Protein AF-A0A925HFC5-F1 (afdb_monomer_lite)

Sequence (749 aa):
MAQDKTIVDEDTEVRPEPTLSLPATSTSPEGTTSEDSTGEPPFETAAPMQFLPPPIPRPGADATPDTPQAAAGPPVQEKSLLDTPETDAEPVDATPRRRMARRRAAGPSRNRIAANDDGPSIGGLIFALQQKPSSAPYKFAAIVSIIWGSIGAAFVIASIGTASPVLGWLDLLARPTTFLTVAAIVVPIALLWLMALLAWRTEELRLRSSTMTEVAIRLAEPDRLAEQNAASLGQAVRRQVGFMNDAVSRALGRAGELEAMVHNEVSVLERSYEENERKIRGLISELSGERHALVNTSDRVTESLMRLGSEIPTLIEKLSDQQVKLAKVIEGAGENLTTLETSLATSVGSLESAVGGRTEQLQNVLENYTSAIGTALGSRVEQMQVTFDNQLQQLDTSLGNRTENLQTVFEEYARALDAALANRAQALDYQLVERTRSLDEAFGERLRIFDESIMRSTSAIDTAVVDKTQALTNALDAHAISFRETIGKQATDLDEALMHGINSVRRASENITRQSIKAMEGLAGQSDLLKNISENLLGQISGVTGRFENQGQQIMKAANALETANFKIDKTLQNRHAELAQTLDRLSGKADEFSSFVGDYSSTMEGSLSEADQRTRGELERMRAHTSAESDRTLEDLRHRLTSVSTTMTTELGSLSNRFAATSEEMRQQASRAAADIASEQARLRTEMERLPVTAHESSEGMRRALHDQIKALDHHSQLAARSAVQRDVTPPPPLQSETVTPRPQPAP

Structure (mmCIF, N/CA/C/O backbone):
data_AF-A0A925HFC5-F1
#
_entry.id   AF-A0A925HFC5-F1
#
loop_
_atom_site.group_PDB
_atom_site.id
_atom_site.type_symbol
_atom_site.label_atom_id
_atom_site.label_alt_id
_atom_site.label_comp_id
_atom_site.label_asym_id
_atom_site.label_entity_id
_atom_site.label_seq_id
_atom_site.pdbx_PDB_ins_code
_atom_site.Cartn_x
_atom_site.Cartn_y
_atom_site.Cartn_z
_atom_site.occupancy
_atom_site.B_iso_or_equiv
_atom_site.auth_seq_id
_atom_site.auth_comp_id
_atom_site.auth_asym_id
_atom_site.auth_atom_id
_atom_site.pdbx_PDB_model_num
ATOM 1 N N . MET A 1 1 ? 46.139 45.921 2.439 1.00 37.19 1 MET A N 1
ATOM 2 C CA . MET A 1 1 ? 45.814 47.356 2.592 1.00 37.19 1 MET A CA 1
ATOM 3 C C . MET A 1 1 ? 44.302 47.459 2.472 1.00 37.19 1 MET A C 1
ATOM 5 O O . MET A 1 1 ? 43.795 46.857 1.543 1.00 37.19 1 MET A O 1
ATOM 9 N N . ALA A 1 2 ? 43.526 48.131 3.311 1.00 38.75 2 ALA A N 1
ATOM 10 C CA . ALA A 1 2 ? 43.710 48.715 4.639 1.00 38.75 2 ALA A CA 1
ATOM 11 C C . ALA A 1 2 ? 42.318 49.269 5.035 1.00 38.75 2 ALA A C 1
ATOM 13 O O . ALA A 1 2 ? 41.741 49.939 4.194 1.00 38.75 2 ALA A O 1
ATOM 14 N N . GLN A 1 3 ? 41.847 48.975 6.261 1.00 41.84 3 GLN A N 1
ATOM 15 C CA . GLN A 1 3 ? 41.198 49.896 7.234 1.00 41.84 3 GLN A CA 1
ATOM 16 C C . GLN A 1 3 ? 39.908 50.677 6.821 1.00 41.84 3 GLN A C 1
ATOM 18 O O . GLN A 1 3 ? 39.731 51.022 5.666 1.00 41.84 3 GLN A O 1
ATOM 23 N N . ASP A 1 4 ? 38.946 51.009 7.703 1.00 40.97 4 ASP A N 1
ATOM 24 C CA . ASP A 1 4 ? 38.856 50.978 9.184 1.00 40.97 4 ASP A CA 1
ATOM 25 C C . ASP A 1 4 ? 37.376 51.019 9.680 1.00 40.97 4 ASP A C 1
ATOM 27 O O . ASP A 1 4 ? 36.580 51.649 8.994 1.00 40.97 4 ASP A O 1
ATOM 31 N N . LYS A 1 5 ? 37.069 50.496 10.896 1.00 39.81 5 LYS A N 1
ATOM 32 C CA . LYS A 1 5 ? 35.898 50.800 11.803 1.00 39.81 5 LYS A CA 1
ATOM 33 C C . LYS A 1 5 ? 34.445 50.732 11.235 1.00 39.81 5 LYS A C 1
ATOM 35 O O . LYS A 1 5 ? 34.265 50.601 10.037 1.00 39.81 5 LYS A O 1
ATOM 40 N N . THR A 1 6 ? 33.320 50.752 11.982 1.00 34.28 6 THR A N 1
ATOM 41 C CA . THR A 1 6 ? 32.878 50.643 13.418 1.00 34.28 6 THR A CA 1
ATOM 42 C C . THR A 1 6 ? 31.420 50.100 13.364 1.00 34.28 6 THR A C 1
ATOM 44 O O . THR A 1 6 ? 30.738 50.432 12.402 1.00 34.28 6 THR A O 1
ATOM 47 N N . ILE A 1 7 ? 30.911 49.154 14.176 1.00 36.44 7 ILE A N 1
ATOM 48 C CA . ILE A 1 7 ? 30.621 49.105 15.639 1.00 36.44 7 ILE A CA 1
ATOM 49 C C . ILE A 1 7 ? 29.414 49.973 16.087 1.00 36.44 7 ILE A C 1
ATOM 51 O O . ILE A 1 7 ? 29.481 51.185 15.908 1.00 36.44 7 ILE A O 1
ATOM 55 N N . VAL A 1 8 ? 28.441 49.329 16.779 1.00 35.72 8 VAL A N 1
ATOM 56 C CA . VAL A 1 8 ? 27.261 49.856 17.536 1.00 35.72 8 VAL A CA 1
ATOM 57 C C . VAL A 1 8 ? 26.147 50.469 16.659 1.00 35.72 8 VAL A C 1
ATOM 59 O O . VAL A 1 8 ? 26.435 51.326 15.830 1.00 35.72 8 VAL A O 1
ATOM 62 N N . ASP A 1 9 ? 24.902 49.964 16.614 1.00 35.09 9 ASP A N 1
ATOM 63 C CA . ASP A 1 9 ? 23.869 49.584 17.626 1.00 35.09 9 ASP A CA 1
ATOM 64 C C . ASP A 1 9 ? 22.975 50.764 18.058 1.00 35.09 9 ASP A C 1
ATOM 66 O O . ASP A 1 9 ? 23.463 51.680 18.713 1.00 35.09 9 ASP A O 1
ATOM 70 N N . GLU A 1 10 ? 21.661 50.683 17.783 1.00 35.47 10 GLU A N 1
ATOM 71 C CA . GLU A 1 10 ? 20.608 51.117 18.726 1.00 35.47 10 GLU A CA 1
ATOM 72 C C . GLU A 1 10 ? 19.230 50.483 18.400 1.00 35.47 10 GLU A C 1
ATOM 74 O O . GLU A 1 10 ? 18.769 50.505 17.257 1.00 35.47 10 GLU A O 1
ATOM 79 N N . ASP A 1 11 ? 18.597 49.907 19.426 1.00 34.97 11 ASP A N 1
ATOM 80 C CA . ASP A 1 11 ? 17.239 49.326 19.469 1.00 34.97 11 ASP A CA 1
ATOM 81 C C . ASP A 1 11 ? 16.198 50.453 19.733 1.00 34.97 11 ASP A C 1
ATOM 83 O O . ASP A 1 11 ? 16.500 51.387 20.469 1.00 34.97 11 ASP A O 1
ATOM 87 N N . THR A 1 12 ? 15.046 50.547 19.044 1.00 38.31 12 THR A N 1
ATOM 88 C CA . THR A 1 12 ? 13.742 49.866 19.301 1.00 38.31 12 THR A CA 1
ATOM 89 C C . THR A 1 12 ? 12.831 50.588 20.334 1.00 38.31 12 THR A C 1
ATOM 91 O O . THR A 1 12 ? 13.290 51.396 21.128 1.00 38.31 12 THR A O 1
ATOM 94 N N . GLU A 1 13 ? 11.519 50.275 20.308 1.00 36.00 13 GLU A N 1
ATOM 95 C CA . GLU A 1 13 ? 10.483 50.540 21.346 1.00 36.00 13 GLU A CA 1
ATOM 96 C C . GLU A 1 13 ? 9.753 51.933 21.348 1.00 36.00 13 GLU A C 1
ATOM 98 O O . GLU A 1 13 ? 10.375 52.953 21.086 1.00 36.00 13 GLU A O 1
ATOM 103 N N . VAL A 1 14 ? 8.447 52.120 21.683 1.00 36.66 14 VAL A N 1
ATOM 104 C CA . VAL A 1 14 ? 7.174 51.455 21.252 1.00 36.66 14 VAL A CA 1
ATOM 105 C C . VAL A 1 14 ? 5.902 52.305 21.607 1.00 36.66 14 VAL A C 1
ATOM 107 O O . VAL A 1 14 ? 5.938 53.049 22.582 1.00 36.66 14 VAL A O 1
ATOM 110 N N . ARG A 1 15 ? 4.743 52.094 20.920 1.00 32.53 15 ARG A N 1
ATOM 111 C CA . ARG A 1 15 ? 3.329 52.496 21.293 1.00 32.53 15 ARG A CA 1
ATOM 112 C C . ARG A 1 15 ? 2.951 54.021 21.344 1.00 32.53 15 ARG A C 1
ATOM 114 O O . ARG A 1 15 ? 3.851 54.849 21.339 1.00 32.53 15 ARG A O 1
ATOM 121 N N . PRO A 1 16 ? 1.653 54.437 21.505 1.00 53.44 16 PRO A N 1
ATOM 122 C CA . PRO A 1 16 ? 0.377 53.918 20.928 1.00 53.44 16 PRO A CA 1
ATOM 123 C C . PRO A 1 16 ? -0.722 54.976 20.512 1.00 53.44 16 PRO A C 1
ATOM 125 O O . PRO A 1 16 ? -0.830 56.022 21.139 1.00 53.44 16 PRO A O 1
ATOM 128 N N . GLU A 1 17 ? -1.658 54.590 19.609 1.00 38.12 17 GLU A N 1
ATOM 129 C CA . GLU A 1 17 ? -3.114 54.987 19.538 1.00 38.12 17 GLU A CA 1
ATOM 130 C C . GLU A 1 17 ? -3.563 56.482 19.337 1.00 38.12 17 GLU A C 1
ATOM 132 O O . GLU A 1 17 ? -2.694 57.351 19.333 1.00 38.12 17 GLU A O 1
ATOM 137 N N . PRO A 1 18 ? -4.879 56.860 19.162 1.00 54.34 18 PRO A N 1
ATOM 138 C CA . PRO A 1 18 ? -6.155 56.102 18.962 1.00 54.34 18 PRO A CA 1
ATOM 139 C C . PRO A 1 18 ? -7.194 56.650 17.896 1.00 54.34 18 PRO A C 1
ATOM 141 O O . PRO A 1 18 ? -7.005 57.688 17.272 1.00 54.34 18 PRO A O 1
ATOM 144 N N . THR A 1 19 ? -8.386 56.008 17.829 1.00 35.34 19 THR A N 1
ATOM 145 C CA . THR A 1 19 ? -9.775 56.514 17.507 1.00 35.34 19 THR A CA 1
ATOM 146 C C . THR A 1 19 ? -10.445 56.546 16.092 1.00 35.34 19 THR A C 1
ATOM 148 O O . THR A 1 19 ? -10.046 57.274 15.196 1.00 35.34 19 THR A O 1
ATOM 151 N N . LEU A 1 20 ? -11.608 55.850 16.024 1.00 36.16 20 LEU A N 1
ATOM 152 C CA . LEU A 1 20 ? -12.943 56.118 15.397 1.00 36.16 20 LEU A CA 1
ATOM 153 C C . LEU A 1 20 ? -13.161 56.626 13.940 1.00 36.16 20 LEU A C 1
ATOM 155 O O . LEU A 1 20 ? -12.812 57.752 13.603 1.00 36.16 20 LEU A O 1
ATOM 159 N N . SER A 1 21 ? -14.072 55.957 13.196 1.00 33.50 21 SER A N 1
ATOM 160 C CA . SER A 1 21 ? -15.493 56.396 13.003 1.00 33.50 21 SER A CA 1
ATOM 161 C C . SER A 1 21 ? -16.350 55.461 12.090 1.00 33.50 21 SER A C 1
ATOM 163 O O . SER A 1 21 ? -15.842 54.506 11.514 1.00 33.50 21 SER A O 1
ATOM 165 N N . LEU A 1 22 ? -17.673 55.707 12.032 1.00 36.22 22 LEU A N 1
ATOM 166 C CA . LEU A 1 22 ? -18.773 54.979 11.334 1.00 36.22 22 LEU A CA 1
ATOM 167 C C . LEU A 1 22 ? -19.506 55.970 10.369 1.00 36.22 22 LEU A C 1
ATOM 169 O O . LEU A 1 22 ? -19.253 57.166 10.544 1.00 36.22 22 LEU A O 1
ATOM 173 N N . PRO A 1 23 ? -20.396 55.599 9.395 1.00 51.53 23 PRO A N 1
ATOM 174 C CA . PRO A 1 23 ? -21.643 54.828 9.614 1.00 51.53 23 PRO A CA 1
ATOM 175 C C . PRO A 1 23 ? -22.146 53.956 8.416 1.00 51.53 23 PRO A C 1
ATOM 177 O O . PRO A 1 23 ? -21.370 53.548 7.560 1.00 51.53 23 PRO A O 1
ATOM 180 N N . ALA A 1 24 ? -23.450 53.623 8.398 1.00 39.22 24 ALA A N 1
ATOM 181 C CA . ALA A 1 24 ? -24.080 52.541 7.617 1.00 39.22 24 ALA A CA 1
ATOM 182 C C . ALA A 1 24 ? -25.082 52.991 6.520 1.00 39.22 24 ALA A C 1
ATOM 184 O O . ALA A 1 24 ? -25.395 54.173 6.380 1.00 39.22 24 ALA A O 1
ATOM 185 N N . THR A 1 25 ? -25.661 52.030 5.782 1.00 34.03 25 THR A N 1
ATOM 186 C CA . THR A 1 25 ? -26.943 52.175 5.045 1.00 34.03 25 THR A CA 1
ATOM 187 C C . THR A 1 25 ? -27.636 50.806 4.873 1.00 34.03 25 THR A C 1
ATOM 189 O O . THR A 1 25 ? -27.049 49.779 5.205 1.00 34.03 25 THR A O 1
ATOM 192 N N . SER A 1 26 ? -28.897 50.778 4.425 1.00 36.81 26 SER A N 1
ATOM 193 C CA . SER A 1 26 ? -29.819 49.625 4.508 1.00 36.81 26 SER A CA 1
ATOM 194 C C . SER A 1 26 ? -30.545 49.313 3.189 1.00 36.81 26 SER A C 1
ATOM 196 O O . SER A 1 26 ? -30.622 50.183 2.324 1.00 36.81 26 SER A O 1
ATOM 198 N N . THR A 1 27 ? -31.134 48.109 3.052 1.00 34.44 27 THR A N 1
ATOM 199 C CA . THR A 1 27 ? -32.526 47.865 2.566 1.00 34.44 27 THR A CA 1
ATOM 200 C C . THR A 1 27 ? -32.900 46.367 2.513 1.00 34.44 27 THR A C 1
ATOM 202 O O . THR A 1 27 ? -32.036 45.498 2.521 1.00 34.44 27 THR A O 1
ATOM 205 N N . SER A 1 28 ? -34.210 46.092 2.480 1.00 34.31 28 SER A N 1
ATOM 206 C CA . SER A 1 28 ? -34.900 44.811 2.199 1.00 34.31 28 SER A CA 1
ATOM 207 C C . SER A 1 28 ? -36.225 45.151 1.472 1.00 34.31 28 SER A C 1
ATOM 209 O O . SER A 1 28 ? -36.595 46.334 1.502 1.00 34.31 28 SER A O 1
ATOM 211 N N . PRO A 1 29 ? -36.922 44.221 0.780 1.00 50.69 29 PRO A N 1
ATOM 212 C CA . PRO A 1 29 ? -38.225 43.771 1.322 1.00 50.69 29 PRO A CA 1
ATOM 213 C C . PRO A 1 29 ? -38.685 42.338 0.921 1.00 50.69 29 PRO A C 1
ATOM 215 O O . PRO A 1 29 ? -38.015 41.623 0.180 1.00 50.69 29 PRO A O 1
ATOM 218 N N . GLU A 1 30 ? -39.874 41.948 1.404 1.00 36.56 30 GLU A N 1
ATOM 219 C CA . GLU A 1 30 ? -40.563 40.654 1.208 1.00 36.56 30 GLU A CA 1
ATOM 220 C C . GLU A 1 30 ? -41.673 40.657 0.123 1.00 36.56 30 GLU A C 1
ATOM 222 O O . GLU A 1 30 ? -42.151 41.716 -0.285 1.00 36.56 30 GLU A O 1
ATOM 227 N N . GLY A 1 31 ? -42.170 39.453 -0.223 1.00 30.44 31 GLY A N 1
ATOM 228 C CA . GLY A 1 31 ? -43.545 39.189 -0.706 1.00 30.44 31 GLY A CA 1
ATOM 229 C C . GLY A 1 31 ? -43.665 38.316 -1.975 1.00 30.44 31 GLY A C 1
ATOM 230 O O . GLY A 1 31 ? -42.772 38.367 -2.813 1.00 30.44 31 GLY A O 1
ATOM 231 N N . THR A 1 32 ? -44.736 37.551 -2.270 1.00 32.62 32 THR A N 1
ATOM 232 C CA . THR A 1 32 ? -45.753 36.764 -1.503 1.00 32.62 32 THR A CA 1
ATOM 233 C C . THR A 1 32 ? -46.732 36.111 -2.522 1.00 32.62 32 THR A C 1
ATOM 235 O O . THR A 1 32 ? -46.948 36.706 -3.572 1.00 32.62 32 THR A O 1
ATOM 238 N N . THR A 1 33 ? -47.404 34.980 -2.199 1.00 32.59 33 THR A N 1
ATOM 239 C CA . THR A 1 33 ? -48.561 34.342 -2.935 1.00 32.59 33 THR A CA 1
ATOM 240 C C . THR A 1 33 ? -48.320 33.829 -4.387 1.00 32.59 33 THR A C 1
ATOM 242 O O . THR A 1 33 ? -47.456 34.357 -5.073 1.00 32.59 33 THR A O 1
ATOM 245 N N . SER A 1 34 ? -49.019 32.826 -4.964 1.00 32.47 34 SER A N 1
ATOM 246 C CA . SER A 1 34 ? -49.957 31.785 -4.458 1.00 32.47 34 SER A CA 1
ATOM 247 C C . SER A 1 34 ? -50.168 30.624 -5.477 1.00 32.47 34 SER A C 1
ATOM 249 O O . SER A 1 34 ? -50.202 30.886 -6.672 1.00 32.47 34 SER A O 1
ATOM 251 N N . GLU A 1 35 ? -50.422 29.410 -4.955 1.00 32.75 35 GLU A N 1
ATOM 252 C CA . GLU A 1 35 ? -51.360 28.335 -5.414 1.00 32.75 35 GLU A CA 1
ATOM 253 C C . GLU A 1 35 ? -51.253 27.544 -6.759 1.00 32.75 35 GLU A C 1
ATOM 255 O O . GLU A 1 35 ? -50.836 28.048 -7.794 1.00 32.75 35 GLU A O 1
ATOM 260 N N . ASP A 1 36 ? -51.776 26.296 -6.677 1.00 32.06 36 ASP A N 1
ATOM 261 C CA . ASP A 1 36 ? -52.229 25.326 -7.718 1.00 32.06 36 ASP A CA 1
ATOM 262 C C . ASP A 1 36 ? -51.172 24.619 -8.629 1.00 32.06 36 ASP A C 1
ATOM 264 O O . ASP A 1 36 ? -50.175 25.216 -9.014 1.00 32.06 36 ASP A O 1
ATOM 268 N N . SER A 1 37 ? -51.287 23.334 -9.039 1.00 32.56 37 SER A N 1
ATOM 269 C CA . SER A 1 37 ? -52.263 22.257 -8.734 1.00 32.56 37 SER A CA 1
ATOM 270 C C . SER A 1 37 ? -51.703 20.834 -8.998 1.00 32.56 37 SER A C 1
ATOM 272 O O . SER A 1 37 ? -50.907 20.672 -9.917 1.00 32.56 37 SER A O 1
ATOM 274 N N . THR A 1 38 ? -52.230 19.801 -8.309 1.00 34.06 38 THR A N 1
ATOM 275 C CA . THR A 1 38 ? -52.157 18.325 -8.595 1.00 34.06 38 THR A CA 1
ATOM 276 C C . THR A 1 38 ? -50.778 17.629 -8.765 1.00 34.06 38 THR A C 1
ATOM 278 O O . THR A 1 38 ? -49.877 18.159 -9.396 1.00 34.06 38 THR A O 1
ATOM 281 N N . GLY A 1 39 ? -50.540 16.386 -8.312 1.00 30.11 39 GLY A N 1
ATOM 282 C CA . GLY A 1 39 ? -51.353 15.445 -7.522 1.00 30.11 39 GLY A CA 1
ATOM 283 C C . GLY A 1 39 ? -50.661 14.069 -7.323 1.00 30.11 39 GLY A C 1
ATOM 284 O O . GLY A 1 39 ? -49.722 13.737 -8.040 1.00 30.11 39 GLY A O 1
ATOM 285 N N . GLU A 1 40 ? -51.128 13.280 -6.347 1.00 34.75 40 GLU A N 1
ATOM 286 C CA . GLU A 1 40 ? -50.851 11.829 -6.163 1.00 34.75 40 GLU A CA 1
ATOM 287 C C . GLU A 1 40 ? -51.653 10.960 -7.175 1.00 34.75 40 GLU A C 1
ATOM 289 O O . GLU A 1 40 ? -52.511 11.535 -7.856 1.00 34.75 40 GLU A O 1
ATOM 294 N N . PRO A 1 41 ? -51.503 9.607 -7.278 1.00 48.19 41 PRO A N 1
ATOM 295 C CA . PRO A 1 41 ? -50.719 8.624 -6.486 1.00 48.19 41 PRO A CA 1
ATOM 296 C C . PRO A 1 41 ? -49.856 7.709 -7.433 1.00 48.19 41 PRO A C 1
ATOM 298 O O . PRO A 1 41 ? -49.563 8.160 -8.542 1.00 48.19 41 PRO A O 1
ATOM 301 N N . PRO A 1 42 ? -49.505 6.422 -7.148 1.00 50.47 42 PRO A N 1
ATOM 302 C CA . PRO A 1 42 ? -49.478 5.653 -5.892 1.00 50.47 42 PRO A CA 1
ATOM 303 C C . PRO A 1 42 ? -48.128 4.954 -5.582 1.00 50.47 42 PRO A C 1
ATOM 305 O O . PRO A 1 42 ? -47.213 4.892 -6.399 1.00 50.47 42 PRO A O 1
ATOM 308 N N . PHE A 1 43 ? -48.057 4.318 -4.407 1.00 40.28 43 PHE A N 1
ATOM 309 C CA . PHE A 1 43 ? -47.092 3.250 -4.110 1.00 40.28 43 PHE A CA 1
ATOM 310 C C . PHE A 1 43 ? -47.345 2.011 -4.990 1.00 40.28 43 PHE A C 1
ATOM 312 O O . PHE A 1 43 ? -48.495 1.597 -5.142 1.00 40.28 43 PHE A O 1
ATOM 319 N N . GLU A 1 44 ? -46.286 1.339 -5.451 1.00 35.25 44 GLU A N 1
ATOM 320 C CA . GLU A 1 44 ? -46.371 -0.021 -6.004 1.00 35.25 44 GLU A CA 1
ATOM 321 C C . GLU A 1 44 ? -45.732 -1.033 -5.037 1.00 35.25 44 GLU A C 1
ATOM 323 O O . GLU A 1 44 ? -44.647 -0.810 -4.500 1.00 35.25 44 GLU A O 1
ATOM 328 N N . THR A 1 45 ? -46.439 -2.132 -4.754 1.00 39.81 45 THR A N 1
ATOM 329 C CA . THR A 1 45 ? -46.072 -3.084 -3.690 1.00 39.81 45 THR A CA 1
ATOM 330 C C . THR A 1 45 ? -45.447 -4.346 -4.281 1.00 39.81 45 THR A C 1
ATOM 332 O O . THR A 1 45 ? -46.157 -5.226 -4.767 1.00 39.81 45 THR A O 1
ATOM 335 N N . ALA A 1 46 ? -44.119 -4.465 -4.212 1.00 34.41 46 ALA A N 1
ATOM 336 C CA . ALA A 1 46 ? -43.415 -5.679 -4.623 1.00 34.41 46 ALA A CA 1
ATOM 337 C C . ALA A 1 46 ? -43.605 -6.807 -3.588 1.00 34.41 46 ALA A C 1
ATOM 339 O O . ALA A 1 46 ? -43.206 -6.683 -2.430 1.00 34.41 46 ALA A O 1
ATOM 340 N N . ALA A 1 47 ? -44.218 -7.918 -4.005 1.00 39.50 47 ALA A N 1
ATOM 341 C CA . ALA A 1 47 ? -44.448 -9.086 -3.155 1.00 39.50 47 ALA A CA 1
ATOM 342 C C . ALA A 1 47 ? -43.168 -9.936 -2.961 1.00 39.50 47 ALA A C 1
ATOM 344 O O . ALA A 1 47 ? -42.332 -10.000 -3.866 1.00 39.50 47 ALA A O 1
ATOM 345 N N . PRO A 1 48 ? -43.007 -10.638 -1.820 1.00 43.34 48 PRO A N 1
ATOM 346 C CA . PRO A 1 48 ? -41.826 -11.458 -1.560 1.00 43.34 48 PRO A CA 1
ATOM 347 C C . PRO A 1 48 ? -41.806 -12.734 -2.418 1.00 43.34 48 PRO A C 1
ATOM 349 O O . PRO A 1 48 ? -42.669 -13.605 -2.293 1.00 43.34 48 PRO A O 1
ATOM 352 N N . MET A 1 49 ? -40.775 -12.874 -3.254 1.00 37.34 49 MET A N 1
ATOM 353 C CA . MET A 1 49 ? -40.507 -14.090 -4.030 1.00 37.34 49 MET A CA 1
ATOM 354 C C . MET A 1 49 ? -40.029 -15.227 -3.116 1.00 37.34 49 MET A C 1
ATOM 356 O O . MET A 1 49 ? -38.899 -15.214 -2.632 1.00 37.34 49 MET A O 1
ATOM 360 N N . GLN A 1 50 ? -40.874 -16.238 -2.905 1.00 43.66 50 GLN A N 1
ATOM 361 C CA . GLN A 1 50 ? -40.480 -17.468 -2.216 1.00 43.66 50 GLN A CA 1
ATOM 362 C C . GLN A 1 50 ? -39.607 -18.342 -3.128 1.00 43.66 50 GLN A C 1
ATOM 364 O O . GLN A 1 50 ? -40.071 -18.806 -4.168 1.00 43.66 50 GLN A O 1
ATOM 369 N N . PHE A 1 51 ? -38.375 -18.635 -2.704 1.00 39.03 51 PHE A N 1
ATOM 370 C CA . PHE A 1 51 ? -37.547 -19.692 -3.292 1.00 39.03 51 PHE A CA 1
ATOM 371 C C . PHE A 1 51 ? -37.393 -20.859 -2.311 1.00 39.03 51 PHE A C 1
ATOM 373 O O . PHE A 1 51 ? -36.970 -20.686 -1.170 1.00 39.03 51 PHE A O 1
ATOM 380 N N . LEU A 1 52 ? -37.753 -22.059 -2.770 1.00 46.25 52 LEU A N 1
ATOM 381 C CA . LEU A 1 52 ? -37.656 -23.310 -2.015 1.00 46.25 52 LEU A CA 1
ATOM 382 C C . LEU A 1 52 ? -36.253 -23.932 -2.162 1.00 46.25 52 LEU A C 1
ATOM 384 O O . LEU A 1 52 ? -35.776 -24.055 -3.293 1.00 46.25 52 LEU A O 1
ATOM 388 N N . PRO A 1 53 ? -35.608 -24.390 -1.073 1.00 56.03 53 PRO A N 1
ATOM 389 C CA . PRO A 1 53 ? -34.372 -25.164 -1.156 1.00 56.03 53 PRO A CA 1
ATOM 390 C C . PRO A 1 53 ? -34.641 -26.650 -1.495 1.00 56.03 53 PRO A C 1
ATOM 392 O O . PRO A 1 53 ? -35.656 -27.207 -1.065 1.00 56.03 53 PRO A O 1
ATOM 395 N N . PRO A 1 54 ? -33.735 -27.332 -2.225 1.00 57.72 54 PRO A N 1
ATOM 396 C CA . PRO A 1 54 ? -33.805 -28.778 -2.455 1.00 57.72 54 PRO A CA 1
ATOM 397 C C . PRO A 1 54 ? -33.406 -29.597 -1.201 1.00 57.72 54 PRO A C 1
ATOM 399 O O . PRO A 1 54 ? -32.740 -29.074 -0.306 1.00 57.72 54 PRO A O 1
ATOM 402 N N . PRO A 1 55 ? -33.805 -30.883 -1.103 1.00 49.47 55 PRO A N 1
ATOM 403 C CA . PRO A 1 55 ? -33.737 -31.651 0.144 1.00 49.47 55 PRO A CA 1
ATOM 404 C C . PRO A 1 55 ? -32.377 -32.311 0.441 1.00 49.47 55 PRO A C 1
ATOM 406 O O . PRO A 1 55 ? -31.647 -32.728 -0.456 1.00 49.47 55 PRO A O 1
ATOM 409 N N . ILE A 1 56 ? -32.103 -32.503 1.737 1.00 49.53 56 ILE A N 1
ATOM 410 C CA . ILE A 1 56 ? -30.919 -33.192 2.282 1.00 49.53 56 ILE A CA 1
ATOM 411 C C . ILE A 1 56 ? -31.259 -34.664 2.612 1.00 49.53 56 ILE A C 1
ATOM 413 O O . ILE A 1 56 ? -32.233 -34.902 3.334 1.00 49.53 56 ILE A O 1
ATOM 417 N N . PRO A 1 57 ? -30.460 -35.663 2.182 1.00 46.03 57 PRO A N 1
ATOM 418 C CA . PRO A 1 57 ? -30.567 -37.041 2.673 1.00 46.03 57 PRO A CA 1
ATOM 419 C C . PRO A 1 57 ? -30.057 -37.173 4.119 1.00 46.03 57 PRO A C 1
ATOM 421 O O . PRO A 1 57 ? -28.976 -36.690 4.450 1.00 46.03 57 PRO A O 1
ATOM 424 N N . ARG A 1 58 ? -30.810 -37.859 4.988 1.00 40.84 58 ARG A N 1
ATOM 425 C CA . ARG A 1 58 ? -30.395 -38.150 6.376 1.00 40.84 58 ARG A CA 1
ATOM 426 C C . ARG A 1 58 ? -29.467 -39.377 6.456 1.00 40.84 58 ARG A C 1
ATOM 428 O O . ARG A 1 58 ? -29.595 -40.271 5.619 1.00 40.84 58 ARG A O 1
ATOM 435 N N . PRO A 1 59 ? -28.579 -39.461 7.466 1.00 47.00 59 PRO A N 1
ATOM 436 C CA . PRO A 1 59 ? -27.736 -40.633 7.686 1.00 47.00 59 PRO A CA 1
ATOM 437 C C . PRO A 1 59 ? -28.533 -41.821 8.249 1.00 47.00 59 PRO A C 1
ATOM 439 O O . PRO A 1 59 ? -29.509 -41.639 8.977 1.00 47.00 59 PRO A O 1
ATOM 442 N N . GLY A 1 60 ? -28.060 -43.033 7.957 1.00 34.47 60 GLY A N 1
ATOM 443 C CA . GLY A 1 60 ? -28.417 -44.266 8.660 1.00 34.47 60 GLY A CA 1
ATOM 444 C C . GLY A 1 60 ? -27.153 -44.893 9.247 1.00 34.47 60 GLY A C 1
ATOM 445 O O . GLY A 1 60 ? -26.115 -44.892 8.585 1.00 34.47 60 GLY A O 1
ATOM 446 N N . ALA A 1 61 ? -27.232 -45.383 10.482 1.00 33.78 61 ALA A N 1
ATOM 447 C CA . ALA A 1 61 ? -26.109 -45.944 11.230 1.00 33.78 61 ALA A CA 1
ATOM 448 C C . ALA A 1 61 ? -26.339 -47.427 11.582 1.00 33.78 61 ALA A C 1
ATOM 450 O O . ALA A 1 61 ? -27.430 -47.955 11.385 1.00 33.78 61 ALA A O 1
ATOM 451 N N . ASP A 1 62 ? -25.289 -48.036 12.135 1.00 34.69 62 ASP A N 1
ATOM 452 C CA . ASP A 1 62 ? -25.271 -49.257 12.951 1.00 34.69 62 ASP A CA 1
ATOM 453 C C . ASP A 1 62 ? -25.729 -50.592 12.333 1.00 34.69 62 ASP A C 1
ATOM 455 O O . ASP A 1 62 ? -26.911 -50.920 12.280 1.00 34.69 62 ASP A O 1
ATOM 459 N N . ALA A 1 63 ? -24.737 -51.446 12.037 1.00 33.00 63 ALA A N 1
ATOM 460 C CA . ALA A 1 63 ? -24.730 -52.848 12.480 1.00 33.00 63 ALA A CA 1
ATOM 461 C C . ALA A 1 63 ? -23.317 -53.474 12.385 1.00 33.00 63 ALA A C 1
ATOM 463 O O . ALA A 1 63 ? -22.837 -53.802 11.301 1.00 33.00 63 ALA A O 1
ATOM 464 N N . THR A 1 64 ? -22.682 -53.715 13.533 1.00 39.66 64 THR A N 1
ATOM 465 C CA . THR A 1 64 ? -21.644 -54.750 13.735 1.00 39.66 64 THR A CA 1
ATOM 466 C C . THR A 1 64 ? -22.130 -55.667 14.871 1.00 39.66 64 THR A C 1
ATOM 468 O O . THR A 1 64 ? -22.954 -55.219 15.675 1.00 39.66 64 THR A O 1
ATOM 471 N N . PRO A 1 65 ? -21.743 -56.962 14.911 1.00 46.81 65 PRO A N 1
ATOM 472 C CA . PRO A 1 65 ? -20.491 -57.320 15.600 1.00 46.81 65 PRO A CA 1
ATOM 473 C C . PRO A 1 65 ? -19.732 -58.567 15.064 1.00 46.81 65 PRO A C 1
ATOM 475 O O . PRO A 1 65 ? -20.256 -59.347 14.278 1.00 46.81 65 PRO A O 1
ATOM 478 N N . ASP A 1 66 ? -18.495 -58.721 15.559 1.00 32.44 66 ASP A N 1
ATOM 479 C CA . ASP A 1 66 ? -17.722 -59.957 15.845 1.00 32.44 66 ASP A CA 1
ATOM 480 C C . ASP A 1 66 ? -17.592 -61.097 14.800 1.00 32.44 66 ASP A C 1
ATOM 482 O O . ASP A 1 66 ? -18.558 -61.778 14.477 1.00 32.44 66 ASP A O 1
ATOM 486 N N . THR A 1 67 ? -16.430 -61.310 14.147 1.00 34.03 67 THR A N 1
ATOM 487 C CA . THR A 1 67 ? -15.079 -61.797 14.602 1.00 34.03 67 THR A CA 1
ATOM 488 C C . THR A 1 67 ? -14.944 -63.336 14.657 1.00 34.03 67 THR A C 1
ATOM 490 O O . THR A 1 67 ? -15.959 -64.026 14.740 1.00 34.03 67 THR A O 1
ATOM 493 N N . PRO A 1 68 ? -13.722 -63.932 14.615 1.00 47.62 68 PRO A N 1
ATOM 494 C CA . PRO A 1 68 ? -12.361 -63.395 14.376 1.00 47.62 68 PRO A CA 1
ATOM 495 C C . PRO A 1 68 ? -11.786 -63.916 13.013 1.00 47.62 68 PRO A C 1
ATOM 497 O O . PRO A 1 68 ? -12.581 -64.286 12.159 1.00 47.62 68 PRO A O 1
ATOM 500 N N . GLN A 1 69 ? -10.489 -63.988 12.645 1.00 35.72 69 GLN A N 1
ATOM 501 C CA . GLN A 1 69 ? -9.168 -63.656 13.230 1.00 35.72 69 GLN A CA 1
ATOM 502 C C . GLN A 1 69 ? -8.106 -63.522 12.096 1.00 35.72 69 GLN A C 1
ATOM 504 O O . GLN A 1 69 ? -8.312 -64.115 11.040 1.00 35.72 69 GLN A O 1
ATOM 509 N N . ALA A 1 70 ? -6.953 -62.865 12.347 1.00 32.75 70 ALA A N 1
ATOM 510 C CA . ALA A 1 70 ? -5.564 -63.350 12.086 1.00 32.75 70 ALA A CA 1
ATOM 511 C C . ALA A 1 70 ? -4.529 -62.258 11.682 1.00 32.75 70 ALA A C 1
ATOM 513 O O . ALA A 1 70 ? -4.745 -61.494 10.752 1.00 32.75 70 ALA A O 1
ATOM 514 N N . ALA A 1 71 ? -3.360 -62.296 12.346 1.00 35.84 71 ALA A N 1
ATOM 515 C CA . ALA A 1 71 ? -2.038 -61.757 11.955 1.00 35.84 71 ALA A CA 1
ATOM 516 C C . ALA A 1 71 ? -1.839 -60.241 11.652 1.00 35.84 71 ALA A C 1
ATOM 518 O O . ALA A 1 71 ? -1.983 -59.775 10.525 1.00 35.84 71 ALA A O 1
ATOM 519 N N . ALA A 1 72 ? -1.307 -59.515 12.649 1.00 34.16 72 ALA A N 1
ATOM 520 C CA . ALA A 1 72 ? -0.409 -58.354 12.464 1.00 34.16 72 ALA A CA 1
ATOM 521 C C . ALA A 1 72 ? 1.058 -58.844 12.231 1.00 34.16 72 ALA A C 1
ATOM 523 O O . ALA A 1 72 ? 1.278 -60.052 12.196 1.00 34.16 72 ALA A O 1
ATOM 524 N N . GLY A 1 73 ? 2.120 -58.035 12.078 1.00 31.66 73 GLY A N 1
ATOM 525 C CA . GLY A 1 73 ? 2.339 -56.602 12.342 1.00 31.66 73 GLY A CA 1
ATOM 526 C C . GLY A 1 73 ? 3.701 -56.094 11.788 1.00 31.66 73 GLY A C 1
ATOM 527 O O . GLY A 1 73 ? 4.289 -56.802 10.972 1.00 31.66 73 GLY A O 1
ATOM 528 N N . PRO A 1 74 ? 4.181 -54.873 12.141 1.00 51.53 74 PRO A N 1
ATOM 529 C CA . PRO A 1 74 ? 4.900 -54.033 11.161 1.00 51.53 74 PRO A CA 1
ATOM 530 C C . PRO A 1 74 ? 6.357 -53.612 11.601 1.00 51.53 74 PRO A C 1
ATOM 532 O O . PRO A 1 74 ? 7.061 -54.515 12.047 1.00 51.53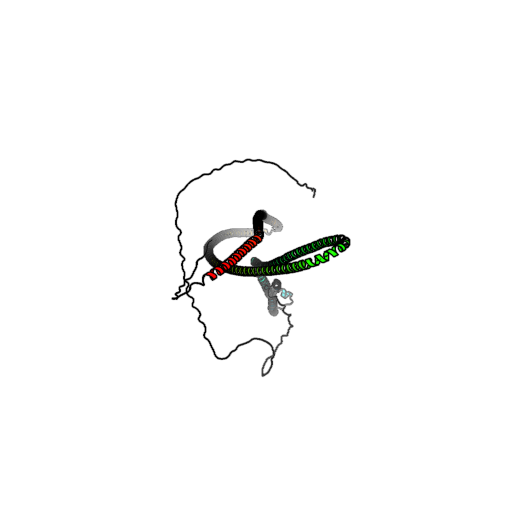 74 PRO A O 1
ATOM 535 N N . PRO A 1 75 ? 6.933 -52.382 11.420 1.00 65.62 75 PRO A N 1
ATOM 536 C CA . PRO A 1 75 ? 8.387 -52.197 11.179 1.00 65.62 75 PRO A CA 1
ATOM 537 C C . PRO A 1 75 ? 9.137 -51.435 12.309 1.00 65.62 75 PRO A C 1
ATOM 539 O O . PRO A 1 75 ? 8.509 -51.083 13.302 1.00 65.62 75 PRO A O 1
ATOM 542 N N . VAL A 1 76 ? 10.443 -51.107 12.157 1.00 32.78 76 VAL A N 1
ATOM 543 C CA . VAL A 1 76 ? 11.126 -49.970 12.853 1.00 32.78 76 VAL A CA 1
ATOM 544 C C . VAL A 1 76 ? 12.528 -49.630 12.267 1.00 32.78 76 VAL A C 1
ATOM 546 O O . VAL A 1 76 ? 12.926 -50.187 11.246 1.00 32.78 76 VAL A O 1
ATOM 549 N N . GLN A 1 77 ? 13.205 -48.625 12.842 1.00 33.72 77 GLN A N 1
ATOM 550 C CA . GLN A 1 77 ? 14.353 -47.841 12.345 1.00 33.72 77 GLN A CA 1
ATOM 551 C C . GLN A 1 77 ? 15.748 -48.245 12.911 1.00 33.72 77 GLN A C 1
ATOM 553 O O . GLN A 1 77 ? 15.845 -48.986 13.881 1.00 33.72 77 GLN A O 1
ATOM 558 N N . GLU A 1 78 ? 16.784 -47.559 12.391 1.00 28.58 78 GLU A N 1
ATOM 559 C CA . GLU A 1 78 ? 18.012 -47.068 13.076 1.00 28.58 78 GLU A CA 1
ATOM 560 C C . GLU A 1 78 ? 19.301 -47.917 13.288 1.00 28.58 78 GLU A C 1
ATOM 562 O O . GLU A 1 78 ? 19.292 -49.080 13.663 1.00 28.58 78 GLU A O 1
ATOM 567 N N . LYS A 1 79 ? 20.427 -47.175 13.176 1.00 29.75 79 LYS A N 1
ATOM 568 C CA . LYS A 1 79 ? 21.715 -47.239 13.920 1.00 29.75 79 LYS A CA 1
ATOM 569 C C . LYS A 1 79 ? 22.737 -48.398 13.749 1.00 29.75 79 LYS A C 1
ATOM 571 O O . LYS A 1 79 ? 22.666 -49.423 14.403 1.00 29.75 79 LYS A O 1
ATOM 576 N N . SER A 1 80 ? 23.874 -48.004 13.146 1.00 27.05 80 SER A N 1
ATOM 577 C CA . SER A 1 80 ? 25.184 -47.824 13.834 1.00 27.05 80 SER A CA 1
ATOM 578 C C . SER A 1 80 ? 26.209 -48.979 13.992 1.00 27.05 80 SER A C 1
ATOM 580 O O . SER A 1 80 ? 26.012 -49.895 14.772 1.00 27.05 80 SER A O 1
ATOM 582 N N . LEU A 1 81 ? 27.406 -48.725 13.427 1.00 30.52 81 LEU A N 1
ATOM 583 C CA . LEU A 1 81 ? 28.780 -49.058 13.886 1.00 30.52 81 LEU A CA 1
ATOM 584 C C . LEU A 1 81 ? 29.284 -50.520 14.073 1.00 30.52 81 LEU A C 1
ATOM 586 O O . LEU A 1 81 ? 28.927 -51.200 15.024 1.00 30.52 81 LEU A O 1
ATOM 590 N N . LEU A 1 82 ? 30.372 -50.784 13.324 1.00 33.84 82 LEU A N 1
ATOM 591 C CA . LEU A 1 82 ? 31.606 -51.534 13.668 1.00 33.84 82 LEU A CA 1
ATOM 592 C C . LEU A 1 82 ? 31.706 -53.077 13.516 1.00 33.84 82 LEU A C 1
ATOM 594 O O . LEU A 1 82 ? 30.725 -53.800 13.435 1.00 33.84 82 LEU A O 1
ATOM 598 N N . ASP A 1 83 ? 32.982 -53.487 13.453 1.00 31.45 83 ASP A N 1
ATOM 599 C CA . ASP A 1 83 ? 33.644 -54.802 13.547 1.00 31.45 83 ASP A CA 1
ATOM 600 C C . ASP A 1 83 ? 33.438 -55.924 12.490 1.00 31.45 83 ASP A C 1
ATOM 602 O O . ASP A 1 83 ? 32.518 -56.735 12.505 1.00 31.45 83 ASP A O 1
ATOM 606 N N . THR A 1 84 ? 34.455 -56.001 11.619 1.00 36.50 84 THR A N 1
ATOM 607 C CA . THR A 1 84 ? 35.100 -57.183 10.985 1.00 36.50 84 THR A CA 1
ATOM 608 C C . THR A 1 84 ? 35.609 -58.218 12.022 1.00 36.50 84 THR A C 1
ATOM 610 O O . THR A 1 84 ? 35.839 -57.772 13.147 1.00 36.50 84 THR A O 1
ATOM 613 N N . PRO A 1 85 ? 35.928 -59.513 11.704 1.00 48.19 85 PRO A N 1
ATOM 614 C CA . PRO A 1 85 ? 36.755 -59.928 10.541 1.00 48.19 85 PRO A CA 1
ATOM 615 C C . PRO A 1 85 ? 36.560 -61.366 9.957 1.00 48.19 85 PRO A C 1
ATOM 617 O O . PRO A 1 85 ? 35.625 -62.067 10.319 1.00 48.19 85 PRO A O 1
ATOM 620 N N . GLU A 1 86 ? 37.522 -61.780 9.100 1.00 32.41 86 GLU A N 1
ATOM 621 C CA . GLU A 1 86 ? 37.931 -63.174 8.754 1.00 32.41 86 GLU A CA 1
ATOM 622 C C . GLU A 1 86 ? 36.963 -64.041 7.886 1.00 32.41 86 GLU A C 1
ATOM 624 O O . GLU A 1 86 ? 35.768 -63.775 7.837 1.00 32.41 86 GLU A O 1
ATOM 629 N N . THR A 1 87 ? 37.390 -65.030 7.068 1.00 33.28 87 THR A N 1
ATOM 630 C CA . THR A 1 87 ? 38.707 -65.698 6.845 1.00 33.28 87 THR A CA 1
ATOM 631 C C . THR A 1 87 ? 38.988 -66.010 5.345 1.00 33.28 87 THR A C 1
ATOM 633 O O . THR A 1 87 ? 38.069 -66.150 4.544 1.00 33.28 87 THR A O 1
ATOM 636 N N . ASP A 1 88 ? 40.277 -66.147 5.011 1.00 34.22 88 ASP A N 1
ATOM 637 C CA . ASP A 1 88 ? 41.004 -66.611 3.801 1.00 34.22 88 ASP A CA 1
ATOM 638 C C . ASP A 1 88 ? 40.359 -67.550 2.744 1.00 34.22 88 ASP A C 1
ATOM 640 O O . ASP A 1 88 ? 39.687 -68.524 3.078 1.00 34.22 88 ASP A O 1
ATOM 644 N N . ALA A 1 89 ? 40.783 -67.378 1.473 1.00 34.59 89 ALA A N 1
ATOM 645 C CA . ALA A 1 89 ? 41.569 -68.383 0.712 1.00 34.59 89 ALA A CA 1
ATOM 646 C C . ALA A 1 89 ? 42.127 -67.829 -0.635 1.00 34.59 89 ALA A C 1
ATOM 648 O O . ALA A 1 89 ? 41.400 -67.208 -1.407 1.00 34.59 89 ALA A O 1
ATOM 649 N N . GLU A 1 90 ? 43.405 -68.095 -0.945 1.00 34.31 90 GLU A N 1
ATOM 650 C CA . GLU A 1 90 ? 44.081 -67.849 -2.250 1.00 34.31 90 GLU A CA 1
ATOM 651 C C . GLU A 1 90 ? 44.261 -69.203 -3.009 1.00 34.31 90 GLU A C 1
ATOM 653 O O . GLU A 1 90 ? 43.975 -70.229 -2.376 1.00 34.31 90 GLU A O 1
ATOM 658 N N . PRO A 1 91 ? 44.704 -69.304 -4.300 1.00 49.94 91 PRO A N 1
ATOM 659 C CA . PRO A 1 91 ? 46.139 -69.092 -4.627 1.00 49.94 91 PRO A CA 1
ATOM 660 C C . PRO A 1 91 ? 46.549 -68.730 -6.104 1.00 49.94 91 PRO A C 1
ATOM 662 O O . PRO A 1 91 ? 45.926 -69.197 -7.051 1.00 49.94 91 PRO A O 1
ATOM 665 N N . VAL A 1 92 ? 47.696 -68.033 -6.280 1.00 41.66 92 VAL A N 1
ATOM 666 C CA . VAL A 1 92 ? 48.604 -67.921 -7.487 1.00 41.66 92 VAL A CA 1
ATOM 667 C C . VAL A 1 92 ? 48.058 -67.536 -8.902 1.00 41.66 92 VAL A C 1
ATOM 669 O O . VAL A 1 92 ? 46.952 -67.887 -9.285 1.00 41.66 92 VAL A O 1
ATOM 672 N N . ASP A 1 93 ? 48.788 -66.857 -9.815 1.00 37.16 93 ASP A N 1
ATOM 673 C CA . ASP A 1 93 ? 50.157 -66.274 -9.830 1.00 37.16 93 ASP A CA 1
ATOM 674 C C . ASP A 1 93 ? 50.280 -65.088 -10.844 1.00 37.16 93 ASP A C 1
ATOM 676 O O . ASP A 1 93 ? 49.342 -64.763 -11.570 1.00 37.16 93 ASP A O 1
ATOM 680 N N . ALA A 1 94 ? 51.498 -64.537 -10.967 1.00 35.84 94 ALA A N 1
ATOM 681 C CA . ALA A 1 94 ? 52.082 -63.758 -12.070 1.00 35.84 94 ALA A CA 1
ATOM 682 C C . ALA A 1 94 ? 51.796 -62.239 -12.131 1.00 35.84 94 ALA A C 1
ATOM 684 O O . ALA A 1 94 ? 50.901 -61.745 -12.813 1.00 35.84 94 ALA A O 1
ATOM 685 N N . THR A 1 95 ? 52.704 -61.462 -11.525 1.00 41.25 95 THR A N 1
ATOM 686 C CA . THR A 1 95 ? 52.881 -60.016 -11.794 1.00 41.25 95 THR A CA 1
ATOM 687 C C . THR A 1 95 ? 54.018 -59.761 -12.792 1.00 41.25 95 THR A C 1
ATOM 689 O O . THR A 1 95 ? 54.886 -60.616 -12.983 1.00 41.25 95 THR A O 1
ATOM 692 N N . PRO A 1 96 ? 54.122 -58.530 -13.330 1.00 43.75 96 PRO A N 1
ATOM 693 C CA . PRO A 1 96 ? 55.421 -57.869 -13.199 1.00 43.75 96 PRO A CA 1
ATOM 694 C C . PRO A 1 96 ? 55.392 -56.511 -12.472 1.00 43.75 96 PRO A C 1
ATOM 696 O O . PRO A 1 96 ? 54.644 -55.582 -12.762 1.00 43.75 96 PRO A O 1
ATOM 699 N N . ARG A 1 97 ? 56.333 -56.423 -11.533 1.00 35.47 97 ARG A N 1
ATOM 700 C CA . ARG A 1 97 ? 56.883 -55.252 -10.823 1.00 35.47 97 ARG A CA 1
ATOM 701 C C . ARG A 1 97 ? 57.342 -54.131 -11.791 1.00 35.47 97 ARG A C 1
ATOM 703 O O . ARG A 1 97 ? 57.684 -54.428 -12.925 1.00 35.47 97 ARG A O 1
ATOM 710 N N . ARG A 1 98 ? 57.579 -52.858 -11.418 1.00 35.09 98 ARG A N 1
ATOM 711 C CA . ARG A 1 98 ? 57.345 -52.008 -10.212 1.00 35.09 98 ARG A CA 1
ATOM 712 C C . ARG A 1 98 ? 58.138 -50.701 -10.418 1.00 35.09 98 ARG A C 1
ATOM 714 O O . ARG A 1 98 ? 59.334 -50.792 -10.686 1.00 35.09 98 ARG A O 1
ATOM 721 N N . ARG A 1 99 ? 57.583 -49.506 -10.167 1.00 33.09 99 ARG A N 1
ATOM 722 C CA . ARG A 1 99 ? 58.395 -48.306 -9.832 1.00 33.09 99 ARG A CA 1
ATOM 723 C C . ARG A 1 99 ? 57.633 -47.317 -8.948 1.00 33.09 99 ARG A C 1
ATOM 725 O O . ARG A 1 99 ? 56.411 -47.327 -8.905 1.00 33.09 99 ARG A O 1
ATOM 732 N N . MET A 1 100 ? 58.383 -46.549 -8.160 1.00 39.66 100 MET A N 1
ATOM 733 C CA . MET A 1 100 ? 57.875 -45.756 -7.035 1.00 39.66 100 MET A CA 1
ATOM 734 C C . MET A 1 100 ? 57.457 -44.338 -7.441 1.00 39.66 100 MET A C 1
ATOM 736 O O . MET A 1 100 ? 58.180 -43.675 -8.181 1.00 39.66 100 MET A O 1
ATOM 740 N N . ALA A 1 101 ? 56.413 -43.821 -6.792 1.00 33.47 101 ALA A N 1
ATOM 741 C CA . ALA A 1 101 ? 56.255 -42.394 -6.512 1.00 33.47 101 ALA A CA 1
ATOM 742 C C . ALA A 1 101 ? 56.303 -42.181 -4.985 1.00 33.47 101 ALA A C 1
ATOM 744 O O . ALA A 1 101 ? 55.803 -43.008 -4.221 1.00 33.47 101 ALA A O 1
ATOM 745 N N . ARG A 1 102 ? 56.959 -41.111 -4.519 1.00 36.94 102 ARG A N 1
ATOM 746 C CA . ARG A 1 102 ? 57.140 -40.824 -3.082 1.00 36.94 102 ARG A CA 1
ATOM 747 C C . ARG A 1 102 ? 55.913 -40.117 -2.494 1.00 36.94 102 ARG A C 1
ATOM 749 O O . ARG A 1 102 ? 55.336 -39.253 -3.148 1.00 36.94 102 ARG A O 1
ATOM 756 N N . ARG A 1 103 ? 55.600 -40.394 -1.220 1.00 40.38 103 ARG A N 1
ATOM 757 C CA . ARG A 1 103 ? 54.715 -39.540 -0.402 1.00 40.38 103 ARG A CA 1
ATOM 758 C C . ARG A 1 103 ? 55.247 -38.096 -0.361 1.00 40.38 103 ARG A C 1
ATOM 760 O O . ARG A 1 103 ? 56.458 -37.885 -0.289 1.00 40.38 103 ARG A O 1
ATOM 767 N N . ARG A 1 104 ? 54.337 -37.123 -0.297 1.00 37.75 104 ARG A N 1
ATOM 768 C CA . ARG A 1 104 ? 54.565 -35.791 0.293 1.00 37.75 104 ARG A CA 1
ATOM 769 C C . ARG A 1 104 ? 53.589 -35.590 1.459 1.00 37.75 104 ARG A C 1
ATOM 771 O O . ARG A 1 104 ? 52.654 -36.372 1.609 1.00 37.75 104 ARG A O 1
ATOM 778 N N . ALA A 1 105 ? 53.885 -34.620 2.321 1.00 37.31 105 ALA A N 1
ATOM 779 C CA . ALA A 1 105 ? 53.185 -34.405 3.586 1.00 37.31 105 ALA A CA 1
ATOM 780 C C . ALA A 1 105 ? 51.771 -33.815 3.412 1.00 37.31 105 ALA A C 1
ATOM 782 O O . ALA A 1 105 ? 51.412 -33.341 2.334 1.00 37.31 105 ALA A O 1
ATOM 783 N N . ALA A 1 106 ? 50.986 -33.852 4.492 1.00 46.22 106 ALA A N 1
ATOM 784 C CA . ALA A 1 106 ? 49.633 -33.309 4.541 1.00 46.22 106 ALA A CA 1
ATOM 785 C C . ALA A 1 106 ? 49.605 -31.778 4.366 1.00 46.22 106 ALA A C 1
ATOM 787 O O . ALA A 1 106 ? 50.488 -31.071 4.853 1.00 46.22 106 ALA A O 1
ATOM 788 N N . GLY A 1 107 ? 48.559 -31.280 3.703 1.00 40.56 107 GLY A N 1
ATOM 789 C CA . GLY A 1 107 ? 48.179 -29.865 3.737 1.00 40.56 107 GLY A CA 1
ATOM 790 C C . GLY A 1 107 ? 47.325 -29.537 4.974 1.00 40.56 107 GLY A C 1
ATOM 791 O O . GLY A 1 107 ? 46.794 -30.455 5.603 1.00 40.56 107 GLY A O 1
ATOM 792 N N . PRO A 1 108 ? 47.188 -28.249 5.338 1.00 44.41 108 PRO A N 1
ATOM 793 C CA . PRO A 1 108 ? 46.447 -27.825 6.524 1.00 44.41 108 PRO A CA 1
ATOM 794 C C . PRO A 1 108 ? 44.929 -28.029 6.394 1.00 44.41 108 PRO A C 1
ATOM 796 O O . PRO A 1 108 ? 44.375 -28.146 5.299 1.00 44.41 108 PRO A O 1
ATOM 799 N N . SER A 1 109 ? 44.250 -28.045 7.541 1.00 43.75 109 SER A N 1
ATOM 800 C CA . SER A 1 109 ? 42.797 -28.191 7.654 1.00 43.75 109 SER A CA 1
ATOM 801 C C . SER A 1 109 ? 42.030 -27.061 6.960 1.00 43.75 109 SER A C 1
ATOM 803 O O . SER A 1 109 ? 42.339 -25.884 7.140 1.00 43.75 109 SER A O 1
ATOM 805 N N . ARG A 1 110 ? 40.965 -27.422 6.233 1.00 44.00 110 ARG A N 1
ATOM 806 C CA . ARG A 1 110 ? 39.976 -26.477 5.690 1.00 44.00 110 ARG A CA 1
ATOM 807 C C . ARG A 1 110 ? 39.321 -25.686 6.830 1.00 44.00 110 ARG A C 1
ATOM 809 O O . ARG A 1 110 ? 38.622 -26.280 7.649 1.00 44.00 110 ARG A O 1
ATOM 816 N N . ASN A 1 111 ? 39.486 -24.363 6.845 1.00 44.00 111 ASN A N 1
ATOM 817 C CA . ASN A 1 111 ? 38.628 -23.496 7.655 1.00 44.00 111 ASN A CA 1
ATOM 818 C C . ASN A 1 111 ? 37.184 -23.548 7.135 1.00 44.00 111 ASN A C 1
ATOM 820 O O . ASN A 1 111 ? 36.948 -23.714 5.936 1.00 44.00 111 ASN A O 1
ATOM 824 N N . ARG A 1 112 ? 36.219 -23.394 8.047 1.00 50.53 112 ARG A N 1
ATOM 825 C CA . ARG A 1 112 ? 34.801 -23.260 7.695 1.00 50.53 112 ARG A CA 1
ATOM 826 C C . ARG A 1 112 ? 34.587 -21.924 6.981 1.00 50.53 112 ARG A C 1
ATOM 828 O O . ARG A 1 112 ? 34.913 -20.883 7.541 1.00 50.53 112 ARG A O 1
ATOM 835 N N . ILE A 1 113 ? 34.017 -21.972 5.782 1.00 48.12 113 ILE A N 1
ATOM 836 C CA . ILE A 1 113 ? 33.418 -20.806 5.124 1.00 48.12 113 ILE A CA 1
ATOM 837 C C . ILE A 1 113 ? 32.000 -20.658 5.696 1.00 48.12 113 ILE A C 1
ATOM 839 O O . ILE A 1 113 ? 31.327 -21.665 5.928 1.00 48.12 113 ILE A O 1
ATOM 843 N N . ALA A 1 114 ? 31.571 -19.430 5.991 1.00 43.34 114 ALA A N 1
ATOM 844 C CA . ALA A 1 114 ? 30.220 -19.168 6.482 1.00 43.34 114 ALA A CA 1
ATOM 845 C C . ALA A 1 114 ? 29.201 -19.322 5.340 1.00 43.34 114 ALA A C 1
ATOM 847 O O . ALA A 1 114 ? 29.464 -18.913 4.215 1.00 43.34 114 ALA A O 1
ATOM 848 N N . ALA A 1 115 ? 28.036 -19.906 5.623 1.00 46.84 115 ALA A N 1
ATOM 849 C CA . ALA A 1 115 ? 27.048 -20.281 4.607 1.00 46.84 115 ALA A CA 1
ATOM 850 C C . ALA A 1 115 ? 26.156 -19.107 4.135 1.00 46.84 115 ALA A C 1
ATOM 852 O O . ALA A 1 115 ? 24.938 -19.249 4.093 1.00 46.84 115 ALA A O 1
ATOM 853 N N . ASN A 1 116 ? 26.757 -17.945 3.847 1.00 50.38 116 ASN A N 1
ATOM 854 C CA . ASN A 1 116 ? 26.105 -16.773 3.244 1.00 50.38 116 ASN A CA 1
ATOM 855 C C . ASN A 1 116 ? 27.165 -15.785 2.696 1.00 50.38 116 ASN A C 1
ATOM 857 O O . ASN A 1 116 ? 27.325 -14.689 3.236 1.00 50.38 116 ASN A O 1
ATOM 861 N N . ASP A 1 117 ? 27.930 -16.186 1.675 1.00 40.31 117 ASP A N 1
ATOM 862 C CA . ASP A 1 117 ? 28.915 -15.317 0.998 1.00 40.31 117 ASP A CA 1
ATOM 863 C C . ASP A 1 117 ? 29.154 -15.771 -0.460 1.00 40.31 117 ASP A C 1
ATOM 865 O O . ASP A 1 117 ? 30.255 -16.155 -0.855 1.00 40.31 117 ASP A O 1
ATOM 869 N N . ASP A 1 118 ? 28.091 -15.778 -1.274 1.00 53.34 118 ASP A N 1
ATOM 870 C CA . ASP A 1 118 ? 28.123 -16.213 -2.684 1.00 53.34 118 ASP A CA 1
ATOM 871 C C . ASP A 1 118 ? 28.665 -15.123 -3.639 1.00 53.34 118 ASP A C 1
ATOM 873 O O . ASP A 1 118 ? 28.168 -14.912 -4.747 1.00 53.34 118 ASP A O 1
ATOM 877 N N . GLY A 1 119 ? 29.711 -14.412 -3.208 1.00 58.44 119 GLY A N 1
ATOM 878 C CA . GLY A 1 119 ? 30.408 -13.386 -3.981 1.00 58.44 119 GLY A CA 1
ATOM 879 C C . GLY A 1 119 ? 31.920 -13.636 -4.015 1.00 58.44 119 GLY A C 1
ATOM 880 O O . GLY A 1 119 ? 32.581 -13.452 -2.993 1.00 58.44 119 GLY A O 1
ATOM 881 N N . PRO A 1 120 ? 32.533 -14.006 -5.160 1.00 54.28 120 PRO A N 1
ATOM 882 C CA . PRO A 1 120 ? 33.986 -14.143 -5.240 1.00 54.28 120 PRO A CA 1
ATOM 883 C C . PRO A 1 120 ? 34.651 -12.780 -4.999 1.00 54.28 120 PRO A C 1
ATOM 885 O O . PRO A 1 120 ? 34.577 -11.875 -5.832 1.00 54.28 120 PRO A O 1
ATOM 888 N N . SER A 1 121 ? 35.280 -12.627 -3.833 1.00 55.22 121 SER A N 1
ATOM 889 C CA . SER A 1 121 ? 35.784 -11.334 -3.371 1.00 55.22 121 SER A CA 1
ATOM 890 C C . SER A 1 121 ? 36.893 -10.770 -4.270 1.00 55.22 121 SER A C 1
ATOM 892 O O . SER A 1 121 ? 37.677 -11.497 -4.887 1.00 55.22 121 SER A O 1
ATOM 894 N N . ILE A 1 122 ? 36.986 -9.436 -4.314 1.00 52.28 122 ILE A N 1
ATOM 895 C CA . ILE A 1 122 ? 37.851 -8.668 -5.233 1.00 52.28 122 ILE A CA 1
ATOM 896 C C . ILE A 1 122 ? 39.338 -9.085 -5.148 1.00 52.28 122 ILE A C 1
ATOM 898 O O . ILE A 1 122 ? 40.064 -9.012 -6.142 1.00 52.28 122 ILE A O 1
ATOM 902 N N . GLY A 1 123 ? 39.790 -9.617 -4.005 1.00 55.44 123 GLY A N 1
ATOM 903 C CA . GLY A 1 123 ? 41.137 -10.179 -3.848 1.00 55.44 123 GLY A CA 1
ATOM 904 C C . GLY A 1 123 ? 41.457 -11.348 -4.796 1.00 55.44 123 GLY A C 1
ATOM 905 O O . GLY A 1 123 ? 42.608 -11.499 -5.207 1.00 55.44 123 GLY A O 1
ATOM 906 N N . GLY A 1 124 ? 40.457 -12.136 -5.208 1.00 56.66 124 GLY A N 1
ATOM 907 C CA . GLY A 1 124 ? 40.631 -13.224 -6.177 1.00 56.66 124 GLY A CA 1
ATOM 908 C C . GLY A 1 124 ? 40.999 -12.725 -7.579 1.00 56.66 124 GLY A C 1
ATOM 909 O O . GLY A 1 124 ? 41.906 -13.267 -8.212 1.00 56.66 124 GLY A O 1
ATOM 910 N N . LEU A 1 125 ? 40.365 -11.637 -8.031 1.00 57.78 125 LEU A N 1
ATOM 911 C CA . LEU A 1 125 ? 40.667 -10.987 -9.313 1.00 57.78 125 LEU A CA 1
ATOM 912 C C . LEU A 1 125 ? 42.072 -10.364 -9.319 1.00 57.78 125 LEU A C 1
ATOM 914 O O . LEU A 1 125 ? 42.801 -10.489 -10.304 1.00 57.78 125 LEU A O 1
ATOM 918 N N . ILE A 1 126 ? 42.500 -9.775 -8.198 1.00 56.31 126 ILE A N 1
ATOM 919 C CA . ILE A 1 126 ? 43.865 -9.244 -8.038 1.00 56.31 126 ILE A CA 1
ATOM 920 C C . ILE A 1 126 ? 44.913 -10.367 -8.144 1.00 56.31 126 ILE A C 1
ATOM 922 O O . ILE A 1 126 ? 45.964 -10.168 -8.753 1.00 56.31 126 ILE A O 1
ATOM 926 N N . PHE A 1 127 ? 44.630 -11.563 -7.616 1.00 56.38 127 PHE A N 1
ATOM 927 C CA . PHE A 1 127 ? 45.532 -12.714 -7.742 1.00 56.38 127 PHE A CA 1
ATOM 928 C C . PHE A 1 127 ? 45.554 -13.304 -9.165 1.00 56.38 127 PHE A C 1
ATOM 930 O O . PHE A 1 127 ? 46.615 -13.699 -9.651 1.00 56.38 127 PHE A O 1
ATOM 937 N N . ALA A 1 128 ? 44.418 -13.310 -9.873 1.00 58.66 128 ALA A N 1
ATOM 938 C CA . ALA A 1 128 ? 44.354 -13.722 -11.278 1.00 58.66 128 ALA A CA 1
ATOM 939 C C . ALA A 1 128 ? 45.245 -12.844 -12.181 1.00 58.66 128 ALA A C 1
ATOM 941 O O . ALA A 1 128 ? 45.979 -13.366 -13.021 1.00 58.66 128 ALA A O 1
ATOM 942 N N . LEU A 1 129 ? 45.271 -11.528 -11.936 1.00 57.19 129 LEU A N 1
ATOM 943 C CA . LEU A 1 129 ? 46.116 -10.560 -12.651 1.00 57.19 129 LEU A CA 1
ATOM 944 C C . LEU A 1 129 ? 47.634 -10.741 -12.424 1.00 57.19 129 LEU A C 1
ATOM 946 O O . LEU A 1 129 ? 48.428 -10.128 -13.139 1.00 57.19 129 LEU A O 1
ATOM 950 N N . GLN A 1 130 ? 48.064 -11.573 -11.465 1.00 62.25 130 GLN A N 1
ATOM 951 C CA . GLN A 1 130 ? 49.485 -11.831 -11.179 1.00 62.25 130 GLN A CA 1
ATOM 952 C C . GLN A 1 130 ? 50.046 -13.116 -11.817 1.00 62.25 130 GLN A C 1
ATOM 954 O O . GLN A 1 130 ? 51.244 -13.392 -11.683 1.00 62.25 130 GLN A O 1
ATOM 959 N N . GLN A 1 131 ? 49.237 -13.906 -12.534 1.00 61.91 131 GLN A N 1
ATOM 960 C CA . GLN A 1 131 ? 49.740 -15.107 -13.209 1.00 61.91 131 GLN A CA 1
ATOM 961 C C . GLN A 1 131 ? 50.645 -14.739 -14.396 1.00 61.91 131 GLN A C 1
ATOM 963 O O . GLN A 1 131 ? 50.222 -14.114 -15.367 1.00 61.91 131 GLN A O 1
ATOM 968 N N . LYS A 1 132 ? 51.923 -15.130 -14.321 1.00 61.41 132 LYS A N 1
ATOM 969 C CA . LYS A 1 132 ? 52.912 -14.840 -15.372 1.00 61.41 132 LYS A CA 1
ATOM 970 C C . LYS A 1 132 ? 52.662 -15.723 -16.612 1.00 61.41 132 LYS A C 1
ATOM 972 O O . LYS A 1 132 ? 52.537 -16.937 -16.440 1.00 61.41 132 LYS A O 1
ATOM 977 N N . PRO A 1 133 ? 52.644 -15.157 -17.839 1.00 68.50 133 PRO A N 1
ATOM 978 C CA . PRO A 1 133 ? 52.410 -15.906 -19.081 1.00 68.50 133 PRO A CA 1
ATOM 979 C C . PRO A 1 133 ? 53.474 -16.982 -19.336 1.00 68.50 133 PRO A C 1
ATOM 981 O O . PRO A 1 133 ? 54.592 -16.917 -18.809 1.00 68.50 133 PRO A O 1
ATOM 984 N N . SER A 1 134 ? 53.137 -17.994 -20.143 1.00 77.19 134 SER A N 1
ATOM 985 C CA . SER A 1 134 ? 53.940 -19.214 -20.225 1.00 77.19 134 SER A CA 1
ATOM 986 C C . SER A 1 134 ? 55.292 -18.983 -20.917 1.00 77.19 134 SER A C 1
ATOM 988 O O . SER A 1 134 ? 55.405 -18.328 -21.948 1.00 77.19 134 SER A O 1
ATOM 990 N N . SER A 1 135 ? 56.362 -19.574 -20.379 1.00 81.88 135 SER A N 1
ATOM 991 C CA . SER A 1 135 ? 57.693 -19.552 -21.018 1.00 81.88 135 SER A CA 1
ATOM 992 C C . SER A 1 135 ? 57.874 -20.649 -22.079 1.00 81.88 135 SER A C 1
ATOM 994 O O . SER A 1 135 ? 59.000 -20.942 -22.481 1.00 81.88 135 SER A O 1
ATOM 996 N N . ALA A 1 136 ? 56.789 -21.298 -22.517 1.00 83.12 136 ALA A N 1
ATOM 997 C CA . ALA A 1 136 ? 56.845 -22.413 -23.460 1.00 83.12 136 ALA A CA 1
ATOM 998 C C . ALA A 1 136 ? 57.312 -22.011 -24.878 1.00 83.12 136 ALA A C 1
ATOM 1000 O O . ALA A 1 136 ? 58.190 -22.710 -25.395 1.00 83.12 136 ALA A O 1
ATOM 1001 N N . PRO A 1 137 ? 56.854 -20.893 -25.492 1.00 86.75 137 PRO A N 1
ATOM 1002 C CA . PRO A 1 137 ? 57.274 -20.519 -26.848 1.00 86.75 137 PRO A CA 1
ATOM 1003 C C . PRO A 1 137 ? 58.793 -20.342 -26.983 1.00 86.75 137 PRO A C 1
ATOM 1005 O O . PRO A 1 137 ? 59.407 -20.881 -27.902 1.00 86.75 137 PRO A O 1
ATOM 1008 N N . TYR A 1 138 ? 59.426 -19.677 -26.010 1.00 89.00 138 TYR A N 1
ATOM 1009 C CA . TYR A 1 138 ? 60.879 -19.477 -25.985 1.00 89.00 138 TYR A CA 1
ATOM 1010 C C . TYR A 1 138 ? 61.669 -20.788 -25.847 1.00 89.00 138 TYR A C 1
ATOM 1012 O O . TYR A 1 138 ? 62.745 -20.913 -26.427 1.00 89.00 138 TYR A O 1
ATOM 1020 N N . LYS A 1 139 ? 61.139 -21.793 -25.134 1.00 88.31 139 LYS A N 1
ATOM 1021 C CA . LYS A 1 139 ? 61.781 -23.118 -25.020 1.00 88.31 139 LYS A CA 1
ATOM 1022 C C . LYS A 1 139 ? 61.771 -23.862 -26.355 1.00 88.31 139 LYS A C 1
ATOM 1024 O O . LYS A 1 139 ? 62.788 -24.442 -26.726 1.00 88.31 139 LYS A O 1
ATOM 1029 N N . PHE A 1 140 ? 60.662 -23.804 -27.096 1.00 88.06 140 PHE A N 1
ATOM 1030 C CA . PHE A 1 140 ? 60.591 -24.374 -28.443 1.00 88.06 140 PHE A CA 1
ATOM 1031 C C . PHE A 1 140 ? 61.512 -23.637 -29.424 1.00 88.06 140 PHE A C 1
ATOM 1033 O O . PHE A 1 140 ? 62.293 -24.292 -30.112 1.00 88.06 140 PHE A O 1
ATOM 1040 N N . ALA A 1 141 ? 61.504 -22.299 -29.440 1.00 92.06 141 ALA A N 1
ATOM 1041 C CA . ALA A 1 141 ? 62.409 -21.522 -30.292 1.00 92.06 141 ALA A CA 1
ATOM 1042 C C . ALA A 1 141 ? 63.890 -21.807 -29.991 1.00 92.06 141 ALA A C 1
ATOM 1044 O O . ALA A 1 141 ? 64.670 -21.990 -30.925 1.00 92.06 141 ALA A O 1
ATOM 1045 N N . ALA A 1 142 ? 64.272 -21.941 -28.715 1.00 91.38 142 ALA A N 1
ATOM 1046 C CA . ALA A 1 142 ? 65.624 -22.340 -28.330 1.00 91.38 142 ALA A CA 1
ATOM 1047 C C . ALA A 1 142 ? 66.006 -23.712 -28.919 1.00 91.38 142 ALA A C 1
ATOM 1049 O O . ALA A 1 142 ? 67.007 -23.805 -29.629 1.00 91.38 142 ALA A O 1
ATOM 1050 N N . ILE A 1 143 ? 65.186 -24.751 -28.712 1.00 92.31 143 ILE A N 1
ATOM 1051 C CA . ILE A 1 143 ? 65.443 -26.108 -29.231 1.00 92.31 143 ILE A CA 1
ATOM 1052 C C . ILE A 1 143 ? 65.566 -26.107 -30.764 1.00 92.31 143 ILE A C 1
ATOM 1054 O O . ILE A 1 143 ? 66.541 -26.632 -31.301 1.00 92.31 143 ILE A O 1
ATOM 1058 N N . VAL A 1 144 ? 64.624 -25.478 -31.475 1.00 92.88 144 VAL A N 1
ATOM 1059 C CA . VAL A 1 144 ? 64.646 -25.431 -32.947 1.00 92.88 144 VAL A CA 1
ATOM 1060 C C . VAL A 1 144 ? 65.837 -24.614 -33.462 1.00 92.88 144 VAL A C 1
ATOM 1062 O O . VAL A 1 144 ? 66.464 -25.018 -34.438 1.00 92.88 144 VAL A O 1
ATOM 1065 N N . SER A 1 145 ? 66.227 -23.526 -32.785 1.00 93.12 145 SER A N 1
ATOM 1066 C CA . SER A 1 145 ? 67.410 -22.738 -33.167 1.00 93.12 145 SER A CA 1
ATOM 1067 C C . SER A 1 145 ? 68.731 -23.503 -33.009 1.00 93.12 145 SER A C 1
ATOM 1069 O O . SER A 1 145 ? 69.625 -23.338 -33.835 1.00 93.12 145 SER A O 1
ATOM 1071 N N . ILE A 1 146 ? 68.841 -24.396 -32.016 1.00 92.25 146 ILE A N 1
ATOM 1072 C CA . ILE A 1 146 ? 70.008 -25.278 -31.833 1.00 92.25 146 ILE A CA 1
ATOM 1073 C C . ILE A 1 146 ? 70.071 -26.329 -32.953 1.00 92.25 146 ILE A C 1
ATOM 1075 O O . ILE A 1 146 ? 71.144 -26.588 -33.504 1.00 92.25 146 ILE A O 1
ATOM 1079 N N . ILE A 1 147 ? 68.926 -26.898 -33.340 1.00 93.44 147 ILE A N 1
ATOM 1080 C CA . ILE A 1 147 ? 68.834 -27.844 -34.464 1.00 93.44 147 ILE A CA 1
ATOM 1081 C C . ILE A 1 147 ? 69.197 -27.144 -35.785 1.00 93.44 147 ILE A C 1
ATOM 1083 O O . ILE A 1 147 ? 70.049 -27.632 -36.522 1.00 93.44 147 ILE A O 1
ATOM 1087 N N . TRP A 1 148 ? 68.638 -25.961 -36.063 1.00 93.56 148 TRP A N 1
ATOM 1088 C CA . TRP A 1 148 ? 68.963 -25.204 -37.279 1.00 93.56 148 TRP A CA 1
ATOM 1089 C C . TRP A 1 148 ? 70.431 -24.759 -37.320 1.00 93.56 148 TRP A C 1
ATOM 1091 O O . TRP A 1 148 ? 71.106 -24.922 -38.335 1.00 93.56 148 TRP A O 1
ATOM 1101 N N . GLY A 1 149 ? 70.955 -24.251 -36.200 1.00 90.31 149 GLY A N 1
ATOM 1102 C CA . GLY A 1 149 ? 72.346 -23.817 -36.082 1.00 90.31 149 GLY A CA 1
ATOM 1103 C C . GLY A 1 149 ? 73.353 -24.955 -36.266 1.00 90.31 149 GLY A C 1
ATOM 1104 O O . GLY A 1 149 ? 74.372 -24.760 -36.922 1.00 90.31 149 GLY A O 1
ATOM 1105 N N . SER A 1 150 ? 73.060 -26.156 -35.755 1.00 89.38 150 SER A N 1
ATOM 1106 C CA . SER A 1 150 ? 73.927 -27.332 -35.939 1.00 89.38 150 SER A CA 1
ATOM 1107 C C . SER A 1 150 ? 73.893 -27.882 -37.370 1.00 89.38 150 SER A C 1
ATOM 1109 O O . SER A 1 150 ? 74.951 -28.214 -37.905 1.00 89.38 150 SER A O 1
ATOM 1111 N N . ILE A 1 151 ? 72.730 -27.887 -38.036 1.00 90.12 151 ILE A N 1
ATOM 1112 C CA . ILE A 1 151 ? 72.619 -28.207 -39.472 1.00 90.12 151 ILE A CA 1
ATOM 1113 C C . ILE A 1 151 ? 73.404 -27.186 -40.314 1.00 90.12 151 ILE A C 1
ATOM 1115 O O . ILE A 1 151 ? 74.195 -27.568 -41.177 1.00 90.12 151 ILE A O 1
ATOM 1119 N N . GLY A 1 152 ? 73.246 -25.891 -40.026 1.00 87.06 152 GLY A N 1
ATOM 1120 C CA . GLY A 1 152 ? 73.979 -24.814 -40.694 1.00 87.06 152 GLY A CA 1
ATOM 1121 C C . GLY A 1 152 ? 75.495 -24.909 -40.506 1.00 87.06 152 GLY A C 1
ATOM 1122 O O . GLY A 1 152 ? 76.247 -24.785 -41.471 1.00 87.06 152 GLY A O 1
ATOM 1123 N N . ALA A 1 153 ? 75.956 -25.196 -39.286 1.00 84.38 153 ALA A N 1
ATOM 1124 C CA . ALA A 1 153 ? 77.372 -25.408 -38.995 1.00 84.38 153 ALA A CA 1
ATOM 1125 C C . ALA A 1 153 ? 77.940 -26.625 -39.746 1.00 84.38 153 ALA A C 1
ATOM 1127 O O . ALA A 1 153 ? 79.013 -26.525 -40.339 1.00 84.38 153 ALA A O 1
ATOM 1128 N N . ALA A 1 154 ? 77.209 -27.745 -39.792 1.00 85.81 154 ALA A N 1
ATOM 1129 C CA . ALA A 1 154 ? 77.610 -28.925 -40.557 1.00 85.81 154 ALA A CA 1
ATOM 1130 C C . ALA A 1 154 ? 77.718 -28.631 -42.066 1.00 85.81 154 ALA A C 1
ATOM 1132 O O . ALA A 1 154 ? 78.688 -29.042 -42.703 1.00 85.81 154 ALA A O 1
ATOM 1133 N N . PHE A 1 155 ? 76.778 -27.860 -42.627 1.00 84.19 155 PHE A N 1
ATOM 1134 C CA . PHE A 1 155 ? 76.828 -27.412 -44.022 1.00 84.19 155 PHE A CA 1
ATOM 1135 C C . PHE A 1 155 ? 78.042 -26.510 -44.307 1.00 84.19 155 PHE A C 1
ATOM 1137 O O . PHE A 1 155 ? 78.728 -26.702 -45.311 1.00 84.19 155 PHE A O 1
ATOM 1144 N N . VAL A 1 156 ? 78.357 -25.564 -43.414 1.00 81.69 156 VAL A N 1
ATOM 1145 C CA . VAL A 1 156 ? 79.544 -24.698 -43.543 1.00 81.69 156 VAL A CA 1
ATOM 1146 C C . VAL A 1 156 ? 80.840 -25.515 -43.479 1.00 81.69 156 VAL A C 1
ATOM 1148 O O . VAL A 1 156 ? 81.718 -25.313 -44.315 1.00 81.69 156 VAL A O 1
ATOM 1151 N N . ILE A 1 157 ? 80.947 -26.478 -42.556 1.00 80.56 157 ILE A N 1
ATOM 1152 C CA . ILE A 1 157 ? 82.112 -27.375 -42.447 1.00 80.56 157 ILE A CA 1
ATOM 1153 C C . ILE A 1 157 ? 82.286 -28.205 -43.730 1.00 80.56 157 ILE A C 1
ATOM 1155 O O . ILE A 1 157 ? 83.390 -28.265 -44.273 1.00 80.56 157 ILE A O 1
ATOM 1159 N N . ALA A 1 158 ? 81.205 -28.792 -44.254 1.00 79.62 158 ALA A N 1
ATOM 1160 C CA . ALA A 1 158 ? 81.238 -29.561 -45.499 1.00 79.62 158 ALA A CA 1
ATOM 1161 C C . ALA A 1 158 ? 81.636 -28.698 -46.712 1.00 79.62 158 ALA A C 1
ATOM 1163 O O . ALA A 1 158 ? 82.483 -29.103 -47.506 1.00 79.62 158 ALA A O 1
ATOM 1164 N N . SER A 1 159 ? 81.079 -27.488 -46.822 1.00 73.81 159 SER A N 1
ATOM 1165 C CA . SER A 1 159 ? 81.376 -26.537 -47.902 1.00 73.81 159 SER A CA 1
ATOM 1166 C C . SER A 1 159 ? 82.844 -26.089 -47.897 1.00 73.81 159 SER A C 1
ATOM 1168 O O . SER A 1 159 ? 83.504 -26.114 -48.939 1.00 73.81 159 SER A O 1
ATOM 1170 N N . ILE A 1 160 ? 83.406 -25.779 -46.720 1.00 71.69 160 ILE A N 1
ATOM 1171 C CA . ILE A 1 160 ? 84.833 -25.442 -46.573 1.00 71.69 160 ILE A CA 1
ATOM 1172 C C . ILE A 1 160 ? 85.722 -26.624 -46.991 1.00 71.69 160 ILE A C 1
ATOM 1174 O O . ILE A 1 160 ? 86.719 -26.409 -47.675 1.00 71.69 160 ILE A O 1
ATOM 1178 N N . GLY A 1 161 ? 85.339 -27.863 -46.661 1.00 65.62 161 GLY A N 1
ATOM 1179 C CA . GLY A 1 161 ? 86.057 -29.074 -47.081 1.00 65.62 161 GLY A CA 1
ATOM 1180 C C . GLY A 1 161 ? 86.111 -29.303 -48.600 1.00 65.62 161 GLY A C 1
ATOM 1181 O O . GLY A 1 161 ? 86.975 -30.039 -49.070 1.00 65.62 161 GLY A O 1
ATOM 1182 N N . THR A 1 162 ? 85.230 -28.657 -49.373 1.00 63.59 162 THR A N 1
ATOM 1183 C CA . THR A 1 162 ? 85.226 -28.696 -50.850 1.00 63.59 162 THR A CA 1
ATOM 1184 C C . THR A 1 162 ? 85.918 -27.502 -51.520 1.00 63.59 162 THR A C 1
ATOM 1186 O O . THR A 1 162 ? 85.955 -27.432 -52.748 1.00 63.59 162 THR A O 1
ATOM 1189 N N . ALA A 1 163 ? 86.471 -26.561 -50.748 1.00 61.50 163 ALA A N 1
ATOM 1190 C CA . ALA A 1 163 ? 87.057 -25.319 -51.250 1.00 61.50 163 ALA A CA 1
ATOM 1191 C C . ALA A 1 163 ? 88.572 -25.220 -50.985 1.00 61.50 163 ALA A C 1
ATOM 1193 O O . ALA A 1 163 ? 89.130 -25.915 -50.138 1.00 61.50 163 ALA A O 1
ATOM 1194 N N . SER A 1 164 ? 89.246 -24.313 -51.702 1.00 62.38 164 SER A N 1
ATOM 1195 C CA . SER A 1 164 ? 90.682 -24.041 -51.548 1.00 62.38 164 SER A CA 1
ATOM 1196 C C . SER A 1 164 ? 91.056 -23.726 -50.088 1.00 62.38 164 SER A C 1
ATOM 1198 O O . SER A 1 164 ? 90.332 -22.947 -49.451 1.00 62.38 164 SER A O 1
ATOM 1200 N N . PRO A 1 165 ? 92.183 -24.262 -49.569 1.00 63.84 165 PRO A N 1
ATOM 1201 C CA . PRO A 1 165 ? 92.536 -24.190 -48.152 1.00 63.84 165 PRO A CA 1
ATOM 1202 C C . PRO A 1 165 ? 92.587 -22.745 -47.644 1.00 63.84 165 PRO A C 1
ATOM 1204 O O . PRO A 1 165 ? 93.311 -21.902 -48.173 1.00 63.84 165 PRO A O 1
ATOM 1207 N N . VAL A 1 166 ? 91.790 -22.467 -46.613 1.00 61.47 166 VAL A N 1
ATOM 1208 C CA . VAL A 1 166 ? 91.616 -21.131 -46.030 1.00 61.47 166 VAL A CA 1
ATOM 1209 C C . VAL A 1 166 ? 92.727 -20.876 -45.011 1.00 61.47 166 VAL A C 1
ATOM 1211 O O . VAL A 1 166 ? 92.816 -21.583 -44.011 1.00 61.47 166 VAL A O 1
ATOM 1214 N N . LEU A 1 167 ? 93.559 -19.856 -45.238 1.00 59.19 167 LEU A N 1
ATOM 1215 C CA . LEU A 1 167 ? 94.720 -19.570 -44.379 1.00 59.19 167 LEU A CA 1
ATOM 1216 C C . LEU A 1 167 ? 94.405 -18.725 -43.128 1.00 59.19 167 LEU A C 1
ATOM 1218 O O . LEU A 1 167 ? 95.288 -18.504 -42.303 1.00 59.19 167 LEU A O 1
ATOM 1222 N N . GLY A 1 168 ? 93.166 -18.248 -42.964 1.00 67.75 168 GLY A N 1
ATOM 1223 C CA . GLY A 1 168 ? 92.740 -17.525 -41.764 1.00 67.75 168 GLY A CA 1
ATOM 1224 C C . GLY A 1 168 ? 91.326 -16.943 -41.841 1.00 67.75 168 GLY A C 1
ATOM 1225 O O . GLY A 1 168 ? 90.726 -16.829 -42.908 1.00 67.75 168 GLY A O 1
ATOM 1226 N N . TRP A 1 169 ? 90.799 -16.529 -40.688 1.00 65.56 169 TRP A N 1
ATOM 1227 C CA . TRP A 1 169 ? 89.442 -15.980 -40.535 1.00 65.56 169 TRP A CA 1
ATOM 1228 C C . TRP A 1 169 ? 89.186 -14.680 -41.321 1.00 65.56 169 TRP A C 1
ATOM 1230 O O . TRP A 1 169 ? 88.050 -14.441 -41.725 1.00 65.56 169 TRP A O 1
ATOM 1240 N N . LEU A 1 170 ? 90.216 -13.870 -41.599 1.00 74.94 170 LEU A N 1
ATOM 1241 C CA . LEU A 1 170 ? 90.080 -12.672 -42.446 1.00 74.94 170 LEU A CA 1
ATOM 1242 C C . LEU A 1 170 ? 89.774 -13.014 -43.915 1.00 74.94 170 LEU A C 1
ATOM 1244 O O . LEU A 1 170 ? 88.938 -12.352 -44.521 1.00 74.94 170 LEU A O 1
ATOM 1248 N N . ASP A 1 171 ? 90.388 -14.062 -44.474 1.00 70.75 171 ASP A N 1
ATOM 1249 C CA . ASP A 1 171 ? 90.083 -14.526 -45.838 1.00 70.75 171 ASP A CA 1
ATOM 1250 C C . ASP A 1 171 ? 88.657 -15.095 -45.926 1.00 70.75 171 ASP A C 1
ATOM 1252 O O . ASP A 1 171 ? 87.942 -14.879 -46.901 1.00 70.75 171 ASP A O 1
ATOM 1256 N N . LEU A 1 172 ? 88.190 -15.746 -44.857 1.00 69.31 172 LEU A N 1
ATOM 1257 C CA . LEU A 1 172 ? 86.813 -16.230 -44.768 1.00 69.31 172 LEU A CA 1
ATOM 1258 C C . LEU A 1 172 ? 85.801 -15.066 -44.738 1.00 69.31 172 LEU A C 1
ATOM 1260 O O . LEU A 1 172 ? 84.757 -15.158 -45.379 1.00 69.31 172 LEU A O 1
ATOM 1264 N N . LEU A 1 173 ? 86.122 -13.948 -44.076 1.00 74.06 173 LEU A N 1
ATOM 1265 C CA . LEU A 1 173 ? 85.306 -12.722 -44.077 1.00 74.06 173 LEU A CA 1
ATOM 1266 C C . LEU A 1 173 ? 85.368 -11.930 -45.397 1.00 74.06 173 LEU A C 1
ATOM 1268 O O . LEU A 1 173 ? 84.427 -11.206 -45.708 1.00 74.06 173 LEU A O 1
ATOM 1272 N N . ALA A 1 174 ? 86.440 -12.057 -46.183 1.00 77.50 174 ALA A N 1
ATOM 1273 C CA . ALA A 1 174 ? 86.590 -11.355 -47.462 1.00 77.50 174 ALA A CA 1
ATOM 1274 C C . ALA A 1 174 ? 85.781 -11.985 -48.617 1.00 77.50 174 ALA A C 1
ATOM 1276 O O . ALA A 1 174 ? 85.547 -11.340 -49.640 1.00 77.50 174 ALA A O 1
ATOM 1277 N N . ARG A 1 175 ? 85.347 -13.245 -48.479 1.00 77.12 175 ARG A N 1
ATOM 1278 C CA . ARG A 1 175 ? 84.601 -13.980 -49.515 1.00 77.12 175 ARG A CA 1
ATOM 1279 C C . ARG A 1 175 ? 83.113 -13.575 -49.507 1.00 77.12 175 ARG A C 1
ATOM 1281 O O . ARG A 1 175 ? 82.438 -13.809 -48.508 1.00 77.12 175 ARG A O 1
ATOM 1288 N N . PRO A 1 176 ? 82.528 -13.068 -50.613 1.00 79.06 176 PRO A N 1
ATOM 1289 C CA . PRO A 1 176 ? 81.140 -12.579 -50.622 1.00 79.06 176 PRO A CA 1
ATOM 1290 C C . PRO A 1 176 ? 80.090 -13.666 -50.322 1.00 79.06 176 PRO A C 1
ATOM 1292 O O . PRO A 1 176 ? 78.987 -13.365 -49.870 1.00 79.06 176 PRO A O 1
ATOM 1295 N N . THR A 1 177 ? 80.428 -14.941 -50.527 1.00 79.44 177 THR A N 1
ATOM 1296 C CA . THR A 1 177 ? 79.559 -16.083 -50.212 1.00 79.44 177 THR A CA 1
ATOM 1297 C C . THR A 1 177 ? 79.365 -16.314 -48.713 1.00 79.44 177 THR A C 1
ATOM 1299 O O . THR A 1 177 ? 78.338 -16.873 -48.328 1.00 79.44 177 THR A O 1
ATOM 1302 N N . THR A 1 178 ? 80.292 -15.887 -47.848 1.00 80.88 178 THR A N 1
ATOM 1303 C CA . THR A 1 178 ? 80.208 -16.198 -46.411 1.00 80.88 178 THR A CA 1
ATOM 1304 C C . THR A 1 178 ? 79.204 -15.309 -45.686 1.00 80.88 178 THR A C 1
ATOM 1306 O O . THR A 1 178 ? 78.492 -15.798 -44.809 1.00 80.88 178 THR A O 1
ATOM 1309 N N . PHE A 1 179 ? 79.024 -14.061 -46.134 1.00 81.19 179 PHE A N 1
ATOM 1310 C CA . PHE A 1 179 ? 77.901 -13.210 -45.724 1.00 81.19 179 PHE A CA 1
ATOM 1311 C C . PHE A 1 179 ? 76.548 -13.879 -46.006 1.00 81.19 179 PHE A C 1
ATOM 1313 O O . PHE A 1 179 ? 75.670 -13.865 -45.145 1.00 81.19 179 PHE A O 1
ATOM 1320 N N . LEU A 1 180 ? 76.392 -14.530 -47.167 1.00 82.75 180 LEU A N 1
ATOM 1321 C CA . LEU A 1 180 ? 75.164 -15.250 -47.519 1.00 82.75 180 LEU A CA 1
ATOM 1322 C C . LEU A 1 180 ? 74.957 -16.503 -46.655 1.00 82.75 180 LEU A C 1
ATOM 1324 O O . LEU A 1 180 ? 73.844 -16.724 -46.179 1.00 82.75 180 LEU A O 1
ATOM 1328 N N . THR A 1 181 ? 76.001 -17.297 -46.381 1.00 83.06 181 THR A N 1
ATOM 1329 C CA . THR A 1 181 ? 75.862 -18.470 -45.495 1.00 83.06 181 THR A CA 1
ATOM 1330 C C . THR A 1 181 ? 75.602 -18.082 -44.039 1.00 83.06 181 THR A C 1
ATOM 1332 O O . THR A 1 181 ? 74.798 -18.729 -43.375 1.00 83.06 181 THR A O 1
ATOM 1335 N N . VAL A 1 182 ? 76.219 -17.003 -43.540 1.00 84.25 182 VAL A N 1
ATOM 1336 C CA . VAL A 1 182 ? 75.940 -16.479 -42.192 1.00 84.25 182 VAL A CA 1
ATOM 1337 C C . VAL A 1 182 ? 74.504 -15.956 -42.116 1.00 84.25 182 VAL A C 1
ATOM 1339 O O . VAL A 1 182 ? 73.784 -16.311 -41.184 1.00 84.25 182 VAL A O 1
ATOM 1342 N N . ALA A 1 183 ? 74.036 -15.202 -43.117 1.00 86.88 183 ALA A N 1
ATOM 1343 C CA . ALA A 1 183 ? 72.648 -14.745 -43.182 1.00 86.88 183 ALA A CA 1
ATOM 1344 C C . ALA A 1 183 ? 71.646 -15.917 -43.216 1.00 86.88 183 ALA A C 1
ATOM 1346 O O . ALA A 1 183 ? 70.662 -15.895 -42.477 1.00 86.88 183 ALA A O 1
ATOM 1347 N N . ALA A 1 184 ? 71.920 -16.972 -43.991 1.00 86.50 184 ALA A N 1
ATOM 1348 C CA . ALA A 1 184 ? 71.072 -18.166 -44.079 1.00 86.50 184 ALA A CA 1
ATOM 1349 C C . ALA A 1 184 ? 70.955 -18.957 -42.756 1.00 86.50 184 ALA A C 1
ATOM 1351 O O . ALA A 1 184 ? 69.978 -19.679 -42.553 1.00 86.50 184 ALA A O 1
ATOM 1352 N N . ILE A 1 185 ? 71.914 -18.809 -41.836 1.00 88.62 185 ILE A N 1
ATOM 1353 C CA . ILE A 1 185 ? 71.854 -19.405 -40.491 1.00 88.62 185 ILE A CA 1
ATOM 1354 C C . ILE A 1 185 ? 71.182 -18.442 -39.500 1.00 88.62 185 ILE A C 1
ATOM 1356 O O . ILE A 1 185 ? 70.300 -18.848 -38.745 1.00 88.62 185 ILE A O 1
ATOM 1360 N N . VAL A 1 186 ? 71.568 -17.162 -39.511 1.00 90.25 186 VAL A N 1
ATOM 1361 C CA . VAL A 1 186 ? 71.135 -16.167 -38.515 1.00 90.25 186 VAL A CA 1
ATOM 1362 C C . VAL A 1 186 ? 69.692 -15.701 -38.732 1.00 90.25 186 VAL A C 1
ATOM 1364 O O . VAL A 1 186 ? 68.947 -15.582 -37.760 1.00 90.25 186 VAL A O 1
ATOM 1367 N N . VAL A 1 187 ? 69.260 -15.464 -39.976 1.00 91.50 187 VAL A N 1
ATOM 1368 C CA . VAL A 1 187 ? 67.921 -14.910 -40.263 1.00 91.50 187 VAL A CA 1
ATOM 1369 C C . VAL A 1 187 ? 66.784 -15.864 -39.854 1.00 91.50 187 VAL A C 1
ATOM 1371 O O . VAL A 1 187 ? 65.857 -15.397 -39.187 1.00 91.50 187 VAL A O 1
ATOM 1374 N N . PRO A 1 188 ? 66.832 -17.187 -40.129 1.00 90.81 188 PRO A N 1
ATOM 1375 C CA . PRO A 1 188 ? 65.812 -18.115 -39.631 1.00 90.81 188 PRO A CA 1
ATOM 1376 C C . PRO A 1 188 ? 65.777 -18.212 -38.101 1.00 90.81 188 PRO A C 1
ATOM 1378 O O . PRO A 1 188 ? 64.698 -18.285 -37.516 1.00 90.81 188 PRO A O 1
ATOM 1381 N N . ILE A 1 189 ? 66.935 -18.147 -37.432 1.00 92.31 189 ILE A N 1
ATOM 1382 C CA . ILE A 1 189 ? 67.007 -18.139 -35.963 1.00 92.31 189 ILE A CA 1
ATOM 1383 C C . ILE A 1 189 ? 66.355 -16.867 -35.398 1.00 92.31 189 ILE A C 1
ATOM 1385 O O . ILE A 1 189 ? 65.548 -16.957 -34.472 1.00 92.31 189 ILE A O 1
ATOM 1389 N N . ALA A 1 190 ? 66.626 -15.698 -35.987 1.00 90.25 190 ALA A N 1
ATOM 1390 C CA . ALA A 1 190 ? 65.980 -14.445 -35.602 1.00 90.25 190 ALA A CA 1
ATOM 1391 C C . ALA A 1 190 ? 64.451 -14.488 -35.810 1.00 90.25 190 ALA A C 1
ATOM 1393 O O . ALA A 1 190 ? 63.703 -14.057 -34.932 1.00 90.25 190 ALA A O 1
ATOM 1394 N N . LEU A 1 191 ? 63.976 -15.071 -36.918 1.00 91.00 191 LEU A N 1
ATOM 1395 C CA . LEU A 1 191 ? 62.545 -15.268 -37.188 1.00 91.00 191 LEU A CA 1
ATOM 1396 C C . LEU A 1 191 ? 61.862 -16.196 -36.171 1.00 91.00 191 LEU A C 1
ATOM 1398 O O . LEU A 1 191 ? 60.755 -15.895 -35.729 1.00 91.00 191 LEU A O 1
ATOM 1402 N N . LEU A 1 192 ? 62.515 -17.286 -35.753 1.00 92.50 192 LEU A N 1
ATOM 1403 C CA . LEU A 1 192 ? 61.988 -18.193 -34.723 1.00 92.50 192 LEU A CA 1
ATOM 1404 C C . LEU A 1 192 ? 61.841 -17.496 -33.360 1.00 92.50 192 LEU A C 1
ATOM 1406 O O . LEU A 1 192 ? 60.829 -17.672 -32.680 1.00 92.50 192 LEU A O 1
ATOM 1410 N N . TRP A 1 193 ? 62.816 -16.670 -32.974 1.00 93.62 193 TRP A N 1
ATOM 1411 C CA . TRP A 1 193 ? 62.744 -15.877 -31.743 1.00 93.62 193 TRP A CA 1
ATOM 1412 C C . TRP A 1 193 ? 61.705 -14.749 -31.823 1.00 93.62 193 TRP A C 1
ATOM 1414 O O . TRP A 1 193 ? 61.000 -14.503 -30.844 1.00 93.62 193 TRP A O 1
ATOM 1424 N N . LEU A 1 194 ? 61.541 -14.117 -32.989 1.00 90.69 194 LEU A N 1
ATOM 1425 C CA . LEU A 1 194 ? 60.487 -13.129 -33.234 1.00 90.69 194 LEU A CA 1
ATOM 1426 C C . LEU A 1 194 ? 59.087 -13.763 -33.164 1.00 90.69 194 LEU A C 1
ATOM 1428 O O . LEU A 1 194 ? 58.201 -13.205 -32.520 1.00 90.69 194 LEU A O 1
ATOM 1432 N N . MET A 1 195 ? 58.898 -14.960 -33.728 1.00 88.56 195 MET A N 1
ATOM 1433 C CA . MET A 1 195 ? 57.654 -15.728 -33.588 1.00 88.56 195 MET A CA 1
ATOM 1434 C C . MET A 1 195 ? 57.361 -16.112 -32.131 1.00 88.56 195 MET A C 1
ATOM 1436 O O . MET A 1 195 ? 56.220 -15.984 -31.690 1.00 88.56 195 MET A O 1
ATOM 1440 N N . ALA A 1 196 ? 58.368 -16.521 -31.350 1.00 90.62 196 ALA A N 1
ATOM 1441 C CA . ALA A 1 196 ? 58.184 -16.800 -29.922 1.00 90.62 196 ALA A CA 1
ATOM 1442 C C . ALA A 1 196 ? 57.791 -15.550 -29.117 1.00 90.62 196 ALA A C 1
ATOM 1444 O O . ALA A 1 196 ? 56.933 -15.640 -28.237 1.00 90.62 196 ALA A O 1
ATOM 1445 N N . LEU A 1 197 ? 58.367 -14.387 -29.444 1.00 88.25 197 LEU A N 1
ATOM 1446 C CA . LEU A 1 197 ? 58.017 -13.103 -28.833 1.00 88.25 197 LEU A CA 1
ATOM 1447 C C . LEU A 1 197 ? 56.580 -12.692 -29.177 1.00 88.25 197 LEU A C 1
ATOM 1449 O O . LEU A 1 197 ? 55.834 -12.293 -28.283 1.00 88.25 197 LEU A O 1
ATOM 1453 N N . LEU A 1 198 ? 56.167 -12.837 -30.441 1.00 86.62 198 LEU A N 1
ATOM 1454 C CA . LEU A 1 198 ? 54.791 -12.577 -30.873 1.00 86.62 198 LEU A CA 1
ATOM 1455 C C . LEU A 1 198 ? 53.795 -13.517 -30.182 1.00 86.62 198 LEU A C 1
ATOM 1457 O O . LEU A 1 198 ? 52.825 -13.030 -29.610 1.00 86.62 198 LEU A O 1
ATOM 1461 N N . ALA A 1 199 ? 54.066 -14.826 -30.150 1.00 84.50 199 ALA A N 1
ATOM 1462 C CA . ALA A 1 199 ? 53.216 -15.813 -29.483 1.00 84.50 199 ALA A CA 1
ATOM 1463 C C . ALA A 1 199 ? 53.043 -15.503 -27.984 1.00 84.50 199 ALA A C 1
ATOM 1465 O O . ALA A 1 199 ? 51.917 -15.426 -27.487 1.00 84.50 199 ALA A O 1
ATOM 1466 N N . TRP A 1 200 ? 54.150 -15.238 -27.282 1.00 86.12 200 TRP A N 1
ATOM 1467 C CA . TRP A 1 200 ? 54.145 -14.853 -25.869 1.00 86.12 200 TRP A CA 1
ATOM 1468 C C . TRP A 1 200 ? 53.354 -13.559 -25.618 1.00 86.12 200 TRP A C 1
ATOM 1470 O O . TRP A 1 200 ? 52.549 -13.493 -24.691 1.00 86.12 200 TRP A O 1
ATOM 1480 N N . ARG A 1 201 ? 53.516 -12.549 -26.482 1.00 81.94 201 ARG A N 1
ATOM 1481 C CA . ARG A 1 201 ? 52.814 -11.263 -26.364 1.00 81.94 201 ARG A CA 1
ATOM 1482 C C . ARG A 1 201 ? 51.328 -11.356 -26.727 1.00 81.94 201 ARG A C 1
ATOM 1484 O O . ARG A 1 201 ? 50.520 -10.644 -26.139 1.00 81.94 201 ARG A O 1
ATOM 1491 N N . THR A 1 202 ? 50.931 -12.252 -27.633 1.00 81.50 202 THR A N 1
ATOM 1492 C CA . THR A 1 202 ? 49.507 -12.550 -27.876 1.00 81.50 202 THR A CA 1
ATOM 1493 C C . THR A 1 202 ? 48.868 -13.324 -26.723 1.00 81.50 202 THR A C 1
ATOM 1495 O O . THR A 1 202 ? 47.710 -13.070 -26.402 1.00 81.50 202 THR A O 1
ATOM 1498 N N . GLU A 1 203 ? 49.611 -14.207 -26.047 1.00 78.62 203 GLU A N 1
ATOM 1499 C CA . GLU A 1 203 ? 49.146 -14.892 -24.833 1.00 78.62 203 GLU A CA 1
ATOM 1500 C C . GLU A 1 203 ? 48.984 -13.899 -23.662 1.00 78.62 203 GLU A C 1
ATOM 1502 O O . GLU A 1 203 ? 47.956 -13.909 -22.985 1.00 78.62 203 GLU A O 1
ATOM 1507 N N . GLU A 1 204 ? 49.924 -12.956 -23.498 1.00 77.75 204 GLU A N 1
ATOM 1508 C CA . GLU A 1 204 ? 49.832 -11.833 -22.548 1.00 77.75 204 GLU A CA 1
ATOM 1509 C C . GLU A 1 204 ? 48.611 -10.927 -22.818 1.00 77.75 204 GLU A C 1
ATOM 1511 O O . GLU A 1 204 ? 47.869 -10.590 -21.892 1.00 77.75 204 GLU A O 1
ATOM 1516 N N . LEU A 1 205 ? 48.368 -10.548 -24.079 1.00 71.06 205 LEU A N 1
ATOM 1517 C CA . LEU A 1 205 ? 47.209 -9.731 -24.465 1.00 71.06 205 LEU A CA 1
ATOM 1518 C C . LEU A 1 205 ? 45.882 -10.473 -24.249 1.00 71.06 205 LEU A C 1
ATOM 1520 O O . LEU A 1 205 ? 44.924 -9.879 -23.749 1.00 71.06 205 LEU A O 1
ATOM 1524 N N . ARG A 1 206 ? 45.828 -11.774 -24.564 1.00 68.88 206 ARG A N 1
ATOM 1525 C CA . ARG A 1 206 ? 44.633 -12.603 -24.356 1.00 68.88 206 ARG A CA 1
ATOM 1526 C C . ARG A 1 206 ? 44.250 -12.663 -22.878 1.00 68.88 206 ARG A C 1
ATOM 1528 O O . ARG A 1 206 ? 43.082 -12.431 -22.573 1.00 68.88 206 ARG A O 1
ATOM 1535 N N . LEU A 1 207 ? 45.222 -12.882 -21.985 1.00 64.94 207 LEU A N 1
ATOM 1536 C CA . LEU A 1 207 ? 44.998 -12.926 -20.533 1.00 64.94 207 LEU A CA 1
ATOM 1537 C C . LEU A 1 207 ? 44.453 -11.598 -19.974 1.00 64.94 207 LEU A C 1
ATOM 1539 O O . LEU A 1 207 ? 43.642 -11.606 -19.054 1.00 64.94 207 LEU A O 1
ATOM 1543 N N . ARG A 1 208 ? 44.884 -10.460 -20.541 1.00 54.12 208 ARG A N 1
ATOM 1544 C CA . ARG A 1 208 ? 44.444 -9.116 -20.122 1.00 54.12 208 ARG A CA 1
ATOM 1545 C C . ARG A 1 208 ? 43.079 -8.713 -20.683 1.00 54.12 208 ARG A C 1
ATOM 1547 O O . ARG A 1 208 ? 42.336 -8.007 -20.005 1.00 54.12 208 ARG A O 1
ATOM 1554 N N . SER A 1 209 ? 42.731 -9.153 -21.895 1.00 56.69 209 SER A N 1
ATOM 1555 C CA . SER A 1 209 ? 41.449 -8.788 -22.520 1.00 56.69 209 SER A CA 1
ATOM 1556 C C . SER A 1 209 ? 40.240 -9.400 -21.802 1.00 56.69 209 SER A C 1
ATOM 1558 O O . SER A 1 209 ? 39.274 -8.686 -21.541 1.00 56.69 209 SER A O 1
ATOM 1560 N N . SER A 1 210 ? 40.315 -10.670 -21.379 1.00 63.88 210 SER A N 1
ATOM 1561 C CA . SER A 1 210 ? 39.210 -11.345 -20.682 1.00 63.88 210 SER A CA 1
ATOM 1562 C C . SER A 1 210 ? 38.855 -10.680 -19.350 1.00 63.88 210 SER A C 1
ATOM 1564 O O . SER A 1 210 ? 37.679 -10.523 -19.039 1.00 63.88 210 SER A O 1
ATOM 1566 N N . THR A 1 211 ? 39.856 -10.216 -18.594 1.00 57.56 211 THR A N 1
ATOM 1567 C CA . THR A 1 211 ? 39.629 -9.453 -17.355 1.00 57.56 211 THR A CA 1
ATOM 1568 C C . THR A 1 211 ? 39.045 -8.062 -17.604 1.00 57.56 211 THR A C 1
ATOM 1570 O O . THR A 1 211 ? 38.398 -7.507 -16.722 1.00 57.56 211 THR A O 1
ATOM 1573 N N . MET A 1 212 ? 39.250 -7.484 -18.793 1.00 53.25 212 MET A N 1
ATOM 1574 C CA . MET A 1 212 ? 38.740 -6.151 -19.119 1.00 53.25 212 MET A CA 1
ATOM 1575 C C . MET A 1 212 ? 37.261 -6.175 -19.518 1.00 53.25 212 MET A C 1
ATOM 1577 O O . MET A 1 212 ? 36.536 -5.251 -19.165 1.00 53.25 212 MET A O 1
ATOM 1581 N N . THR A 1 213 ? 36.786 -7.236 -20.180 1.00 60.56 213 THR A N 1
ATOM 1582 C CA . THR A 1 213 ? 35.359 -7.385 -20.518 1.00 60.56 213 THR A CA 1
ATOM 1583 C C . THR A 1 213 ? 34.483 -7.538 -19.272 1.00 60.56 213 THR A C 1
ATOM 1585 O O . THR A 1 213 ? 33.438 -6.900 -19.200 1.00 60.56 213 THR A O 1
ATOM 1588 N N . GLU A 1 214 ? 34.905 -8.305 -18.258 1.00 58.31 214 GLU A N 1
ATOM 1589 C CA . GLU A 1 214 ? 34.122 -8.440 -17.016 1.00 58.31 214 GLU A CA 1
ATOM 1590 C C . GLU A 1 214 ? 34.074 -7.124 -16.213 1.00 58.31 214 GLU A C 1
ATOM 1592 O O . GLU A 1 214 ? 33.024 -6.753 -15.689 1.00 58.31 214 GLU A O 1
ATOM 1597 N N . VAL A 1 215 ? 35.178 -6.368 -16.179 1.00 55.19 215 VAL A N 1
ATOM 1598 C CA . VAL A 1 215 ? 35.210 -5.026 -15.569 1.00 55.19 215 VAL A CA 1
ATOM 1599 C C . VAL A 1 215 ? 34.353 -4.028 -16.357 1.00 55.19 215 VAL A C 1
ATOM 1601 O O . VAL A 1 215 ? 33.650 -3.229 -15.746 1.00 55.19 215 VAL A O 1
ATOM 1604 N N . ALA A 1 216 ? 34.350 -4.090 -17.693 1.00 54.44 216 ALA A N 1
ATOM 1605 C CA . ALA A 1 216 ? 33.514 -3.231 -18.532 1.00 54.44 216 ALA A CA 1
ATOM 1606 C C . ALA A 1 216 ? 32.012 -3.517 -18.356 1.00 54.44 216 ALA A C 1
ATOM 1608 O O . ALA A 1 216 ? 31.229 -2.576 -18.273 1.00 54.44 216 ALA A O 1
ATOM 1609 N N . ILE A 1 217 ? 31.614 -4.789 -18.230 1.00 58.72 217 ILE A N 1
ATOM 1610 C CA . ILE A 1 217 ? 30.223 -5.175 -17.939 1.00 58.72 217 ILE A CA 1
ATOM 1611 C C . ILE A 1 217 ? 29.795 -4.639 -16.564 1.00 58.72 217 ILE A C 1
ATOM 1613 O O . ILE A 1 217 ? 28.749 -4.006 -16.458 1.00 58.72 217 ILE A O 1
ATOM 1617 N N . ARG A 1 218 ? 30.631 -4.787 -15.526 1.00 56.12 218 ARG A N 1
ATOM 1618 C CA . ARG A 1 218 ? 30.337 -4.252 -14.179 1.00 56.12 218 ARG A CA 1
ATOM 1619 C C . ARG A 1 218 ? 30.387 -2.720 -14.078 1.00 56.12 218 ARG A C 1
ATOM 1621 O O . ARG A 1 218 ? 29.842 -2.170 -13.129 1.00 56.12 218 ARG A O 1
ATOM 1628 N N . LEU A 1 219 ? 31.013 -2.027 -15.033 1.00 53.62 219 LEU A N 1
ATOM 1629 C CA . LEU A 1 219 ? 30.963 -0.562 -15.164 1.00 53.62 219 LEU A CA 1
ATOM 1630 C C . LEU A 1 219 ? 29.753 -0.066 -15.978 1.00 53.62 219 LEU A C 1
ATOM 1632 O O . LEU A 1 219 ? 29.518 1.139 -16.023 1.00 53.62 219 LEU A O 1
ATOM 1636 N N . ALA A 1 220 ? 28.994 -0.968 -16.607 1.00 53.81 220 ALA A N 1
ATOM 1637 C CA . ALA A 1 220 ? 27.843 -0.650 -17.452 1.00 53.81 220 ALA A CA 1
ATOM 1638 C C . ALA A 1 220 ? 26.478 -0.938 -16.789 1.00 53.81 220 ALA A C 1
ATOM 1640 O O . ALA A 1 220 ? 25.448 -0.740 -17.428 1.00 53.81 220 ALA A O 1
ATOM 1641 N N . GLU A 1 221 ? 26.449 -1.385 -15.526 1.00 49.91 221 GLU A N 1
ATOM 1642 C CA . GLU A 1 221 ? 25.224 -1.787 -14.812 1.00 49.91 221 GLU A CA 1
ATOM 1643 C C . GLU A 1 221 ? 25.064 -1.040 -13.463 1.00 49.91 221 GLU A C 1
ATOM 1645 O O . GLU A 1 221 ? 25.361 -1.601 -12.406 1.00 49.91 221 GLU A O 1
ATOM 1650 N N . PRO A 1 222 ? 24.608 0.234 -13.454 1.00 51.62 222 PRO A N 1
ATOM 1651 C CA . PRO A 1 222 ? 24.451 1.006 -12.214 1.00 51.62 222 PRO A CA 1
ATOM 1652 C C . PRO A 1 222 ? 23.229 0.584 -11.381 1.00 51.62 222 PRO A C 1
ATOM 1654 O O . PRO A 1 222 ? 23.291 0.561 -10.150 1.00 51.62 222 PRO A O 1
ATOM 1657 N N . ASP A 1 223 ? 22.116 0.245 -12.041 1.00 51.03 223 ASP A N 1
ATOM 1658 C CA . ASP A 1 223 ? 20.806 0.163 -11.384 1.00 51.03 223 ASP A CA 1
ATOM 1659 C C . ASP A 1 223 ? 20.646 -1.050 -10.466 1.00 51.03 223 ASP A C 1
ATOM 1661 O O . ASP A 1 223 ? 20.079 -0.929 -9.383 1.00 51.03 223 ASP A O 1
ATOM 1665 N N . ARG A 1 224 ? 21.159 -2.229 -10.840 1.00 54.09 224 ARG A N 1
ATOM 1666 C CA . ARG A 1 224 ? 20.830 -3.476 -10.118 1.00 54.09 224 ARG A CA 1
ATOM 1667 C C . ARG A 1 224 ? 21.385 -3.521 -8.696 1.00 54.09 224 ARG A C 1
ATOM 1669 O O . ARG A 1 224 ? 20.773 -4.122 -7.814 1.00 54.09 224 ARG A O 1
ATOM 1676 N N . LEU A 1 225 ? 22.508 -2.845 -8.451 1.00 50.56 225 LEU A N 1
ATOM 1677 C CA . LEU A 1 225 ? 23.058 -2.674 -7.105 1.00 50.56 225 LEU A CA 1
ATOM 1678 C C . LEU A 1 225 ? 22.257 -1.649 -6.289 1.00 50.56 225 LEU A C 1
ATOM 1680 O O . LEU A 1 225 ? 22.103 -1.832 -5.083 1.00 50.56 225 LEU A O 1
ATOM 1684 N N . ALA A 1 226 ? 21.708 -0.603 -6.912 1.00 52.12 226 ALA A N 1
ATOM 1685 C CA . ALA A 1 226 ? 20.800 0.323 -6.237 1.00 52.12 226 ALA A CA 1
ATOM 1686 C C . ALA A 1 226 ? 19.459 -0.358 -5.903 1.00 52.12 226 ALA A C 1
ATOM 1688 O O . ALA A 1 226 ? 18.992 -0.265 -4.772 1.00 52.12 226 ALA A O 1
ATOM 1689 N N . GLU A 1 227 ? 18.894 -1.117 -6.844 1.00 57.59 227 GLU A N 1
ATOM 1690 C CA . GLU A 1 227 ? 17.645 -1.873 -6.707 1.00 57.59 227 GLU A CA 1
ATOM 1691 C C . GLU A 1 227 ? 17.729 -2.933 -5.594 1.00 57.59 227 GLU A C 1
ATOM 1693 O O . GLU A 1 227 ? 16.861 -2.987 -4.723 1.00 57.59 227 GLU A O 1
ATOM 1698 N N . GLN A 1 228 ? 18.805 -3.728 -5.543 1.00 56.31 228 GLN A N 1
ATOM 1699 C CA . GLN A 1 228 ? 18.999 -4.724 -4.480 1.00 56.31 228 GLN A CA 1
ATOM 1700 C C . GLN A 1 228 ? 19.266 -4.090 -3.107 1.00 56.31 228 GLN A C 1
ATOM 1702 O O . GLN A 1 228 ? 18.776 -4.601 -2.095 1.00 56.31 228 GLN A O 1
ATOM 1707 N N . ASN A 1 229 ? 19.983 -2.963 -3.044 1.00 52.53 229 ASN A N 1
ATOM 1708 C CA . ASN A 1 229 ? 20.144 -2.216 -1.795 1.00 52.53 229 ASN A CA 1
ATOM 1709 C C . ASN A 1 229 ? 18.820 -1.575 -1.346 1.00 52.53 229 ASN A C 1
ATOM 1711 O O . ASN A 1 229 ? 18.494 -1.640 -0.166 1.00 52.53 229 ASN A O 1
ATOM 1715 N N . ALA A 1 230 ? 18.004 -1.045 -2.260 1.00 58.91 230 ALA A N 1
ATOM 1716 C CA . ALA A 1 230 ? 16.679 -0.507 -1.948 1.00 58.91 230 ALA A CA 1
ATOM 1717 C C . ALA A 1 230 ? 15.694 -1.601 -1.497 1.00 58.91 230 ALA A C 1
ATOM 1719 O O . ALA A 1 230 ? 14.964 -1.405 -0.528 1.00 58.91 230 ALA A O 1
ATOM 1720 N N . ALA A 1 231 ? 15.703 -2.774 -2.137 1.00 65.69 231 ALA A N 1
ATOM 1721 C CA . ALA A 1 231 ? 14.858 -3.907 -1.761 1.00 65.69 231 ALA A CA 1
ATOM 1722 C C . ALA A 1 231 ? 15.269 -4.518 -0.410 1.00 65.69 231 ALA A C 1
ATOM 1724 O O . ALA A 1 231 ? 14.415 -4.775 0.440 1.00 65.69 231 ALA A O 1
ATOM 1725 N N . SER A 1 232 ? 16.570 -4.711 -0.170 1.00 67.06 232 SER A N 1
ATOM 1726 C CA . SER A 1 232 ? 17.073 -5.228 1.110 1.00 67.06 232 SER A CA 1
ATOM 1727 C C . SER A 1 232 ? 16.921 -4.215 2.248 1.00 67.06 232 SER A C 1
ATOM 1729 O O . SER A 1 232 ? 16.496 -4.608 3.334 1.00 67.06 232 SER A O 1
ATOM 1731 N N . LEU A 1 233 ? 17.143 -2.918 2.002 1.00 60.31 233 LEU A N 1
ATOM 1732 C CA . LEU A 1 233 ? 16.831 -1.848 2.953 1.00 60.31 233 LEU A CA 1
ATOM 1733 C C . LEU A 1 233 ? 15.323 -1.761 3.212 1.00 60.31 233 LEU A C 1
ATOM 1735 O O . LEU A 1 233 ? 14.919 -1.670 4.363 1.00 60.31 233 LEU A O 1
ATOM 1739 N N . GLY A 1 234 ? 14.480 -1.869 2.184 1.00 64.62 234 GLY A N 1
ATOM 1740 C CA . GLY A 1 234 ? 13.022 -1.901 2.321 1.00 64.62 234 GLY A CA 1
ATOM 1741 C C . GLY A 1 234 ? 12.532 -3.099 3.137 1.00 64.62 234 GLY A C 1
ATOM 1742 O O . GLY A 1 234 ? 11.659 -2.951 3.992 1.00 64.62 234 GLY A O 1
ATOM 1743 N N . GLN A 1 235 ? 13.134 -4.276 2.956 1.00 70.44 235 GLN A N 1
ATOM 1744 C CA . GLN A 1 235 ? 12.813 -5.473 3.735 1.00 70.44 235 GLN A CA 1
ATOM 1745 C C . GLN A 1 235 ? 13.386 -5.414 5.162 1.00 70.44 235 GLN A C 1
ATOM 1747 O O . GLN A 1 235 ? 12.730 -5.872 6.100 1.00 70.44 235 GLN A O 1
ATOM 1752 N N . ALA A 1 236 ? 14.551 -4.790 5.360 1.00 62.56 236 ALA A N 1
ATOM 1753 C CA . ALA A 1 236 ? 15.109 -4.495 6.678 1.00 62.56 236 ALA A CA 1
ATOM 1754 C C . ALA A 1 236 ? 14.253 -3.469 7.436 1.00 62.56 236 ALA A C 1
ATOM 1756 O O . ALA A 1 236 ? 13.906 -3.715 8.586 1.00 62.56 236 ALA A O 1
ATOM 1757 N N . VAL A 1 237 ? 13.824 -2.381 6.788 1.00 61.78 237 VAL A N 1
ATOM 1758 C CA . VAL A 1 237 ? 12.895 -1.382 7.340 1.00 61.78 237 VAL A CA 1
ATOM 1759 C C . VAL A 1 237 ? 11.542 -2.018 7.637 1.00 61.78 237 VAL A C 1
ATOM 1761 O O . VAL A 1 237 ? 11.035 -1.839 8.736 1.00 61.78 237 VAL A O 1
ATOM 1764 N N . ARG A 1 238 ? 10.976 -2.840 6.744 1.00 71.12 238 ARG A N 1
ATOM 1765 C CA . ARG A 1 238 ? 9.715 -3.555 7.012 1.00 71.12 238 ARG A CA 1
ATOM 1766 C C . ARG A 1 238 ? 9.838 -4.523 8.192 1.00 71.12 238 ARG A C 1
ATOM 1768 O O . ARG A 1 238 ? 8.892 -4.658 8.964 1.00 71.12 238 ARG A O 1
ATOM 1775 N N . ARG A 1 239 ? 11.004 -5.151 8.384 1.00 74.44 239 ARG A N 1
ATOM 1776 C CA . ARG A 1 239 ? 11.292 -6.001 9.551 1.00 74.44 239 ARG A CA 1
ATOM 1777 C C . ARG A 1 239 ? 11.529 -5.187 10.827 1.00 74.44 239 ARG A C 1
ATOM 1779 O O . ARG A 1 239 ? 11.048 -5.590 11.878 1.00 74.44 239 ARG A O 1
ATOM 1786 N N . GLN A 1 240 ? 12.197 -4.038 10.735 1.00 71.94 240 GLN A N 1
ATOM 1787 C CA . GLN A 1 240 ? 12.437 -3.115 11.846 1.00 71.94 240 GLN A CA 1
ATOM 1788 C C . GLN A 1 240 ? 11.134 -2.457 12.314 1.00 71.94 240 GLN A C 1
ATOM 1790 O O . GLN A 1 240 ? 10.874 -2.420 13.507 1.00 71.94 240 GLN A O 1
ATOM 1795 N N . VAL A 1 241 ? 10.278 -2.014 11.389 1.00 71.62 241 VAL A N 1
ATOM 1796 C CA . VAL A 1 241 ? 8.921 -1.511 11.662 1.00 71.62 241 VAL A CA 1
ATOM 1797 C C . VAL A 1 241 ? 8.027 -2.633 12.189 1.00 71.62 241 VAL A C 1
ATOM 1799 O O . VAL A 1 241 ? 7.259 -2.395 13.112 1.00 71.62 241 VAL A O 1
ATOM 1802 N N . GLY A 1 242 ? 8.169 -3.866 11.690 1.00 78.31 242 GLY A N 1
ATOM 1803 C CA . GLY A 1 242 ? 7.514 -5.044 12.263 1.00 78.31 242 GLY A CA 1
ATOM 1804 C C . GLY A 1 242 ? 7.893 -5.264 13.731 1.00 78.31 242 GLY A C 1
ATOM 1805 O O . GLY A 1 242 ? 7.016 -5.291 14.588 1.00 78.31 242 GLY A O 1
ATOM 1806 N N . PHE A 1 243 ? 9.193 -5.334 14.039 1.00 72.94 243 PHE A N 1
ATOM 1807 C CA . PHE A 1 243 ? 9.688 -5.443 15.416 1.00 72.94 243 PHE A CA 1
ATOM 1808 C C . PHE A 1 243 ? 9.341 -4.224 16.278 1.00 72.94 243 PHE A C 1
ATOM 1810 O O . PHE A 1 243 ? 9.083 -4.389 17.463 1.00 72.94 243 PHE A O 1
ATOM 1817 N N . MET A 1 244 ? 9.304 -3.016 15.715 1.00 71.62 244 MET A N 1
ATOM 1818 C CA . MET A 1 244 ? 8.950 -1.799 16.446 1.00 71.62 244 MET A CA 1
ATOM 1819 C C . MET A 1 244 ? 7.449 -1.742 16.748 1.00 71.62 244 MET A C 1
ATOM 1821 O O . MET A 1 244 ? 7.086 -1.378 17.857 1.00 71.62 244 MET A O 1
ATOM 1825 N N . ASN A 1 245 ? 6.581 -2.176 15.832 1.00 75.44 245 ASN A N 1
ATOM 1826 C CA . ASN A 1 245 ? 5.142 -2.304 16.074 1.00 75.44 245 ASN A CA 1
ATOM 1827 C C . ASN A 1 245 ? 4.834 -3.420 17.091 1.00 75.44 245 ASN A C 1
ATOM 1829 O O . ASN A 1 245 ? 4.012 -3.250 17.985 1.00 75.44 245 ASN A O 1
ATOM 1833 N N . ASP A 1 246 ? 5.546 -4.544 17.007 1.00 78.12 246 ASP A N 1
ATOM 1834 C CA . ASP A 1 246 ? 5.458 -5.667 17.948 1.00 78.12 246 ASP A CA 1
ATOM 1835 C C . ASP A 1 246 ? 6.078 -5.323 19.330 1.00 78.12 246 ASP A C 1
ATOM 1837 O O . ASP A 1 246 ? 5.651 -5.827 20.371 1.00 78.12 246 ASP A O 1
ATOM 1841 N N . ALA A 1 247 ? 7.043 -4.399 19.387 1.00 69.62 247 ALA A N 1
ATOM 1842 C CA . ALA A 1 247 ? 7.538 -3.807 20.632 1.00 69.62 247 ALA A CA 1
ATOM 1843 C C . ALA A 1 247 ? 6.560 -2.767 21.207 1.00 69.62 247 ALA A C 1
ATOM 1845 O O . ALA A 1 247 ? 6.302 -2.788 22.408 1.00 69.62 247 ALA A O 1
ATOM 1846 N N . VAL A 1 248 ? 5.969 -1.910 20.366 1.00 69.38 248 VAL A N 1
ATOM 1847 C CA . VAL A 1 248 ? 4.935 -0.939 20.759 1.00 69.38 248 VAL A CA 1
ATOM 1848 C C . VAL A 1 248 ? 3.687 -1.657 21.261 1.00 69.38 248 VAL A C 1
ATOM 1850 O O . VAL A 1 248 ? 3.189 -1.291 22.312 1.00 69.38 248 VAL A O 1
ATOM 1853 N N . SER A 1 249 ? 3.239 -2.736 20.616 1.00 78.75 249 SER A N 1
ATOM 1854 C CA . SER A 1 249 ? 2.097 -3.537 21.084 1.00 78.75 249 SER A CA 1
ATOM 1855 C C . SER A 1 249 ? 2.367 -4.189 22.446 1.00 78.75 249 SER A C 1
ATOM 1857 O O . SER A 1 249 ? 1.485 -4.211 23.301 1.00 78.75 249 SER A O 1
ATOM 1859 N N . ARG A 1 250 ? 3.602 -4.649 22.713 1.00 75.94 250 ARG A N 1
ATOM 1860 C CA . ARG A 1 250 ? 3.996 -5.120 24.057 1.00 75.94 250 ARG A CA 1
ATOM 1861 C C . ARG A 1 250 ? 4.120 -3.988 25.076 1.00 75.94 250 ARG A C 1
ATOM 1863 O O . ARG A 1 250 ? 3.790 -4.200 26.238 1.00 75.94 250 ARG A O 1
ATOM 1870 N N . ALA A 1 251 ? 4.576 -2.805 24.670 1.00 67.75 251 ALA A N 1
ATOM 1871 C CA . ALA A 1 251 ? 4.617 -1.631 25.537 1.00 67.75 251 ALA A CA 1
ATOM 1872 C C . ALA A 1 251 ? 3.202 -1.141 25.884 1.00 67.75 251 ALA A C 1
ATOM 1874 O O . ALA A 1 251 ? 2.940 -0.847 27.044 1.00 67.75 251 ALA A O 1
ATOM 1875 N N . LEU A 1 252 ? 2.280 -1.140 24.917 1.00 71.81 252 LEU A N 1
ATOM 1876 C CA . LEU A 1 252 ? 0.871 -0.790 25.094 1.00 71.81 252 LEU A CA 1
ATOM 1877 C C . LEU A 1 252 ? 0.148 -1.819 25.974 1.00 71.81 252 LEU A C 1
ATOM 1879 O O . LEU A 1 252 ? -0.580 -1.437 26.882 1.00 71.81 252 LEU A O 1
ATOM 1883 N N . GLY A 1 253 ? 0.419 -3.115 25.776 1.00 75.94 253 GLY A N 1
ATOM 1884 C CA . GLY A 1 253 ? -0.073 -4.179 26.655 1.00 75.94 253 GLY A CA 1
ATOM 1885 C C . GLY A 1 253 ? 0.392 -3.996 28.102 1.00 75.94 253 GLY A C 1
ATOM 1886 O O . GLY A 1 253 ? -0.426 -4.029 29.014 1.00 75.94 253 GLY A O 1
ATOM 1887 N N . ARG A 1 254 ? 1.681 -3.699 28.319 1.00 71.06 254 ARG A N 1
ATOM 1888 C CA . ARG A 1 254 ? 2.218 -3.395 29.659 1.00 71.06 254 ARG A CA 1
ATOM 1889 C C . ARG A 1 254 ? 1.729 -2.057 30.222 1.00 71.06 254 ARG A C 1
ATOM 1891 O O . ARG A 1 254 ? 1.674 -1.913 31.437 1.00 71.06 254 ARG A O 1
ATOM 1898 N N . ALA A 1 255 ? 1.366 -1.093 29.376 1.00 65.88 255 ALA A N 1
ATOM 1899 C CA . ALA A 1 255 ? 0.738 0.155 29.803 1.00 65.88 255 ALA A CA 1
ATOM 1900 C C . ALA A 1 255 ? -0.702 -0.081 30.283 1.00 65.88 255 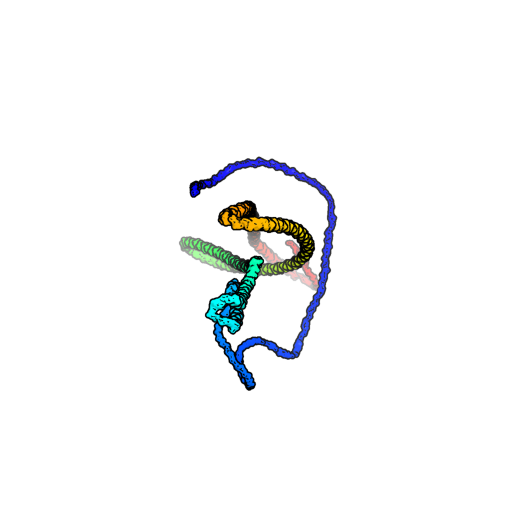ALA A C 1
ATOM 1902 O O . ALA A 1 255 ? -1.048 0.401 31.352 1.00 65.88 255 ALA A O 1
ATOM 1903 N N . GLY A 1 256 ? -1.497 -0.889 29.571 1.00 73.44 256 GLY A N 1
ATOM 1904 C CA . GLY A 1 256 ? -2.832 -1.304 30.020 1.00 73.44 256 GLY A CA 1
ATOM 1905 C C . GLY A 1 256 ? -2.800 -2.210 31.259 1.00 73.44 256 GLY A C 1
ATOM 1906 O O . GLY A 1 256 ? -3.654 -2.101 32.132 1.00 73.44 256 GLY A O 1
ATOM 1907 N N . GLU A 1 257 ? -1.778 -3.058 31.391 1.00 77.38 257 GLU A N 1
ATOM 1908 C CA . GLU A 1 257 ? -1.525 -3.863 32.596 1.00 77.38 257 GLU A CA 1
ATOM 1909 C C . GLU A 1 257 ? -1.155 -2.977 33.805 1.00 77.38 257 GLU A C 1
ATOM 1911 O O . GLU A 1 257 ? -1.629 -3.216 34.915 1.00 77.38 257 GLU A O 1
ATOM 1916 N N . LEU A 1 258 ? -0.382 -1.903 33.587 1.00 74.38 258 LEU A N 1
ATOM 1917 C CA . LEU A 1 258 ? -0.114 -0.867 34.591 1.00 74.38 258 LEU A CA 1
ATOM 1918 C C . LEU A 1 258 ? -1.348 -0.008 34.903 1.00 74.38 258 LEU A C 1
ATOM 1920 O O . LEU A 1 258 ? -1.557 0.333 36.061 1.00 74.38 258 LEU A O 1
ATOM 1924 N N . GLU A 1 259 ? -2.179 0.324 33.917 1.00 76.75 259 GLU A N 1
ATOM 1925 C CA . GLU A 1 259 ? -3.425 1.075 34.117 1.00 76.75 259 GLU A CA 1
ATOM 1926 C C . GLU A 1 259 ? -4.426 0.265 34.950 1.00 76.75 259 GLU A C 1
ATOM 1928 O O . GLU A 1 259 ? -4.950 0.772 35.940 1.00 76.75 259 GLU A O 1
ATOM 1933 N N . ALA A 1 260 ? -4.610 -1.021 34.631 1.00 77.56 260 ALA A N 1
ATOM 1934 C CA . ALA A 1 260 ? -5.420 -1.946 35.420 1.00 77.56 260 ALA A CA 1
ATOM 1935 C C . ALA A 1 260 ? -4.864 -2.137 36.843 1.00 77.56 260 ALA A C 1
ATOM 1937 O O . ALA A 1 260 ? -5.634 -2.183 37.804 1.00 77.56 260 ALA A O 1
ATOM 1938 N N . MET A 1 261 ? -3.535 -2.199 36.999 1.00 75.75 261 MET A N 1
ATOM 1939 C CA . MET A 1 261 ? -2.881 -2.238 38.311 1.00 75.75 261 MET A CA 1
ATOM 1940 C C . MET A 1 261 ? -3.148 -0.957 39.111 1.00 75.75 261 MET A C 1
ATOM 1942 O O . MET A 1 261 ? -3.554 -1.049 40.263 1.00 75.75 261 MET A O 1
ATOM 1946 N N . VAL A 1 262 ? -2.996 0.225 38.505 1.00 76.94 262 VAL A N 1
ATOM 1947 C CA . VAL A 1 262 ? -3.270 1.517 39.158 1.00 76.94 262 VAL A CA 1
ATOM 1948 C C . VAL A 1 262 ? -4.749 1.656 39.523 1.00 76.94 262 VAL A C 1
ATOM 1950 O O . VAL A 1 262 ? -5.043 2.092 40.630 1.00 76.94 262 VAL A O 1
ATOM 1953 N N . HIS A 1 263 ? -5.684 1.245 38.663 1.00 81.06 263 HIS A N 1
ATOM 1954 C CA . HIS A 1 263 ? -7.118 1.283 38.981 1.00 81.06 263 HIS A CA 1
ATOM 1955 C C . HIS A 1 263 ? -7.481 0.348 40.146 1.00 81.06 263 HIS A C 1
ATOM 1957 O O . HIS A 1 263 ? -8.285 0.710 41.004 1.00 81.06 263 HIS A O 1
ATOM 1963 N N . ASN A 1 264 ? -6.865 -0.837 40.208 1.00 83.75 264 ASN A N 1
ATOM 1964 C CA . ASN A 1 264 ? -7.045 -1.772 41.316 1.00 83.75 264 ASN A CA 1
ATOM 1965 C C . ASN A 1 264 ? -6.451 -1.208 42.620 1.00 83.75 264 ASN A C 1
ATOM 1967 O O . ASN A 1 264 ? -7.140 -1.160 43.636 1.00 83.75 264 ASN A O 1
ATOM 1971 N N . GLU A 1 265 ? -5.221 -0.690 42.577 1.00 83.69 265 GLU A N 1
ATOM 1972 C CA . GLU A 1 265 ? -4.550 -0.099 43.741 1.00 83.69 265 GLU A CA 1
ATOM 1973 C C . GLU A 1 265 ? -5.306 1.135 44.266 1.00 83.69 265 GLU A C 1
ATOM 1975 O O . GLU A 1 265 ? -5.479 1.284 45.473 1.00 83.69 265 GLU A O 1
ATOM 1980 N N . VAL A 1 266 ? -5.842 1.981 43.374 1.00 80.25 266 VAL A N 1
ATOM 1981 C CA . VAL A 1 266 ? -6.716 3.114 43.729 1.00 80.25 266 VAL A CA 1
ATOM 1982 C C . VAL A 1 266 ? -8.028 2.631 44.348 1.00 80.25 266 VAL A C 1
ATOM 1984 O O . VAL A 1 266 ? -8.422 3.163 45.380 1.00 80.25 266 VAL A O 1
ATOM 1987 N N . SER A 1 267 ? -8.675 1.593 43.807 1.00 83.38 267 SER A N 1
ATOM 1988 C CA . SER A 1 267 ? -9.914 1.048 44.387 1.00 83.38 267 SER A CA 1
ATOM 1989 C C . SER A 1 267 ? -9.688 0.411 45.769 1.00 83.38 267 SER A C 1
ATOM 1991 O O . SER A 1 267 ? -10.511 0.564 46.677 1.00 83.38 267 SER A O 1
ATOM 1993 N N . VAL A 1 268 ? -8.543 -0.249 45.977 1.00 84.44 268 VAL A N 1
ATOM 1994 C CA . VAL A 1 268 ? -8.094 -0.718 47.299 1.00 84.44 268 VAL A CA 1
ATOM 1995 C C . VAL A 1 268 ? -7.856 0.469 48.240 1.00 84.44 268 VAL A C 1
ATOM 1997 O O . VAL A 1 268 ? -8.272 0.423 49.401 1.00 84.44 268 VAL A O 1
ATOM 2000 N N . LEU A 1 269 ? -7.246 1.549 47.744 1.00 77.75 269 LEU A N 1
ATOM 2001 C CA . LEU A 1 269 ? -6.966 2.753 48.521 1.00 77.75 269 LEU A CA 1
ATOM 2002 C C . LEU A 1 269 ? -8.255 3.479 48.942 1.00 77.75 269 LEU A C 1
ATOM 2004 O O . LEU A 1 269 ? -8.423 3.745 50.131 1.00 77.75 269 LEU A O 1
ATOM 2008 N N . GLU A 1 270 ? -9.192 3.728 48.022 1.00 85.62 270 GLU A N 1
ATOM 2009 C CA . GLU A 1 270 ? -10.514 4.313 48.302 1.00 85.62 270 GLU A CA 1
ATOM 2010 C C . GLU A 1 270 ? -11.272 3.500 49.353 1.00 85.62 270 GLU A C 1
ATOM 2012 O O . GLU A 1 270 ? -11.725 4.049 50.361 1.00 85.62 270 GLU A O 1
ATOM 2017 N N . ARG A 1 271 ? -11.330 2.172 49.178 1.00 83.25 271 ARG A N 1
ATOM 2018 C CA . ARG A 1 271 ? -11.967 1.267 50.140 1.00 83.25 271 ARG A CA 1
ATOM 2019 C C . ARG A 1 271 ? -11.312 1.362 51.519 1.00 83.25 271 ARG A C 1
ATOM 2021 O O . ARG A 1 271 ? -12.017 1.374 52.523 1.00 83.25 271 ARG A O 1
ATOM 2028 N N . SER A 1 272 ? -9.982 1.483 51.582 1.00 84.94 272 SER A N 1
ATOM 2029 C CA . SER A 1 272 ? -9.255 1.665 52.845 1.00 84.94 272 SER A CA 1
ATOM 2030 C C . SER A 1 272 ? -9.528 3.023 53.509 1.00 84.94 272 SER A C 1
ATOM 2032 O O . SER A 1 272 ? -9.614 3.089 54.736 1.00 84.94 272 SER A O 1
ATOM 2034 N N . TYR A 1 273 ? -9.723 4.092 52.729 1.00 80.44 273 TYR A N 1
ATOM 2035 C CA . TYR A 1 273 ? -10.088 5.411 53.250 1.00 80.44 273 TYR A CA 1
ATOM 2036 C C . TYR A 1 273 ? -11.520 5.436 53.789 1.00 80.44 273 TYR A C 1
ATOM 2038 O O . TYR A 1 273 ? -11.736 5.970 54.875 1.00 80.44 273 TYR A O 1
ATOM 2046 N N . GLU A 1 274 ? -12.475 4.805 53.104 1.00 86.00 274 GLU A N 1
ATOM 2047 C CA . GLU A 1 274 ? -13.858 4.683 53.579 1.00 86.00 274 GLU A CA 1
ATOM 2048 C C . GLU A 1 274 ? -13.951 3.821 54.858 1.00 86.00 274 GLU A C 1
ATOM 2050 O O . GLU A 1 274 ? -14.648 4.176 55.812 1.00 86.00 274 GLU A O 1
ATOM 2055 N N . GLU A 1 275 ? -13.181 2.728 54.931 1.00 83.25 275 GLU A N 1
ATOM 2056 C CA . GLU A 1 275 ? -13.018 1.903 56.139 1.00 83.25 275 GLU A CA 1
ATOM 2057 C C . GLU A 1 275 ? -12.469 2.731 57.316 1.00 83.25 275 GLU A C 1
ATOM 2059 O O . GLU A 1 275 ? -12.958 2.648 58.448 1.00 83.25 275 GLU A O 1
ATOM 2064 N N . ASN A 1 276 ? -11.471 3.575 57.042 1.00 76.00 276 ASN A N 1
ATOM 2065 C CA . ASN A 1 276 ? -10.837 4.435 58.033 1.00 76.00 276 ASN A CA 1
ATOM 2066 C C . ASN A 1 276 ? -11.766 5.577 58.484 1.00 76.00 276 ASN A C 1
ATOM 2068 O O . ASN A 1 276 ? -11.831 5.871 59.677 1.00 76.00 276 ASN A O 1
ATOM 2072 N N . GLU A 1 277 ? -12.555 6.175 57.585 1.00 85.19 277 GLU A N 1
ATOM 2073 C CA . GLU A 1 277 ? -13.555 7.180 57.961 1.00 85.19 277 GLU A CA 1
ATOM 2074 C C . GLU A 1 277 ? -14.652 6.570 58.846 1.00 85.19 277 GLU A C 1
ATOM 2076 O O . GLU A 1 277 ? -14.980 7.131 59.897 1.00 85.19 277 GLU A O 1
ATOM 2081 N N . ARG A 1 278 ? -15.168 5.383 58.490 1.00 83.25 278 ARG A N 1
ATOM 2082 C CA . ARG A 1 278 ? -16.122 4.635 59.328 1.00 83.25 278 ARG A CA 1
ATOM 2083 C C . ARG A 1 278 ? -15.546 4.370 60.727 1.00 83.25 278 ARG A C 1
ATOM 2085 O O . ARG A 1 278 ? -16.241 4.581 61.723 1.00 83.25 278 ARG A O 1
ATOM 2092 N N . LYS A 1 279 ? -14.261 4.011 60.823 1.00 81.88 279 LYS A N 1
ATOM 2093 C CA . LYS A 1 279 ? -13.552 3.807 62.099 1.00 81.88 279 LYS A CA 1
ATOM 2094 C C . LYS A 1 279 ? -13.372 5.097 62.913 1.00 81.88 279 LYS A C 1
ATOM 2096 O O . LYS A 1 279 ? -13.590 5.086 64.123 1.00 81.88 279 LYS A O 1
ATOM 2101 N N . ILE A 1 280 ? -13.024 6.212 62.266 1.00 76.50 280 ILE A N 1
ATOM 2102 C CA . ILE A 1 280 ? -12.878 7.530 62.909 1.00 76.50 280 ILE A CA 1
ATOM 2103 C C . ILE A 1 280 ? -14.229 8.024 63.448 1.00 76.50 280 ILE A C 1
ATOM 2105 O O . ILE A 1 280 ? -14.304 8.457 64.598 1.00 76.50 280 ILE A O 1
ATOM 2109 N N . ARG A 1 281 ? -15.314 7.894 62.670 1.00 81.25 281 ARG A N 1
ATOM 2110 C CA . ARG A 1 281 ? -16.681 8.219 63.121 1.00 81.25 281 ARG A CA 1
ATOM 2111 C C . ARG A 1 281 ? -17.094 7.385 64.344 1.00 81.25 281 ARG A C 1
ATOM 2113 O O . ARG A 1 281 ? -17.688 7.934 65.269 1.00 81.25 281 ARG A O 1
ATOM 2120 N N . GLY A 1 282 ? -16.728 6.099 64.382 1.00 85.50 282 GLY A N 1
ATOM 2121 C CA . GLY A 1 282 ? -16.942 5.221 65.540 1.00 85.50 282 GLY A CA 1
ATOM 2122 C C . GLY A 1 282 ? -16.251 5.726 66.813 1.00 85.50 282 GLY A C 1
ATOM 2123 O O . GLY A 1 282 ? -16.921 5.975 67.814 1.00 85.50 282 GLY A O 1
ATOM 2124 N N . LEU A 1 283 ? -14.937 5.970 66.750 1.00 78.69 283 LEU A N 1
ATOM 2125 C CA . LEU A 1 283 ? -14.141 6.466 67.886 1.00 78.69 283 LEU A CA 1
ATOM 2126 C C . LEU A 1 283 ? -14.625 7.832 68.411 1.00 78.69 283 LEU A C 1
ATOM 2128 O O . LEU A 1 283 ? -14.599 8.082 69.615 1.00 78.69 283 LEU A O 1
ATOM 2132 N N . ILE A 1 284 ? -15.106 8.716 67.528 1.00 78.62 284 ILE A N 1
ATOM 2133 C CA . ILE A 1 284 ? -15.698 10.007 67.920 1.00 78.62 284 ILE A CA 1
ATOM 2134 C C . ILE A 1 284 ? -17.017 9.805 68.686 1.00 78.62 284 ILE A C 1
ATOM 2136 O O . ILE A 1 284 ? -17.261 10.494 69.679 1.00 78.62 284 ILE A O 1
ATOM 2140 N N . SER A 1 285 ? -17.851 8.849 68.265 1.00 79.56 285 SER A N 1
ATOM 2141 C CA . SER A 1 285 ? -19.092 8.506 68.969 1.00 79.56 285 SER A CA 1
ATOM 2142 C C . SER A 1 285 ? -18.819 7.913 70.356 1.00 79.56 285 SER A C 1
ATOM 2144 O O . SER A 1 285 ? -19.528 8.235 71.309 1.00 79.56 285 SER A O 1
ATOM 2146 N N . GLU A 1 286 ? -17.783 7.083 70.479 1.00 78.44 286 GLU A N 1
ATOM 2147 C CA . GLU A 1 286 ? -17.378 6.442 71.734 1.00 78.44 286 GLU A CA 1
ATOM 2148 C C . GLU A 1 286 ? -16.893 7.483 72.762 1.00 78.44 286 GLU A C 1
ATOM 2150 O O . GLU A 1 286 ? -17.460 7.576 73.855 1.00 78.44 286 GLU A O 1
ATOM 2155 N N . LEU A 1 287 ? -15.979 8.385 72.364 1.00 69.56 287 LEU A N 1
ATOM 2156 C CA . LEU A 1 287 ? -15.538 9.520 73.197 1.00 69.56 287 LEU A CA 1
ATOM 2157 C C . LEU A 1 287 ? -16.696 10.433 73.644 1.00 69.56 287 LEU A C 1
ATOM 2159 O O . LEU A 1 287 ? -16.660 11.003 74.739 1.00 69.56 287 LEU A O 1
ATOM 2163 N N . SER A 1 288 ? -17.721 10.611 72.805 1.00 71.12 288 SER A N 1
ATOM 2164 C CA . SER A 1 288 ? -18.899 11.407 73.162 1.00 71.12 288 SER A CA 1
ATOM 2165 C C . SER A 1 288 ? -19.747 10.724 74.243 1.00 71.12 288 SER A C 1
ATOM 2167 O O . SER A 1 288 ? -20.286 11.410 75.115 1.00 71.12 288 SER A O 1
ATOM 2169 N N . GLY A 1 289 ? -19.846 9.391 74.217 1.00 79.50 289 GLY A N 1
ATOM 2170 C CA . GLY A 1 289 ? -20.576 8.601 75.212 1.00 79.50 289 GLY A CA 1
ATOM 2171 C C . GLY A 1 289 ? -19.928 8.656 76.597 1.00 79.50 289 GLY A C 1
ATOM 2172 O O . GLY A 1 289 ? -20.596 9.006 77.574 1.00 79.50 289 GLY A O 1
ATOM 2173 N N . GLU A 1 290 ? -18.618 8.401 76.679 1.00 76.38 290 GLU A N 1
ATOM 2174 C CA . GLU A 1 290 ? -17.864 8.467 77.943 1.00 76.38 290 GLU A CA 1
ATOM 2175 C C . GLU A 1 290 ? -17.994 9.841 78.617 1.00 76.38 290 GLU A C 1
ATOM 2177 O O . GLU A 1 290 ? -18.251 9.943 79.821 1.00 76.38 290 GLU A O 1
ATOM 2182 N N . ARG A 1 291 ? -17.898 10.917 77.825 1.00 70.31 291 ARG A N 1
ATOM 2183 C CA . ARG A 1 291 ? -18.006 12.299 78.309 1.00 70.31 291 ARG A CA 1
ATOM 2184 C C . ARG A 1 291 ? -19.356 12.595 78.970 1.00 70.31 291 ARG A C 1
ATOM 2186 O O . ARG A 1 291 ? -19.393 13.311 79.970 1.00 70.31 291 ARG A O 1
ATOM 2193 N N . HIS A 1 292 ? -20.452 12.040 78.450 1.00 67.62 292 HIS A N 1
ATOM 2194 C CA . HIS A 1 292 ? -21.784 12.209 79.041 1.00 67.62 292 HIS A CA 1
ATOM 2195 C C . HIS A 1 292 ? -21.977 11.401 80.332 1.00 67.62 292 HIS A C 1
ATOM 2197 O O . HIS A 1 292 ? -22.612 11.899 81.264 1.00 67.62 292 HIS A O 1
ATOM 2203 N N . ALA A 1 293 ? -21.404 10.197 80.429 1.00 67.44 293 ALA A N 1
ATOM 2204 C CA . ALA A 1 293 ? -21.450 9.395 81.656 1.00 67.44 293 ALA A CA 1
ATOM 2205 C C . ALA A 1 293 ? -20.714 10.084 82.825 1.00 67.44 293 ALA A C 1
ATOM 2207 O O . ALA A 1 293 ? -21.190 10.083 83.965 1.00 67.44 293 ALA A O 1
ATOM 2208 N N . LEU A 1 294 ? -19.581 10.730 82.528 1.00 58.66 294 LEU A N 1
ATOM 2209 C CA . LEU A 1 294 ? -18.739 11.408 83.516 1.00 58.66 294 LEU A CA 1
ATOM 2210 C C . LEU A 1 294 ? -19.433 12.636 84.140 1.00 58.66 294 LEU A C 1
ATOM 2212 O O . LEU A 1 294 ? -19.387 12.810 85.356 1.00 58.66 294 LEU A O 1
ATOM 2216 N N . VAL A 1 295 ? -20.153 13.435 83.340 1.00 72.12 295 VAL A N 1
ATOM 2217 C CA . VAL A 1 295 ? -20.940 14.587 83.834 1.00 72.12 295 VAL A CA 1
ATOM 2218 C C . VAL A 1 295 ? -22.079 14.133 84.753 1.00 72.12 295 VAL A C 1
ATOM 2220 O O . VAL A 1 295 ? -22.171 14.589 85.888 1.00 72.12 295 VAL A O 1
ATOM 2223 N N . ASN A 1 296 ? -22.891 13.171 84.304 1.00 63.06 296 ASN A N 1
ATOM 2224 C CA . ASN A 1 296 ? -24.085 12.684 85.017 1.00 63.06 296 ASN A CA 1
ATOM 2225 C C . ASN A 1 296 ? -23.750 12.015 86.375 1.00 63.06 296 ASN A C 1
ATOM 2227 O O . ASN A 1 296 ? -24.590 11.899 87.269 1.00 63.06 296 ASN A O 1
ATOM 2231 N N . THR A 1 297 ? -22.495 11.593 86.555 1.00 62.47 297 THR A N 1
ATOM 2232 C CA . THR A 1 297 ? -21.978 11.068 87.828 1.00 62.47 297 THR A CA 1
ATOM 2233 C C . THR A 1 297 ? -21.701 12.184 88.849 1.00 62.47 297 THR A C 1
ATOM 2235 O O . THR A 1 297 ? -21.851 11.962 90.050 1.00 62.47 297 THR A O 1
ATOM 2238 N N . SER A 1 298 ? -21.349 13.393 88.397 1.00 55.38 298 SER A N 1
ATOM 2239 C CA . SER A 1 298 ? -20.999 14.525 89.270 1.00 55.38 298 SER A CA 1
ATOM 2240 C C . SER A 1 298 ? -22.211 15.118 90.002 1.00 55.38 298 SER A C 1
ATOM 2242 O O . SER A 1 298 ? -22.094 15.533 91.158 1.00 55.38 298 SER A O 1
ATOM 2244 N N . ASP A 1 299 ? -23.386 15.126 89.371 1.00 64.62 299 ASP A N 1
ATOM 2245 C CA . ASP A 1 299 ? -24.603 15.701 89.962 1.00 64.62 299 ASP A CA 1
ATOM 2246 C C . ASP A 1 299 ? -25.111 14.858 91.149 1.00 64.62 299 ASP A C 1
ATOM 2248 O O . ASP A 1 299 ? -25.420 15.384 92.222 1.00 64.62 299 ASP A O 1
ATOM 2252 N N . ARG A 1 300 ? -25.097 13.525 91.004 1.00 58.91 300 ARG A N 1
ATOM 2253 C CA . ARG A 1 300 ? -25.603 12.565 92.009 1.00 58.91 300 ARG A CA 1
ATOM 2254 C C . ARG A 1 300 ? -24.820 12.563 93.327 1.00 58.91 300 ARG A C 1
ATOM 2256 O O . ARG A 1 300 ? -25.382 12.244 94.377 1.00 58.91 300 ARG A O 1
ATOM 2263 N N . VAL A 1 301 ? -23.533 12.915 93.289 1.00 57.59 301 VAL A N 1
ATOM 2264 C CA . VAL A 1 301 ? -22.694 13.045 94.496 1.00 57.59 301 VAL A CA 1
ATOM 2265 C C . VAL A 1 301 ? -23.088 14.289 95.300 1.00 57.59 301 VAL A C 1
ATOM 2267 O O . VAL A 1 301 ? -23.155 14.235 96.529 1.00 57.59 301 VAL A O 1
ATOM 2270 N N . THR A 1 302 ? -23.411 15.386 94.611 1.00 63.31 302 THR A N 1
ATOM 2271 C CA . THR A 1 302 ? -23.800 16.666 95.222 1.00 63.31 302 THR A CA 1
ATOM 2272 C C . THR A 1 302 ? -25.133 16.557 95.972 1.00 63.31 302 THR A C 1
ATOM 2274 O O . THR A 1 302 ? -25.248 17.026 97.104 1.00 63.31 302 THR A O 1
ATOM 2277 N N . GLU A 1 303 ? -26.124 15.874 95.391 1.00 54.31 303 GLU A N 1
ATOM 2278 C CA . GLU A 1 303 ? -27.452 15.691 95.997 1.00 54.31 303 GLU A CA 1
ATOM 2279 C C . GLU A 1 303 ? -27.409 14.856 97.296 1.00 54.31 303 GLU A C 1
ATOM 2281 O O . GLU A 1 303 ? -28.004 15.235 98.309 1.00 54.31 303 GLU A O 1
ATOM 2286 N N . SER A 1 304 ? -26.651 13.750 97.306 1.00 54.62 304 SER A N 1
ATOM 2287 C CA . SER A 1 304 ? -26.532 12.862 98.478 1.00 54.62 304 SER A CA 1
ATOM 2288 C C . SER A 1 304 ? -25.952 13.557 99.715 1.00 54.62 304 SER A C 1
ATOM 2290 O O . SER A 1 304 ? -26.404 13.301 100.834 1.00 54.62 304 SER A O 1
ATOM 2292 N N . LEU A 1 305 ? -24.977 14.453 99.532 1.00 54.41 305 LEU A N 1
ATOM 2293 C CA . LEU A 1 305 ? -24.359 15.194 100.637 1.00 54.41 305 LEU A CA 1
ATOM 2294 C C . LEU A 1 305 ? -25.325 16.193 101.290 1.00 54.41 305 LEU A C 1
ATOM 2296 O O . LEU A 1 305 ? -25.220 16.449 102.489 1.00 54.41 305 LEU A O 1
ATOM 2300 N N . MET A 1 306 ? -26.284 16.731 100.532 1.00 58.38 306 MET A N 1
ATOM 2301 C CA . MET A 1 306 ? -27.178 17.779 101.025 1.00 58.38 306 MET A CA 1
ATOM 2302 C C . MET A 1 306 ? -28.352 17.230 101.853 1.00 58.38 306 MET A C 1
ATOM 2304 O O . MET A 1 306 ? -28.820 17.907 102.767 1.00 58.38 306 MET A O 1
ATOM 2308 N N . ARG A 1 307 ? -28.792 15.984 101.608 1.00 52.53 307 ARG A N 1
ATOM 2309 C CA . ARG A 1 307 ? -29.896 15.358 102.365 1.00 52.53 307 ARG A CA 1
ATOM 2310 C C . ARG A 1 307 ? -29.485 14.947 103.786 1.00 52.53 307 ARG A C 1
ATOM 2312 O O . ARG A 1 307 ? -30.190 15.255 104.748 1.00 52.53 307 ARG A O 1
ATOM 2319 N N . LEU A 1 308 ? -28.304 14.333 103.924 1.00 53.97 308 LEU A N 1
ATOM 2320 C CA . LEU A 1 308 ? -27.761 13.821 105.195 1.00 53.97 308 LEU A CA 1
ATOM 2321 C C . LEU A 1 308 ? -27.607 14.885 106.298 1.00 53.97 308 LEU A C 1
ATOM 2323 O O . LEU A 1 308 ? -27.680 14.551 107.478 1.00 53.97 308 LEU A O 1
ATOM 2327 N N . GLY A 1 309 ? -27.428 16.159 105.938 1.00 58.56 309 GLY A N 1
ATOM 2328 C CA . GLY A 1 309 ? -27.252 17.250 106.904 1.00 58.56 309 GLY A CA 1
ATOM 2329 C C . GLY A 1 309 ? -28.515 17.679 107.665 1.00 58.56 309 GLY A C 1
ATOM 2330 O O . GLY A 1 309 ? -28.407 18.514 108.558 1.00 58.56 309 GLY A O 1
ATOM 2331 N N . SER A 1 310 ? -29.701 17.156 107.320 1.00 57.72 310 SER A N 1
ATOM 2332 C CA . SER A 1 310 ? -30.988 17.737 107.748 1.00 57.72 310 SER A CA 1
ATOM 2333 C C . SER A 1 310 ? -31.846 16.882 108.697 1.00 57.72 310 SER A C 1
ATOM 2335 O O . SER A 1 310 ? -32.621 17.433 109.478 1.00 57.72 310 SER A O 1
ATOM 2337 N N . GLU A 1 311 ? -31.719 15.552 108.675 1.00 52.00 311 GLU A N 1
ATOM 2338 C CA . GLU A 1 311 ? -32.736 14.663 109.273 1.00 52.00 311 GLU A CA 1
ATOM 2339 C C . GLU A 1 311 ? -32.454 14.274 110.741 1.00 52.00 311 GLU A C 1
ATOM 2341 O O . GLU A 1 311 ? -33.389 14.051 111.515 1.00 52.00 311 GLU A O 1
ATOM 2346 N N . ILE A 1 312 ? -31.182 14.249 111.163 1.00 53.91 312 ILE A N 1
ATOM 2347 C CA . ILE A 1 312 ? -30.745 13.673 112.454 1.00 53.91 312 ILE A CA 1
ATOM 2348 C C . ILE A 1 312 ? -31.378 14.334 113.704 1.00 53.91 312 ILE A C 1
ATOM 2350 O O . ILE A 1 312 ? -31.822 13.591 114.583 1.00 53.91 312 ILE A O 1
ATOM 2354 N N . PRO A 1 313 ? -31.475 15.677 113.843 1.00 53.38 313 PRO A N 1
ATOM 2355 C CA . PRO A 1 313 ? -31.934 16.282 115.101 1.00 53.38 313 PRO A CA 1
ATOM 2356 C C . PRO A 1 313 ? -33.425 16.072 115.412 1.00 53.38 313 PRO A C 1
ATOM 2358 O O . PRO A 1 313 ? -33.819 16.071 116.575 1.00 53.38 313 PRO A O 1
ATOM 2361 N N . THR A 1 314 ? -34.273 15.911 114.389 1.00 57.50 314 THR A N 1
ATOM 2362 C CA . THR A 1 314 ? -35.742 16.020 114.542 1.00 57.50 314 THR A CA 1
ATOM 2363 C C . THR A 1 314 ? -36.452 14.711 114.904 1.00 57.50 314 THR A C 1
ATOM 2365 O O . THR A 1 314 ? -37.648 14.717 115.207 1.00 57.50 314 THR A O 1
ATOM 2368 N N . LEU A 1 315 ? -35.728 13.588 114.892 1.00 53.09 315 LEU A N 1
ATOM 2369 C CA . LEU A 1 315 ? -36.260 12.254 115.194 1.00 53.09 315 LEU A CA 1
ATOM 2370 C C . LEU A 1 315 ? -36.403 11.979 116.700 1.00 53.09 315 LEU A C 1
ATOM 2372 O O . LEU A 1 315 ? -37.270 11.204 117.097 1.00 53.09 315 LEU A O 1
ATOM 2376 N N . ILE A 1 316 ? -35.583 12.619 117.540 1.00 52.47 316 ILE A N 1
ATOM 2377 C CA . ILE A 1 316 ? -35.497 12.316 118.980 1.00 52.47 316 ILE A CA 1
ATOM 2378 C C . ILE A 1 316 ? -36.755 12.777 119.734 1.00 52.47 316 ILE A C 1
ATOM 2380 O O . ILE A 1 316 ? -37.273 12.052 120.580 1.00 52.47 316 ILE A O 1
ATOM 2384 N N . GLU A 1 317 ? -37.281 13.960 119.410 1.00 50.88 317 GLU A N 1
ATOM 2385 C CA . GLU A 1 317 ? -38.399 14.572 120.145 1.00 50.88 317 GLU A CA 1
ATOM 2386 C C . GLU A 1 317 ? -39.765 13.952 119.789 1.00 50.88 317 GLU A C 1
ATOM 2388 O O . GLU A 1 317 ? -40.628 13.786 120.651 1.00 50.88 317 GLU A O 1
ATOM 2393 N N . LYS A 1 318 ? -39.952 13.524 118.532 1.00 48.00 318 LYS A N 1
ATOM 2394 C CA . LYS A 1 318 ? -41.212 12.921 118.052 1.00 48.00 318 LYS A CA 1
ATOM 2395 C C . LYS A 1 318 ? -41.460 11.505 118.578 1.00 48.00 318 LYS A C 1
ATOM 2397 O O . LYS A 1 318 ? -42.614 11.093 118.688 1.00 48.00 318 LYS A O 1
ATOM 2402 N N . LEU A 1 319 ? -40.399 10.767 118.913 1.00 50.25 319 LEU A N 1
ATOM 2403 C CA . LEU A 1 319 ? -40.483 9.349 119.276 1.00 50.25 319 LEU A CA 1
ATOM 2404 C C . LEU A 1 319 ? -41.300 9.103 120.560 1.00 50.25 319 LEU A C 1
ATOM 2406 O O . LEU A 1 319 ? -41.961 8.074 120.680 1.00 50.25 319 LEU A O 1
ATOM 2410 N N . SER A 1 320 ? -41.282 10.061 121.494 1.00 52.25 320 SER A N 1
ATOM 2411 C CA . SER A 1 320 ? -41.933 9.949 122.807 1.00 52.25 320 SER A CA 1
ATOM 2412 C C . SER A 1 320 ? -43.467 10.027 122.719 1.00 52.25 320 SER A C 1
ATOM 2414 O O . SER A 1 320 ? -44.165 9.087 123.100 1.00 52.25 320 SER A O 1
ATOM 2416 N N . ASP A 1 321 ? -44.020 11.101 122.140 1.00 52.62 321 ASP A N 1
ATOM 2417 C CA . ASP A 1 321 ? -45.481 11.308 122.079 1.00 52.62 321 ASP A CA 1
ATOM 2418 C C . ASP A 1 321 ? -46.187 10.359 121.087 1.00 52.62 321 ASP A C 1
ATOM 2420 O O . ASP A 1 321 ? -47.372 10.042 121.237 1.00 52.62 321 ASP A O 1
ATOM 2424 N N . GLN A 1 322 ? -45.462 9.832 120.092 1.00 50.81 322 GLN A N 1
ATOM 2425 C CA . GLN A 1 322 ? -46.024 8.821 119.196 1.00 50.81 322 GLN A CA 1
ATOM 2426 C C . GLN A 1 322 ? -46.258 7.469 119.881 1.00 50.81 322 GLN A C 1
ATOM 2428 O O . GLN A 1 322 ? -47.143 6.745 119.432 1.00 50.81 322 GLN A O 1
ATOM 2433 N N . GLN A 1 323 ? -45.549 7.114 120.960 1.00 44.78 323 GLN A N 1
ATOM 2434 C CA . GLN A 1 323 ? -45.590 5.752 121.515 1.00 44.78 323 GLN A CA 1
ATOM 2435 C C . GLN A 1 323 ? -46.975 5.351 122.068 1.00 44.78 323 GLN A C 1
ATOM 2437 O O . GLN A 1 323 ? -47.386 4.199 121.930 1.00 44.78 323 GLN A O 1
ATOM 2442 N N . VAL A 1 324 ? -47.743 6.306 122.606 1.00 57.84 324 VAL A N 1
ATOM 2443 C CA . VAL A 1 324 ? -49.113 6.070 123.109 1.00 57.84 324 VAL A CA 1
ATOM 2444 C C . VAL A 1 324 ? -50.145 6.017 121.973 1.00 57.84 324 VAL A C 1
ATOM 2446 O O . VAL A 1 324 ? -51.108 5.255 122.040 1.00 57.84 324 VAL A O 1
ATOM 2449 N N . LYS A 1 325 ? -49.937 6.784 120.894 1.00 54.97 325 LYS A N 1
ATOM 2450 C CA . LYS A 1 325 ? -50.792 6.743 119.692 1.00 54.97 325 LYS A CA 1
ATOM 2451 C C . LYS A 1 325 ? -50.507 5.497 118.846 1.00 54.97 325 LYS A C 1
ATOM 2453 O O . LYS A 1 325 ? -51.439 4.923 118.289 1.00 54.97 325 LYS A O 1
ATOM 2458 N N . LEU A 1 326 ? -49.252 5.042 118.816 1.00 52.56 326 LEU A N 1
ATOM 2459 C CA . LEU A 1 326 ? -48.797 3.848 118.104 1.00 52.56 326 LEU A CA 1
ATOM 2460 C C . LEU A 1 326 ? -49.615 2.616 118.476 1.00 52.56 326 LEU A C 1
ATOM 2462 O O . LEU A 1 326 ? -50.086 1.952 117.568 1.00 52.56 326 LEU A O 1
ATOM 2466 N N . ALA A 1 327 ? -49.879 2.343 119.757 1.00 57.38 327 ALA A N 1
ATOM 2467 C CA . ALA A 1 327 ? -50.642 1.154 120.159 1.00 57.38 327 ALA A CA 1
ATOM 2468 C C . ALA A 1 327 ? -52.014 1.038 119.459 1.00 57.38 327 ALA A C 1
ATOM 2470 O O . ALA A 1 327 ? -52.379 -0.040 119.001 1.00 57.38 327 ALA A O 1
ATOM 2471 N N . LYS A 1 328 ? -52.744 2.155 119.316 1.00 58.06 328 LYS A N 1
ATOM 2472 C CA . LYS A 1 328 ? -54.070 2.187 118.674 1.00 58.06 328 LYS A CA 1
ATOM 2473 C C . LYS A 1 328 ? -54.015 2.401 117.155 1.00 58.06 328 LYS A C 1
ATOM 2475 O O . LYS A 1 328 ? -54.970 2.082 116.455 1.00 58.06 328 LYS A O 1
ATOM 2480 N N . VAL A 1 329 ? -52.904 2.929 116.640 1.00 60.12 329 VAL A N 1
ATOM 2481 C CA . VAL A 1 329 ? -52.647 3.018 115.195 1.00 60.12 329 VAL A CA 1
ATOM 2482 C C . VAL A 1 329 ? -52.145 1.685 114.638 1.00 60.12 329 VAL A C 1
ATOM 2484 O O . VAL A 1 329 ? -52.522 1.355 113.529 1.00 60.12 329 VAL A O 1
ATOM 2487 N N . ILE A 1 330 ? -51.370 0.893 115.386 1.00 58.34 330 ILE A N 1
ATOM 2488 C CA . ILE A 1 330 ? -50.829 -0.413 114.964 1.00 58.34 330 ILE A CA 1
ATOM 2489 C C . ILE A 1 330 ? -51.948 -1.409 114.643 1.00 58.34 330 ILE A C 1
ATOM 2491 O O . ILE A 1 330 ? -51.853 -2.110 113.643 1.00 58.34 330 ILE A O 1
ATOM 2495 N N . GLU A 1 331 ? -53.016 -1.440 115.443 1.00 62.53 331 GLU A N 1
ATOM 2496 C CA . GLU A 1 331 ? -54.172 -2.320 115.225 1.00 62.53 331 GLU A CA 1
ATOM 2497 C C . GLU A 1 331 ? -54.848 -2.019 113.872 1.00 62.53 331 GLU A C 1
ATOM 2499 O O . GLU A 1 331 ? -54.877 -2.871 112.984 1.00 62.53 331 GLU A O 1
ATOM 2504 N N . GLY A 1 332 ? -55.259 -0.765 113.646 1.00 65.94 332 GLY A N 1
ATOM 2505 C CA . GLY A 1 332 ? -55.827 -0.337 112.362 1.00 65.94 332 GLY A CA 1
ATOM 2506 C C . GLY A 1 332 ? -54.821 -0.323 111.202 1.00 65.94 332 GLY A C 1
ATOM 2507 O O . GLY A 1 332 ? -55.206 -0.503 110.048 1.00 65.94 332 GLY A O 1
ATOM 2508 N N . ALA A 1 333 ? -53.528 -0.134 111.468 1.00 64.19 333 ALA A N 1
ATOM 2509 C CA . ALA A 1 333 ? -52.477 -0.216 110.459 1.00 64.19 333 ALA A CA 1
ATOM 2510 C C . ALA A 1 333 ? -52.177 -1.663 110.057 1.00 64.19 333 ALA A C 1
ATOM 2512 O O . ALA A 1 333 ? -51.748 -1.865 108.933 1.00 64.19 333 ALA A O 1
ATOM 2513 N N . GLY A 1 334 ? -52.437 -2.665 110.903 1.00 70.88 334 GLY A N 1
ATOM 2514 C CA . GLY A 1 334 ? -52.332 -4.077 110.529 1.00 70.88 334 GLY A CA 1
ATOM 2515 C C . GLY A 1 334 ? -53.343 -4.455 109.443 1.00 70.88 334 GLY A C 1
ATOM 2516 O O . GLY A 1 334 ? -52.969 -5.014 108.412 1.00 70.88 334 GLY A O 1
ATOM 2517 N N . GLU A 1 335 ? -54.610 -4.075 109.622 1.00 70.75 335 GLU A N 1
ATOM 2518 C CA . GLU A 1 335 ? -55.663 -4.299 108.618 1.00 70.75 335 GLU A CA 1
ATOM 2519 C C . GLU A 1 335 ? -55.433 -3.469 107.342 1.00 70.75 335 GLU A C 1
ATOM 2521 O O . GLU A 1 335 ? -55.554 -3.983 106.229 1.00 70.75 335 GLU A O 1
ATOM 2526 N N . ASN A 1 336 ? -55.030 -2.199 107.473 1.00 76.62 336 ASN A N 1
ATOM 2527 C CA . ASN A 1 336 ? -54.735 -1.356 106.307 1.00 76.62 336 ASN A CA 1
ATOM 2528 C C . ASN A 1 336 ? -53.442 -1.768 105.577 1.00 76.62 336 ASN A C 1
ATOM 2530 O O . ASN A 1 336 ? -53.381 -1.659 104.357 1.00 76.62 336 ASN A O 1
ATOM 2534 N N . LEU A 1 337 ? -52.417 -2.273 106.276 1.00 78.00 337 LEU A N 1
ATOM 2535 C CA . LEU A 1 337 ? -51.185 -2.758 105.646 1.00 78.00 337 LEU A CA 1
ATOM 2536 C C . LEU A 1 337 ? -51.421 -4.082 104.924 1.00 78.00 337 LEU A C 1
ATOM 2538 O O . LEU A 1 337 ? -51.004 -4.201 103.783 1.00 78.00 337 LEU A O 1
ATOM 2542 N N . THR A 1 338 ? -52.128 -5.040 105.528 1.00 79.94 338 THR A N 1
ATOM 2543 C CA . THR A 1 338 ? -52.420 -6.333 104.876 1.00 79.94 338 THR A CA 1
ATOM 2544 C C . THR A 1 338 ? -53.346 -6.184 103.666 1.00 79.94 338 THR A C 1
ATOM 2546 O O . THR A 1 338 ? -53.143 -6.847 102.647 1.00 79.94 338 THR A O 1
ATOM 2549 N N . THR A 1 339 ? -54.322 -5.271 103.712 1.00 83.25 339 THR A N 1
ATOM 2550 C CA . THR A 1 339 ? -55.153 -4.947 102.536 1.00 83.25 339 THR A CA 1
ATOM 2551 C C . THR A 1 339 ? -54.381 -4.175 101.463 1.00 83.25 339 THR A C 1
ATOM 2553 O O . THR A 1 339 ? -54.551 -4.468 100.278 1.00 83.25 339 THR A O 1
ATOM 2556 N N . LEU A 1 340 ? -53.484 -3.253 101.836 1.00 82.00 340 LEU A N 1
ATOM 2557 C CA . LEU A 1 340 ? -52.609 -2.552 100.887 1.00 82.00 340 LEU A CA 1
ATOM 2558 C C . LEU A 1 340 ? -51.564 -3.492 100.271 1.00 82.00 340 LEU A C 1
ATOM 2560 O O . LEU A 1 340 ? -51.351 -3.427 99.069 1.00 82.00 340 LEU A O 1
ATOM 2564 N N . GLU A 1 341 ? -50.972 -4.400 101.045 1.00 83.94 341 GLU A N 1
ATOM 2565 C CA . GLU A 1 341 ? -50.053 -5.449 100.587 1.00 83.94 341 GLU A CA 1
ATOM 2566 C C . GLU A 1 341 ? -50.754 -6.406 99.614 1.00 83.94 341 GLU A C 1
ATOM 2568 O O . GLU A 1 341 ? -50.242 -6.652 98.526 1.00 83.94 341 GLU A O 1
ATOM 2573 N N . THR A 1 342 ? -51.974 -6.851 99.935 1.00 85.31 342 THR A N 1
ATOM 2574 C CA . THR A 1 342 ? -52.802 -7.671 99.031 1.00 85.31 342 THR A CA 1
ATOM 2575 C C . THR A 1 342 ? -53.133 -6.919 97.736 1.00 85.31 342 THR A C 1
ATOM 2577 O O . THR A 1 342 ? -53.016 -7.475 96.642 1.00 85.31 342 THR A O 1
ATOM 2580 N N . SER A 1 343 ? -53.511 -5.641 97.836 1.00 85.25 343 SER A N 1
ATOM 2581 C CA . SER A 1 343 ? -53.808 -4.780 96.684 1.00 85.25 343 SER A CA 1
ATOM 2582 C C . SER A 1 343 ? -52.566 -4.520 95.824 1.00 85.25 343 SER A C 1
ATOM 2584 O O . SER A 1 343 ? -52.627 -4.608 94.600 1.00 85.25 343 SER A O 1
ATOM 2586 N N . LEU A 1 344 ? -51.410 -4.282 96.450 1.00 86.38 344 LEU A N 1
ATOM 2587 C CA . LEU A 1 344 ? -50.136 -4.052 95.777 1.00 86.38 344 LEU A CA 1
ATOM 2588 C C . LEU A 1 344 ? -49.620 -5.328 95.106 1.00 86.38 344 LEU A C 1
ATOM 2590 O O . LEU A 1 344 ? -49.220 -5.259 93.952 1.00 86.38 344 LEU A O 1
ATOM 2594 N N . ALA A 1 345 ? -49.695 -6.487 95.764 1.00 85.69 345 ALA A N 1
ATOM 2595 C CA . ALA A 1 345 ? -49.357 -7.777 95.164 1.00 85.69 345 ALA A CA 1
ATOM 2596 C C . ALA A 1 345 ? -50.268 -8.101 93.966 1.00 85.69 345 ALA A C 1
ATOM 2598 O O . ALA A 1 345 ? -49.784 -8.520 92.916 1.00 85.69 345 ALA A O 1
ATOM 2599 N N . THR A 1 346 ? -51.572 -7.825 94.082 1.00 87.94 346 THR A N 1
ATOM 2600 C CA . THR A 1 346 ? -52.531 -7.968 92.971 1.00 87.94 346 THR A CA 1
ATOM 2601 C C . THR A 1 346 ? -52.202 -7.007 91.823 1.00 87.94 346 THR A C 1
ATOM 2603 O O . THR A 1 346 ? -52.201 -7.405 90.661 1.00 87.94 346 THR A O 1
ATOM 2606 N N . SER A 1 347 ? -51.874 -5.751 92.137 1.00 86.75 347 SER A N 1
ATOM 2607 C CA . SER A 1 347 ? -51.523 -4.722 91.154 1.00 86.75 347 SER A CA 1
ATOM 2608 C C . SER A 1 347 ? -50.210 -5.048 90.434 1.00 86.75 347 SER A C 1
ATOM 2610 O O . SER A 1 347 ? -50.179 -5.048 89.205 1.00 86.75 347 SER A O 1
ATOM 2612 N N . VAL A 1 348 ? -49.163 -5.441 91.168 1.00 89.12 348 VAL A N 1
ATOM 2613 C CA . VAL A 1 348 ? -47.877 -5.901 90.618 1.00 89.12 348 VAL A CA 1
ATOM 2614 C C . VAL A 1 348 ? -48.069 -7.142 89.750 1.00 89.12 348 VAL A C 1
ATOM 2616 O O . VAL A 1 348 ? -47.616 -7.130 88.613 1.00 89.12 348 VAL A O 1
ATOM 2619 N N . GLY A 1 349 ? -48.811 -8.157 90.206 1.00 89.56 349 GLY A N 1
ATOM 2620 C CA . GLY A 1 349 ? -49.110 -9.342 89.393 1.00 89.56 349 GLY A CA 1
ATOM 2621 C C . GLY A 1 349 ? -49.922 -9.023 88.130 1.00 89.56 349 GLY A C 1
ATOM 2622 O O . GLY A 1 349 ? -49.689 -9.611 87.073 1.00 89.56 349 GLY A O 1
ATOM 2623 N N . SER A 1 350 ? -50.835 -8.044 88.193 1.00 88.31 350 SER A N 1
ATOM 2624 C CA . SER A 1 350 ? -51.573 -7.564 87.016 1.00 88.31 350 SER A CA 1
ATOM 2625 C C . SER A 1 350 ? -50.683 -6.785 86.039 1.00 88.31 350 SER A C 1
ATOM 2627 O O . SER A 1 350 ? -50.822 -6.945 84.828 1.00 88.31 350 SER A O 1
ATOM 2629 N N . LEU A 1 351 ? -49.727 -6.002 86.551 1.00 88.19 351 LEU A N 1
ATOM 2630 C CA . LEU A 1 351 ? -48.751 -5.259 85.757 1.00 88.19 351 LEU A CA 1
ATOM 2631 C C . LEU A 1 351 ? -47.735 -6.203 85.108 1.00 88.19 351 LEU A C 1
ATOM 2633 O O . LEU A 1 351 ? -47.445 -6.052 83.928 1.00 88.19 351 LEU A O 1
ATOM 2637 N N . GLU A 1 352 ? -47.242 -7.199 85.841 1.00 90.25 352 GLU A N 1
ATOM 2638 C CA . GLU A 1 352 ? -46.357 -8.252 85.338 1.00 90.25 352 GLU A CA 1
ATOM 2639 C C . GLU A 1 352 ? -47.053 -9.071 84.242 1.00 90.25 352 GLU A C 1
ATOM 2641 O O . GLU A 1 352 ? -46.490 -9.257 83.165 1.00 90.25 352 GLU A O 1
ATOM 2646 N N . SER A 1 353 ? -48.325 -9.437 84.444 1.00 90.38 353 SER A N 1
ATOM 2647 C CA . SER A 1 353 ? -49.151 -10.091 83.417 1.00 90.38 353 SER A CA 1
ATOM 2648 C C . SER A 1 353 ? -49.357 -9.205 82.179 1.00 90.38 353 SER A C 1
ATOM 2650 O O . SER A 1 353 ? -49.250 -9.680 81.048 1.00 90.38 353 SER A O 1
ATOM 2652 N N . ALA A 1 354 ? -49.626 -7.908 82.367 1.00 90.19 354 ALA A N 1
ATOM 2653 C CA . ALA A 1 354 ? -49.837 -6.963 81.270 1.00 90.19 354 ALA A CA 1
ATOM 2654 C C . ALA A 1 354 ? -48.546 -6.668 80.487 1.00 90.19 354 ALA A C 1
ATOM 2656 O O . ALA A 1 354 ? -48.575 -6.608 79.258 1.00 90.19 354 ALA A O 1
ATOM 2657 N N . VAL A 1 355 ? -47.408 -6.515 81.171 1.00 90.88 355 VAL A N 1
ATOM 2658 C CA . VAL A 1 355 ? -46.087 -6.320 80.555 1.00 90.88 355 VAL A CA 1
ATOM 2659 C C . VAL A 1 355 ? -45.624 -7.599 79.862 1.00 90.88 355 VAL A C 1
ATOM 2661 O O . VAL A 1 355 ? -45.139 -7.516 78.735 1.00 90.88 355 VAL A O 1
ATOM 2664 N N . GLY A 1 356 ? -45.835 -8.771 80.468 1.00 92.81 356 GLY A N 1
ATOM 2665 C CA . GLY A 1 356 ? -45.570 -10.074 79.856 1.00 92.81 356 GLY A CA 1
ATOM 2666 C C . GLY A 1 356 ? -46.346 -10.246 78.553 1.00 92.81 356 GLY A C 1
ATOM 2667 O O . GLY A 1 356 ? -45.737 -10.336 77.488 1.00 92.81 356 GLY A O 1
ATOM 2668 N N . GLY A 1 357 ? -47.679 -10.157 78.607 1.00 93.06 357 GLY A N 1
ATOM 2669 C CA . GLY A 1 357 ? -48.534 -10.273 77.421 1.00 93.06 357 GLY A CA 1
ATOM 2670 C C . GLY A 1 357 ? -48.265 -9.199 76.358 1.00 93.06 357 GLY A C 1
ATOM 2671 O O . GLY A 1 357 ? -48.343 -9.477 75.163 1.00 93.06 357 GLY A O 1
ATOM 2672 N N . ARG A 1 358 ? -47.881 -7.974 76.750 1.00 90.31 358 ARG A N 1
ATOM 2673 C CA . ARG A 1 358 ? -47.492 -6.922 75.793 1.00 90.31 358 ARG A CA 1
ATOM 2674 C C . ARG A 1 358 ? -46.123 -7.174 75.159 1.00 90.31 358 ARG A C 1
ATOM 2676 O O . ARG A 1 358 ? -45.942 -6.841 73.991 1.00 90.31 358 ARG A O 1
ATOM 2683 N N . THR A 1 359 ? -45.186 -7.769 75.894 1.00 91.88 359 THR A N 1
ATOM 2684 C CA . THR A 1 359 ? -43.864 -8.163 75.382 1.00 91.88 359 THR A CA 1
ATOM 2685 C C . THR A 1 359 ? -43.991 -9.347 74.429 1.00 91.88 359 THR A C 1
ATOM 2687 O O . THR A 1 359 ? -43.445 -9.303 73.332 1.00 91.88 359 THR A O 1
ATOM 2690 N N . GLU A 1 360 ? -44.797 -10.347 74.783 1.00 92.81 360 GLU A N 1
ATOM 2691 C CA . GLU A 1 360 ? -45.141 -11.484 73.925 1.00 92.81 360 GLU A CA 1
ATOM 2692 C C . GLU A 1 360 ? -45.879 -11.028 72.652 1.00 92.81 360 GLU A C 1
ATOM 2694 O O . GLU A 1 360 ? -45.547 -11.466 71.549 1.00 92.81 360 GLU A O 1
ATOM 2699 N N . GLN A 1 361 ? -46.809 -10.070 72.763 1.00 93.75 361 GLN A N 1
ATOM 2700 C CA . GLN A 1 361 ? -47.455 -9.437 71.607 1.00 93.75 361 GLN A CA 1
ATOM 2701 C C . GLN A 1 361 ? -46.442 -8.701 70.712 1.00 93.75 361 GLN A C 1
ATOM 2703 O O . GLN A 1 361 ? -46.514 -8.821 69.489 1.00 93.75 361 GLN A O 1
ATOM 2708 N N . LEU A 1 362 ? -45.488 -7.960 71.288 1.00 91.50 362 LEU A N 1
ATOM 2709 C CA . LEU A 1 362 ? -44.434 -7.276 70.529 1.00 91.50 362 LEU A CA 1
ATOM 2710 C C . LEU A 1 362 ? -43.475 -8.260 69.847 1.00 91.50 362 LEU A C 1
ATOM 2712 O O . LEU A 1 362 ? -43.144 -8.048 68.683 1.00 91.50 362 LEU A O 1
ATOM 2716 N N . GLN A 1 363 ? -43.079 -9.344 70.520 1.00 93.69 363 GLN A N 1
ATOM 2717 C CA . GLN A 1 363 ? -42.259 -10.403 69.928 1.00 93.69 363 GLN A CA 1
ATOM 2718 C C . GLN A 1 363 ? -42.973 -11.033 68.728 1.00 93.69 363 GLN A C 1
ATOM 2720 O O . GLN A 1 363 ? -42.413 -11.057 67.635 1.00 93.69 363 GLN A O 1
ATOM 2725 N N . ASN A 1 364 ? -44.234 -11.448 68.895 1.00 94.38 364 ASN A N 1
ATOM 2726 C CA . ASN A 1 364 ? -45.041 -11.998 67.805 1.00 94.38 364 ASN A CA 1
ATOM 2727 C C . ASN A 1 364 ? -45.162 -11.016 66.627 1.00 94.38 364 ASN A C 1
ATOM 2729 O O . ASN A 1 364 ? -45.054 -11.425 65.473 1.00 94.38 364 ASN A O 1
ATOM 2733 N N . VAL A 1 365 ? -45.359 -9.718 66.882 1.00 93.38 365 VAL A N 1
ATOM 2734 C CA . VAL A 1 365 ? -45.413 -8.701 65.816 1.00 93.38 365 VAL A CA 1
ATOM 2735 C C . VAL A 1 365 ? -44.065 -8.570 65.097 1.00 93.38 365 VAL A C 1
ATOM 2737 O O . VAL A 1 365 ? -44.043 -8.577 63.867 1.00 93.38 365 VAL A O 1
ATOM 2740 N N . LEU A 1 366 ? -42.946 -8.498 65.822 1.00 92.56 366 LEU A N 1
ATOM 2741 C CA . LEU A 1 366 ? -41.603 -8.386 65.235 1.00 92.56 366 LEU A CA 1
ATOM 2742 C C . LEU A 1 366 ? -41.207 -9.627 64.424 1.00 92.56 366 LEU A C 1
ATOM 2744 O O . LEU A 1 366 ? -40.632 -9.494 63.343 1.00 92.56 366 LEU A O 1
ATOM 2748 N N . GLU A 1 367 ? -41.538 -10.823 64.906 1.00 94.50 367 GLU A N 1
ATOM 2749 C CA . GLU A 1 367 ? -41.239 -12.090 64.236 1.00 94.50 367 GLU A CA 1
ATOM 2750 C C . GLU A 1 367 ? -42.061 -12.246 62.943 1.00 94.50 367 GLU A C 1
ATOM 2752 O O . GLU A 1 367 ? -41.504 -12.557 61.886 1.00 94.50 367 GLU A O 1
ATOM 2757 N N . ASN A 1 368 ? -43.349 -11.877 62.972 1.00 94.06 368 ASN A N 1
ATOM 2758 C CA . ASN A 1 368 ? -44.182 -11.791 61.768 1.00 94.06 368 ASN A CA 1
ATOM 2759 C C . ASN A 1 368 ? -43.662 -10.742 60.766 1.00 94.06 368 ASN A C 1
ATOM 2761 O O . ASN A 1 368 ? -43.582 -11.037 59.573 1.00 94.06 368 ASN A O 1
ATOM 2765 N N . TYR A 1 369 ? -43.257 -9.547 61.216 1.00 93.94 369 TYR A N 1
ATOM 2766 C CA . TYR A 1 369 ? -42.664 -8.531 60.331 1.00 93.94 369 TYR A CA 1
ATOM 2767 C C . TYR A 1 369 ? -41.340 -8.997 59.715 1.00 93.94 369 TYR A C 1
ATOM 2769 O O . TYR A 1 369 ? -41.124 -8.803 58.521 1.00 93.94 369 TYR A O 1
ATOM 2777 N N . THR A 1 370 ? -40.474 -9.647 60.493 1.00 94.19 370 THR A N 1
ATOM 2778 C CA . THR A 1 370 ? -39.188 -10.175 60.007 1.00 94.19 370 THR A CA 1
ATOM 2779 C C . THR A 1 370 ? -39.406 -11.266 58.955 1.00 94.19 370 THR A C 1
ATOM 2781 O O . THR A 1 370 ? -38.775 -11.236 57.899 1.00 94.19 370 THR A O 1
ATOM 2784 N N . SER A 1 371 ? -40.359 -12.174 59.191 1.00 94.69 371 SER A N 1
ATOM 2785 C CA . SER A 1 371 ? -40.761 -13.209 58.230 1.00 94.69 371 SER A CA 1
ATOM 2786 C C . SER A 1 371 ? -41.356 -12.616 56.942 1.00 94.69 371 SER A C 1
ATOM 2788 O O . SER A 1 371 ? -40.972 -13.001 55.833 1.00 94.69 371 SER A O 1
ATOM 2790 N N . ALA A 1 372 ? -42.228 -11.608 57.061 1.00 93.62 372 ALA A N 1
ATOM 2791 C CA . ALA A 1 372 ? -42.809 -10.905 55.918 1.00 93.62 372 ALA A CA 1
ATOM 2792 C C . ALA A 1 372 ? -41.750 -10.157 55.086 1.00 93.62 372 ALA A C 1
ATOM 2794 O O . ALA A 1 372 ? -41.766 -10.243 53.858 1.00 93.62 372 ALA A O 1
ATOM 2795 N N . ILE A 1 373 ? -40.796 -9.479 55.736 1.00 92.94 373 ILE A N 1
ATOM 2796 C CA . ILE A 1 373 ? -39.675 -8.795 55.071 1.00 92.94 373 ILE A CA 1
ATOM 2797 C C . ILE A 1 373 ? -38.762 -9.806 54.370 1.00 92.94 373 ILE A C 1
ATOM 2799 O O . ILE A 1 373 ? -38.421 -9.597 53.208 1.00 92.94 373 ILE A O 1
ATOM 2803 N N . GLY A 1 374 ? -38.410 -10.919 55.024 1.00 95.19 374 GLY A N 1
ATOM 2804 C CA . GLY A 1 374 ? -37.607 -11.985 54.415 1.00 95.19 374 GLY A CA 1
ATOM 2805 C C . GLY A 1 374 ? -38.277 -12.592 53.178 1.00 95.19 374 GLY A C 1
ATOM 2806 O O . GLY A 1 374 ? -37.638 -12.743 52.138 1.00 95.19 374 GLY A O 1
ATOM 2807 N N . THR A 1 375 ? -39.586 -12.849 53.257 1.00 94.56 375 THR A N 1
ATOM 2808 C CA . THR A 1 375 ? -40.392 -13.368 52.139 1.00 94.56 375 THR A CA 1
ATOM 2809 C C . THR A 1 375 ? -40.464 -12.370 50.979 1.00 94.56 375 THR A C 1
ATOM 2811 O O . THR A 1 375 ? -40.230 -12.736 49.826 1.00 94.56 375 THR A O 1
ATOM 2814 N N . ALA A 1 376 ? -40.736 -11.093 51.269 1.00 94.12 376 ALA A N 1
ATOM 2815 C CA . ALA A 1 376 ? -40.807 -10.039 50.259 1.00 94.12 376 ALA A CA 1
ATOM 2816 C C . ALA A 1 376 ? -39.449 -9.783 49.584 1.00 94.12 376 ALA A C 1
ATOM 2818 O O . ALA A 1 376 ? -39.391 -9.601 48.368 1.00 94.12 376 ALA A O 1
ATOM 2819 N N . LEU A 1 377 ? -38.352 -9.808 50.350 1.00 93.81 377 LEU A N 1
ATOM 2820 C CA . LEU A 1 377 ? -37.000 -9.641 49.822 1.00 93.81 377 LEU A CA 1
ATOM 2821 C C . LEU A 1 377 ? -36.582 -10.837 48.958 1.00 93.81 377 LEU A C 1
ATOM 2823 O O . LEU A 1 377 ? -36.072 -10.627 47.861 1.00 93.81 377 LEU A O 1
ATOM 2827 N N . GLY A 1 378 ? -36.859 -12.070 49.397 1.00 95.94 378 GLY A N 1
ATOM 2828 C CA . GLY A 1 378 ? -36.604 -13.284 48.614 1.00 95.94 378 GLY A CA 1
ATOM 2829 C C . GLY A 1 378 ? -37.332 -13.265 47.269 1.00 95.94 378 GLY A C 1
ATOM 2830 O O . GLY A 1 378 ? -36.695 -13.377 46.224 1.00 95.94 378 GLY A O 1
ATOM 2831 N N . SER A 1 379 ? -38.642 -12.991 47.283 1.00 95.44 379 SER A N 1
ATOM 2832 C CA . SER A 1 379 ? -39.442 -12.840 46.060 1.00 95.44 379 SER A CA 1
ATOM 2833 C C . SER A 1 379 ? -38.920 -11.718 45.150 1.00 95.44 379 SER A C 1
ATOM 2835 O O . SER A 1 379 ? -38.906 -11.862 43.927 1.00 95.44 379 SER A O 1
ATOM 2837 N N . ARG A 1 380 ? -38.431 -10.606 45.718 1.00 94.00 380 ARG A N 1
ATOM 2838 C CA . ARG A 1 380 ? -37.869 -9.498 44.935 1.00 94.00 380 ARG A CA 1
ATOM 2839 C C . ARG A 1 380 ? -36.512 -9.831 44.308 1.00 94.00 380 ARG A C 1
ATOM 2841 O O . ARG A 1 380 ? -36.251 -9.365 43.201 1.00 94.00 380 ARG A O 1
ATOM 2848 N N . VAL A 1 381 ? -35.677 -10.625 44.979 1.00 96.00 381 VAL A N 1
ATOM 2849 C CA . VAL A 1 381 ? -34.404 -11.132 44.435 1.00 96.00 381 VAL A CA 1
ATOM 2850 C C . VAL A 1 381 ? -34.662 -12.128 43.304 1.00 96.00 381 VAL A C 1
ATOM 2852 O O . VAL A 1 381 ? -34.082 -11.979 42.234 1.00 96.00 381 VAL A O 1
ATOM 2855 N N . GLU A 1 382 ? -35.590 -13.069 43.484 1.00 95.81 382 GLU A N 1
ATOM 2856 C CA . GLU A 1 382 ? -36.006 -14.021 42.443 1.00 95.81 382 GLU A CA 1
ATOM 2857 C C . GLU A 1 382 ? -36.568 -13.297 41.203 1.00 95.81 382 GLU A C 1
ATOM 2859 O O . GLU A 1 382 ? -36.139 -13.538 40.075 1.00 95.81 382 GLU A O 1
ATOM 2864 N N . GLN A 1 383 ? -37.448 -12.312 41.410 1.00 95.56 383 GLN A N 1
ATOM 2865 C CA . GLN A 1 383 ? -37.998 -11.468 40.343 1.00 95.56 383 GLN A CA 1
ATOM 2866 C C . GLN A 1 383 ? -36.914 -10.636 39.626 1.00 95.56 383 GLN A C 1
ATOM 2868 O O . GLN A 1 383 ? -37.001 -10.416 38.415 1.00 95.56 383 GLN A O 1
ATOM 2873 N N . MET A 1 384 ? -35.877 -10.191 40.343 1.00 93.75 384 MET A N 1
ATOM 2874 C CA . MET A 1 384 ? -34.725 -9.492 39.764 1.00 93.75 384 MET A CA 1
ATOM 2875 C C . MET A 1 384 ? -33.830 -10.437 38.952 1.00 93.75 384 MET A C 1
ATOM 2877 O O . MET A 1 384 ? -33.434 -10.072 37.848 1.00 93.75 384 MET A O 1
ATOM 2881 N N . GLN A 1 385 ? -33.568 -11.653 39.442 1.00 96.38 385 GLN A N 1
ATOM 2882 C CA . GLN A 1 385 ? -32.805 -12.672 38.719 1.00 96.38 385 GLN A CA 1
ATOM 2883 C C . GLN A 1 385 ? -33.490 -13.036 37.395 1.00 96.38 385 GLN A C 1
ATOM 2885 O O . GLN A 1 385 ? -32.879 -12.896 36.340 1.00 96.38 385 GLN A O 1
ATOM 2890 N N . VAL A 1 386 ? -34.790 -13.357 37.426 1.00 96.94 386 VAL A N 1
ATOM 2891 C CA . VAL A 1 386 ? -35.583 -13.624 36.210 1.00 96.94 386 VAL A CA 1
ATOM 2892 C C . VAL A 1 386 ? -35.541 -12.437 35.238 1.00 96.94 386 VAL A C 1
ATOM 2894 O O . VAL A 1 386 ? -35.494 -12.635 34.024 1.00 96.94 386 VAL A O 1
ATOM 2897 N N . THR A 1 387 ? -35.521 -11.197 35.738 1.00 95.94 387 THR A N 1
ATOM 2898 C CA . THR A 1 387 ? -35.400 -10.003 34.882 1.00 95.94 387 THR A CA 1
ATOM 2899 C C . THR A 1 387 ? -34.022 -9.915 34.213 1.00 95.94 387 THR A C 1
ATOM 2901 O O . THR A 1 387 ? -33.954 -9.615 33.021 1.00 95.94 387 THR A O 1
ATOM 2904 N N . PHE A 1 388 ? -32.936 -10.206 34.937 1.00 95.81 388 PHE A N 1
ATOM 2905 C CA . PHE A 1 388 ? -31.583 -10.227 34.371 1.00 95.81 388 PHE A CA 1
ATOM 2906 C C . PHE A 1 388 ? -31.384 -11.363 33.364 1.00 95.81 388 PHE A C 1
ATOM 2908 O O . PHE A 1 388 ? -30.859 -11.103 32.285 1.00 95.81 388 PHE A O 1
ATOM 2915 N N . ASP A 1 389 ? -31.856 -12.577 33.655 1.00 96.94 389 ASP A N 1
ATOM 2916 C CA . ASP A 1 389 ? -31.747 -13.722 32.740 1.00 96.94 389 ASP A CA 1
ATOM 2917 C C . ASP A 1 389 ? -32.449 -13.429 31.397 1.00 96.94 389 ASP A C 1
ATOM 2919 O O . ASP A 1 389 ? -31.886 -13.657 30.325 1.00 96.94 389 ASP A O 1
ATOM 2923 N N . ASN A 1 390 ? -33.638 -12.809 31.440 1.00 96.62 390 ASN A N 1
ATOM 2924 C CA . ASN A 1 390 ? -34.346 -12.351 30.239 1.00 96.62 390 ASN A CA 1
ATOM 2925 C C . ASN A 1 390 ? -33.581 -11.251 29.476 1.00 96.62 390 ASN A C 1
ATOM 2927 O O . ASN A 1 390 ? -33.538 -11.281 28.245 1.00 96.62 390 ASN A O 1
ATOM 2931 N N . GLN A 1 391 ? -32.974 -10.281 30.170 1.00 95.31 391 GLN A N 1
ATOM 2932 C CA . GLN A 1 391 ? -32.174 -9.232 29.519 1.00 95.31 391 GLN A CA 1
ATOM 2933 C C . GLN A 1 391 ? -30.899 -9.792 28.878 1.00 95.31 391 GLN A C 1
ATOM 2935 O O . GLN A 1 391 ? -30.565 -9.400 27.761 1.00 95.31 391 GLN A O 1
ATOM 2940 N N . LEU A 1 392 ? -30.220 -10.735 29.538 1.00 95.31 392 LEU A N 1
ATOM 2941 C CA . LEU A 1 392 ? -29.046 -11.421 28.997 1.00 95.31 392 LEU A CA 1
ATOM 2942 C C . LEU A 1 392 ? -29.406 -12.226 27.744 1.00 95.31 392 LEU A C 1
ATOM 2944 O O . LEU A 1 392 ? -28.722 -12.097 26.733 1.00 95.31 392 LEU A O 1
ATOM 2948 N N . GLN A 1 393 ? -30.517 -12.970 27.757 1.00 96.69 393 GLN A N 1
ATOM 2949 C CA . GLN A 1 393 ? -30.977 -13.722 26.585 1.00 96.69 393 GLN A CA 1
ATOM 2950 C C . GLN A 1 393 ? -31.360 -12.806 25.406 1.00 96.69 393 GLN A C 1
ATOM 2952 O O . GLN A 1 393 ? -31.050 -13.115 24.253 1.00 96.69 393 GLN A O 1
ATOM 2957 N N . GLN A 1 394 ? -31.996 -11.658 25.669 1.00 96.50 394 GLN A N 1
ATOM 2958 C CA . GLN A 1 394 ? -32.290 -10.653 24.637 1.00 96.50 394 GLN A CA 1
ATOM 2959 C C . GLN A 1 394 ? -31.013 -10.013 24.071 1.00 96.50 394 GLN A C 1
ATOM 2961 O O . GLN A 1 394 ? -30.919 -9.792 22.863 1.00 96.50 394 GLN A O 1
ATOM 2966 N N . LEU A 1 395 ? -30.028 -9.731 24.927 1.00 95.12 395 LEU A N 1
ATOM 2967 C CA . LEU A 1 395 ? -28.744 -9.147 24.544 1.00 95.12 395 LEU A CA 1
ATOM 2968 C C . LEU A 1 395 ? -27.908 -10.120 23.701 1.00 95.12 395 LEU A C 1
ATOM 2970 O O . LEU A 1 395 ? -27.397 -9.714 22.659 1.00 95.12 395 LEU A O 1
ATOM 2974 N N . ASP A 1 396 ? -27.841 -11.394 24.093 1.00 97.00 396 ASP A N 1
ATOM 2975 C CA . ASP A 1 396 ? -27.179 -12.468 23.342 1.00 97.00 396 ASP A CA 1
ATOM 2976 C C . ASP A 1 396 ? -27.830 -12.675 21.965 1.00 97.00 396 ASP A C 1
ATOM 2978 O O . ASP A 1 396 ? -27.159 -12.597 20.936 1.00 97.00 396 ASP A O 1
ATOM 2982 N N . THR A 1 397 ? -29.166 -12.770 21.916 1.00 96.56 397 THR A N 1
ATOM 2983 C CA . THR A 1 397 ? -29.930 -12.846 20.654 1.00 96.56 397 THR A CA 1
ATOM 2984 C C . THR A 1 397 ? -29.655 -11.635 19.748 1.00 96.56 397 THR A C 1
ATOM 2986 O O . THR A 1 397 ? -29.477 -11.776 18.538 1.00 96.56 397 THR A O 1
ATOM 2989 N N . SER A 1 398 ? -29.584 -10.428 20.319 1.00 96.75 398 SER A N 1
ATOM 2990 C CA . SER A 1 398 ? -29.294 -9.188 19.586 1.00 96.75 398 SER A CA 1
ATOM 2991 C C . SER A 1 398 ? -27.862 -9.152 19.031 1.00 96.75 398 SER A C 1
ATOM 2993 O O . SER A 1 398 ? -27.649 -8.731 17.891 1.00 96.75 398 SER A O 1
ATOM 2995 N N . LEU A 1 399 ? -26.881 -9.637 19.799 1.00 94.75 399 LEU A N 1
ATOM 2996 C CA . LEU A 1 399 ? -25.484 -9.771 19.376 1.00 94.75 399 LEU A CA 1
ATOM 2997 C C . LEU A 1 399 ? -25.298 -10.852 18.307 1.00 94.75 399 LEU A C 1
ATOM 2999 O O . LEU A 1 399 ? -24.597 -10.594 17.327 1.00 94.75 399 LEU A O 1
ATOM 3003 N N . GLY A 1 400 ? -25.966 -12.002 18.435 1.00 96.94 400 GLY A N 1
ATOM 3004 C CA . GLY A 1 400 ? -25.995 -13.049 17.412 1.00 96.94 400 GLY A CA 1
ATOM 3005 C C . GLY A 1 400 ? -26.532 -12.511 16.086 1.00 96.94 400 GLY A C 1
ATOM 3006 O O . GLY A 1 400 ? -25.810 -12.498 15.088 1.00 96.94 400 GLY A O 1
ATOM 3007 N N . ASN A 1 401 ? -27.736 -11.929 16.110 1.00 96.38 401 ASN A N 1
ATOM 3008 C CA . ASN A 1 401 ? -28.363 -11.318 14.935 1.00 96.38 401 ASN A CA 1
ATOM 3009 C C . ASN A 1 401 ? -27.478 -10.227 14.300 1.00 96.38 401 ASN A C 1
ATOM 3011 O O . ASN A 1 401 ? -27.344 -10.169 13.078 1.00 96.38 401 ASN A O 1
ATOM 3015 N N . ARG A 1 402 ? -26.841 -9.358 15.101 1.00 95.00 402 ARG A N 1
ATOM 3016 C CA . ARG A 1 402 ? -25.894 -8.348 14.587 1.00 95.00 402 ARG A CA 1
ATOM 3017 C C . ARG A 1 402 ? -24.653 -8.969 13.950 1.00 95.00 402 ARG A C 1
ATOM 3019 O O . ARG A 1 402 ? -24.189 -8.453 12.938 1.00 95.00 402 ARG A O 1
ATOM 3026 N N . THR A 1 403 ? -24.129 -10.050 14.518 1.00 96.31 403 THR A N 1
ATOM 3027 C CA . THR A 1 403 ? -22.946 -10.750 13.998 1.00 96.31 403 THR A CA 1
ATOM 3028 C C . THR A 1 403 ? -23.252 -11.431 12.663 1.00 96.31 403 THR A C 1
ATOM 3030 O O . THR A 1 403 ? -22.483 -11.277 11.718 1.00 96.31 403 THR A O 1
ATOM 3033 N N . GLU A 1 404 ? -24.409 -12.083 12.535 1.00 96.38 404 GLU A N 1
ATOM 3034 C CA . GLU A 1 404 ? -24.874 -12.699 11.284 1.00 96.38 404 GLU A CA 1
ATOM 3035 C C . GLU A 1 404 ? -25.132 -11.654 10.181 1.00 96.38 404 GLU A C 1
ATOM 3037 O O . GLU A 1 404 ? -24.709 -11.828 9.033 1.00 96.38 404 GLU A O 1
ATOM 3042 N N . ASN A 1 405 ? -25.736 -10.511 10.532 1.00 96.19 405 ASN A N 1
ATOM 3043 C CA . ASN A 1 405 ? -25.893 -9.384 9.607 1.00 96.19 405 ASN A CA 1
ATOM 3044 C C . ASN A 1 405 ? -24.532 -8.823 9.155 1.00 96.19 405 ASN A C 1
ATOM 3046 O O . ASN A 1 405 ? -24.337 -8.586 7.965 1.00 96.19 405 ASN A O 1
ATOM 3050 N N . LEU A 1 406 ? -23.571 -8.648 10.072 1.00 93.44 406 LEU A N 1
ATOM 3051 C CA . LEU A 1 406 ? -22.216 -8.206 9.722 1.00 93.44 406 LEU A CA 1
ATOM 3052 C C . LEU A 1 406 ? -21.503 -9.212 8.809 1.00 93.44 406 LEU A C 1
ATOM 3054 O O . LEU A 1 406 ? -20.904 -8.793 7.823 1.00 93.44 406 LEU A O 1
ATOM 3058 N N . GLN A 1 407 ? -21.597 -10.518 9.080 1.00 96.12 407 GLN A N 1
ATOM 3059 C CA . GLN A 1 407 ? -21.035 -11.552 8.203 1.00 96.12 407 GLN A CA 1
ATOM 3060 C C . GLN A 1 407 ? -21.646 -11.487 6.796 1.00 96.12 407 GLN A C 1
ATOM 3062 O O . GLN A 1 407 ? -20.909 -11.494 5.811 1.00 96.12 407 GLN A O 1
ATOM 3067 N N . THR A 1 408 ? -22.973 -11.365 6.699 1.00 96.44 408 THR A N 1
ATOM 3068 C CA . THR A 1 408 ? -23.693 -11.255 5.419 1.00 96.44 408 THR A CA 1
ATOM 3069 C C . THR A 1 408 ? -23.218 -10.038 4.619 1.00 96.44 408 THR A C 1
ATOM 3071 O O . THR A 1 408 ? -22.869 -10.158 3.445 1.00 96.44 408 THR A O 1
ATOM 3074 N N . VAL A 1 409 ? -23.115 -8.879 5.278 1.00 95.81 409 VAL A N 1
ATOM 3075 C CA . VAL A 1 409 ? -22.620 -7.631 4.680 1.00 95.81 409 VAL A CA 1
ATOM 3076 C C . VAL A 1 409 ? -21.151 -7.749 4.251 1.00 95.81 409 VAL A C 1
ATOM 3078 O O . VAL A 1 409 ? -20.792 -7.265 3.178 1.00 95.81 409 VAL A O 1
ATOM 3081 N N . PHE A 1 410 ? -20.293 -8.423 5.024 1.00 94.38 410 PHE A N 1
ATOM 3082 C CA . PHE A 1 410 ? -18.902 -8.669 4.624 1.00 94.38 410 PHE A CA 1
ATOM 3083 C C . PHE A 1 410 ? -18.783 -9.623 3.426 1.00 94.38 410 PHE A C 1
ATOM 3085 O O . PHE A 1 410 ? -17.955 -9.371 2.551 1.00 94.38 410 PHE A O 1
ATOM 3092 N N . GLU A 1 411 ? -19.606 -10.672 3.332 1.00 96.50 411 GLU A N 1
ATOM 3093 C CA . GLU A 1 411 ? -19.639 -11.540 2.145 1.00 96.50 411 GLU A CA 1
ATOM 3094 C C . GLU A 1 411 ? -20.122 -10.798 0.891 1.00 96.50 411 GLU A C 1
ATOM 3096 O O . GLU A 1 411 ? -19.589 -11.019 -0.199 1.00 96.50 411 GLU A O 1
ATOM 3101 N N . GLU A 1 412 ? -21.103 -9.902 1.019 1.00 95.44 412 GLU A N 1
ATOM 3102 C CA . GLU A 1 412 ? -21.578 -9.090 -0.104 1.00 95.44 412 GLU A CA 1
ATOM 3103 C C . GLU A 1 412 ? -20.529 -8.057 -0.549 1.00 95.44 412 GLU A C 1
ATOM 3105 O O . GLU A 1 412 ? -20.228 -7.975 -1.742 1.00 95.44 412 GLU A O 1
ATOM 3110 N N . TYR A 1 413 ? -19.873 -7.358 0.387 1.00 94.00 413 TYR A N 1
ATOM 3111 C CA . TYR A 1 413 ? -18.744 -6.478 0.059 1.00 94.00 413 TYR A CA 1
ATOM 3112 C C . TYR A 1 413 ? -17.564 -7.233 -0.568 1.00 94.00 413 TYR A C 1
ATOM 3114 O O . TYR A 1 413 ? -16.946 -6.708 -1.495 1.00 94.00 413 TYR A O 1
ATOM 3122 N N . ALA A 1 414 ? -17.261 -8.456 -0.121 1.00 94.56 414 ALA A N 1
ATOM 3123 C CA . ALA A 1 414 ? -16.215 -9.283 -0.725 1.00 94.56 414 ALA A CA 1
ATOM 3124 C C . ALA A 1 414 ? -16.555 -9.650 -2.180 1.00 94.56 414 ALA A C 1
ATOM 3126 O O . ALA A 1 414 ? -15.744 -9.419 -3.075 1.00 94.56 414 ALA A O 1
ATOM 3127 N N . ARG A 1 415 ? -17.784 -10.120 -2.445 1.00 94.81 415 ARG A N 1
ATOM 3128 C CA . ARG A 1 415 ? -18.264 -10.420 -3.809 1.00 94.81 415 ARG A CA 1
ATOM 3129 C C . ARG A 1 415 ? -18.265 -9.179 -4.709 1.00 94.81 415 ARG A C 1
ATOM 3131 O O . ARG A 1 415 ? -17.872 -9.268 -5.871 1.00 94.81 415 ARG A O 1
ATOM 3138 N N . ALA A 1 416 ? -18.671 -8.023 -4.181 1.00 95.38 416 ALA A N 1
ATOM 3139 C CA . ALA A 1 416 ? -18.647 -6.756 -4.909 1.00 95.38 416 ALA A CA 1
ATOM 3140 C C . ALA A 1 416 ? -17.213 -6.293 -5.231 1.00 95.38 416 ALA A C 1
ATOM 3142 O O . ALA A 1 416 ? -16.956 -5.809 -6.336 1.00 95.38 416 ALA A O 1
ATOM 3143 N N . LEU A 1 417 ? -16.269 -6.480 -4.301 1.00 92.56 417 LEU A N 1
ATOM 3144 C CA . LEU A 1 417 ? -14.853 -6.171 -4.500 1.00 92.56 417 LEU A CA 1
ATOM 3145 C C . LEU A 1 417 ? -14.214 -7.090 -5.549 1.00 92.56 417 LEU A C 1
ATOM 3147 O O . LEU A 1 417 ? -13.568 -6.585 -6.466 1.00 92.56 417 LEU A O 1
ATOM 3151 N N . ASP A 1 418 ? -14.439 -8.404 -5.473 1.00 96.69 418 ASP A N 1
ATOM 3152 C CA . ASP A 1 418 ? -13.947 -9.367 -6.468 1.00 96.69 418 ASP A CA 1
ATOM 3153 C C . ASP A 1 418 ? -14.496 -9.055 -7.867 1.00 96.69 418 ASP A C 1
ATOM 3155 O O . ASP A 1 418 ? -13.742 -9.023 -8.841 1.00 96.69 418 ASP A O 1
ATOM 3159 N N . ALA A 1 419 ? -15.790 -8.733 -7.977 1.00 95.25 419 ALA A N 1
ATOM 3160 C CA . ALA A 1 419 ? -16.393 -8.306 -9.237 1.00 95.25 419 ALA A CA 1
ATOM 3161 C C . ALA A 1 419 ? -15.773 -6.996 -9.762 1.00 95.25 419 ALA A C 1
ATOM 3163 O O . ALA A 1 419 ? -15.480 -6.884 -10.955 1.00 95.25 419 ALA A O 1
ATOM 3164 N N . ALA A 1 420 ? -15.529 -6.005 -8.900 1.00 95.38 420 ALA A N 1
ATOM 3165 C CA . ALA A 1 420 ? -14.884 -4.751 -9.290 1.00 95.38 420 ALA A CA 1
ATOM 3166 C C . ALA A 1 420 ? -13.427 -4.960 -9.745 1.00 95.38 420 ALA A C 1
ATOM 3168 O O . ALA A 1 420 ? -13.001 -4.370 -10.743 1.00 95.38 420 ALA A O 1
ATOM 3169 N N . LEU A 1 421 ? -12.674 -5.828 -9.061 1.00 93.81 421 LEU A N 1
ATOM 3170 C CA . LEU A 1 421 ? -11.302 -6.190 -9.417 1.00 93.81 421 LEU A CA 1
ATOM 3171 C C . LEU A 1 421 ? -11.244 -6.972 -10.735 1.00 93.81 421 LEU A C 1
ATOM 3173 O O . LEU A 1 421 ? -10.429 -6.633 -11.591 1.00 93.81 421 LEU A O 1
ATOM 3177 N N . ALA A 1 422 ? -12.134 -7.946 -10.946 1.00 95.62 422 ALA A N 1
ATOM 3178 C CA . ALA A 1 422 ? -12.215 -8.715 -12.188 1.00 95.62 422 ALA A CA 1
ATOM 3179 C C . ALA A 1 422 ? -12.539 -7.823 -13.400 1.00 95.62 422 ALA A C 1
ATOM 3181 O O . ALA A 1 422 ? -11.827 -7.865 -14.405 1.00 95.62 422 ALA A O 1
ATOM 3182 N N . ASN A 1 423 ? -13.546 -6.949 -13.282 1.00 95.62 423 ASN A N 1
ATOM 3183 C CA . ASN A 1 423 ? -13.881 -5.971 -14.323 1.00 95.62 423 ASN A CA 1
ATOM 3184 C C . ASN A 1 423 ? -12.706 -5.020 -14.615 1.00 95.62 423 ASN A C 1
ATOM 3186 O O . ASN A 1 423 ? -12.415 -4.720 -15.773 1.00 95.62 423 ASN A O 1
ATOM 3190 N N . ARG A 1 424 ? -11.990 -4.557 -13.579 1.00 94.00 424 ARG A N 1
ATOM 3191 C CA . ARG A 1 424 ? -10.840 -3.655 -13.749 1.00 94.00 424 ARG A CA 1
ATOM 3192 C C . ARG A 1 424 ? -9.620 -4.361 -14.348 1.00 94.00 424 ARG A C 1
ATOM 3194 O O . ARG A 1 424 ? -8.906 -3.741 -15.130 1.00 94.00 424 ARG A O 1
ATOM 3201 N N . ALA A 1 425 ? -9.406 -5.640 -14.040 1.00 94.25 425 ALA A N 1
ATOM 3202 C CA . ALA A 1 425 ? -8.372 -6.463 -14.664 1.00 94.25 425 ALA A CA 1
ATOM 3203 C C . ALA A 1 425 ? -8.655 -6.682 -16.160 1.00 94.25 425 ALA A C 1
ATOM 3205 O O . ALA A 1 425 ? -7.767 -6.462 -16.978 1.00 94.25 425 ALA A O 1
ATOM 3206 N N . GLN A 1 426 ? -9.900 -7.007 -16.532 1.00 96.00 426 GLN A N 1
ATOM 3207 C CA . GLN A 1 426 ? -10.313 -7.107 -17.938 1.00 96.00 426 GLN A CA 1
ATOM 3208 C C . GLN A 1 426 ? -10.155 -5.771 -18.680 1.00 96.00 426 GLN A C 1
ATOM 3210 O O . GLN A 1 426 ? -9.620 -5.739 -19.785 1.00 96.00 426 GLN A O 1
ATOM 3215 N N . ALA A 1 427 ? -10.567 -4.653 -18.072 1.00 94.81 427 ALA A N 1
ATOM 3216 C CA . ALA A 1 427 ? -10.404 -3.328 -18.671 1.00 94.81 427 ALA A CA 1
ATOM 3217 C C . ALA A 1 427 ? -8.926 -2.956 -18.901 1.00 94.81 427 ALA A C 1
ATOM 3219 O O . ALA A 1 427 ? -8.605 -2.336 -19.915 1.00 94.81 427 ALA A O 1
ATOM 3220 N N . LEU A 1 428 ? -8.027 -3.349 -17.989 1.00 93.38 428 LEU A N 1
ATOM 3221 C CA . LEU A 1 428 ? -6.582 -3.185 -18.165 1.00 93.38 428 LEU A CA 1
ATOM 3222 C C . LEU A 1 428 ? -6.035 -4.080 -19.283 1.00 93.38 428 LEU A C 1
ATOM 3224 O O . LEU A 1 428 ? -5.256 -3.587 -20.092 1.00 93.38 428 LEU A O 1
ATOM 3228 N N . ASP A 1 429 ? -6.459 -5.343 -19.368 1.00 96.31 429 ASP A N 1
ATOM 3229 C CA . ASP A 1 429 ? -6.033 -6.277 -20.420 1.00 96.31 429 ASP A CA 1
ATOM 3230 C C . ASP A 1 429 ? -6.399 -5.756 -21.821 1.00 96.31 429 ASP A C 1
ATOM 3232 O O . ASP A 1 429 ? -5.521 -5.580 -22.666 1.00 96.31 429 ASP A O 1
ATOM 3236 N N . TYR A 1 430 ? -7.659 -5.346 -22.031 1.00 95.25 430 TYR A N 1
ATOM 3237 C CA . TYR A 1 430 ? -8.089 -4.702 -23.280 1.00 95.25 430 TYR A CA 1
ATOM 3238 C C . TYR A 1 430 ? -7.268 -3.445 -23.613 1.00 95.25 430 TYR A C 1
ATOM 3240 O O . TYR A 1 430 ? -6.857 -3.265 -24.759 1.00 95.25 430 TYR A O 1
ATOM 3248 N N . GLN A 1 431 ? -6.994 -2.580 -22.628 1.00 95.56 431 GLN A N 1
ATOM 3249 C CA . GLN A 1 431 ? -6.171 -1.384 -22.846 1.00 95.56 431 GLN A CA 1
ATOM 3250 C C . GLN A 1 431 ? -4.712 -1.722 -23.179 1.00 95.56 431 GLN A C 1
ATOM 3252 O O . GLN A 1 431 ? -4.100 -1.019 -23.981 1.00 95.56 431 GLN A O 1
ATOM 3257 N N . LEU A 1 432 ? -4.143 -2.773 -22.589 1.00 93.88 432 LEU A N 1
ATOM 3258 C CA . LEU A 1 432 ? -2.748 -3.169 -22.789 1.00 93.88 432 LEU A CA 1
ATOM 3259 C C . LEU A 1 432 ? -2.562 -3.859 -24.151 1.00 93.88 432 LEU A C 1
ATOM 3261 O O . LEU A 1 432 ? -1.607 -3.543 -24.866 1.00 93.88 432 LEU A O 1
ATOM 3265 N N . VAL A 1 433 ? -3.512 -4.705 -24.563 1.00 96.19 433 VAL A N 1
ATOM 3266 C CA . VAL A 1 433 ? -3.572 -5.294 -25.913 1.00 96.19 433 VAL A CA 1
ATOM 3267 C C . VAL A 1 433 ? -3.702 -4.203 -26.979 1.00 96.19 433 VAL A C 1
ATOM 3269 O O . VAL A 1 433 ? -2.899 -4.171 -27.912 1.00 96.19 433 VAL A O 1
ATOM 3272 N N . GLU A 1 434 ? -4.635 -3.260 -26.819 1.00 95.50 434 GLU A N 1
ATOM 3273 C CA . GLU A 1 434 ? -4.825 -2.154 -27.771 1.00 95.50 434 GLU A CA 1
ATOM 3274 C C . GLU A 1 434 ? -3.594 -1.234 -27.837 1.00 95.50 434 GLU A C 1
ATOM 3276 O O . GLU A 1 434 ? -3.151 -0.839 -28.917 1.00 95.50 434 GLU A O 1
ATOM 3281 N N . ARG A 1 435 ? -2.960 -0.939 -26.692 1.00 93.19 435 ARG A N 1
ATOM 3282 C CA . ARG A 1 435 ? -1.712 -0.161 -26.666 1.00 93.19 435 ARG A CA 1
ATOM 3283 C C . ARG A 1 435 ? -0.563 -0.890 -27.351 1.00 93.19 435 ARG A C 1
ATOM 3285 O O . ARG A 1 435 ? 0.130 -0.257 -28.144 1.00 93.19 435 ARG A O 1
ATOM 3292 N N . THR A 1 436 ? -0.392 -2.187 -27.104 1.00 95.19 436 THR A N 1
ATOM 3293 C CA . THR A 1 436 ? 0.630 -3.014 -27.770 1.00 95.19 436 THR A CA 1
ATOM 3294 C C . THR A 1 436 ? 0.410 -3.022 -29.279 1.00 95.19 436 THR A C 1
ATOM 3296 O O . THR A 1 436 ? 1.328 -2.699 -30.026 1.00 95.19 436 THR A O 1
ATOM 3299 N N . ARG A 1 437 ? -0.832 -3.236 -29.729 1.00 94.88 437 ARG A N 1
ATOM 3300 C CA . ARG A 1 437 ? -1.200 -3.155 -31.145 1.00 94.88 437 ARG A CA 1
ATOM 3301 C C . ARG A 1 437 ? -0.859 -1.793 -31.760 1.00 94.88 437 ARG A C 1
ATOM 3303 O O . ARG A 1 437 ? -0.239 -1.738 -32.818 1.00 94.88 437 ARG A O 1
ATOM 3310 N N . SER A 1 438 ? -1.216 -0.696 -31.087 1.00 96.06 438 SER A N 1
ATOM 3311 C CA . SER A 1 438 ? -0.912 0.660 -31.570 1.00 96.06 438 SER A CA 1
ATOM 3312 C C . SER A 1 438 ? 0.596 0.945 -31.653 1.00 96.06 438 SER A C 1
ATOM 3314 O O . SER A 1 438 ? 1.032 1.720 -32.505 1.00 96.06 438 SER A O 1
ATOM 3316 N N . LEU A 1 439 ? 1.403 0.300 -30.800 1.00 93.62 439 LEU A N 1
ATOM 3317 C CA . LEU A 1 439 ? 2.862 0.367 -30.852 1.00 93.62 439 LEU A CA 1
ATOM 3318 C C . LEU A 1 439 ? 3.416 -0.470 -32.008 1.00 93.62 439 LEU A C 1
ATOM 3320 O O . LEU A 1 439 ? 4.258 0.042 -32.739 1.00 93.62 439 LEU A O 1
ATOM 3324 N N . ASP A 1 440 ? 2.932 -1.695 -32.220 1.00 96.19 440 ASP A N 1
ATOM 3325 C CA . ASP A 1 440 ? 3.352 -2.553 -33.336 1.00 96.19 440 ASP A CA 1
ATOM 3326 C C . ASP A 1 440 ? 3.042 -1.909 -34.698 1.00 96.19 440 ASP A C 1
ATOM 3328 O O . ASP A 1 440 ? 3.905 -1.869 -35.577 1.00 96.19 440 ASP A O 1
ATOM 3332 N N . GLU A 1 441 ? 1.849 -1.327 -34.863 1.00 95.38 441 GLU A N 1
ATOM 3333 C CA . GLU A 1 441 ? 1.468 -0.601 -36.083 1.00 95.38 441 GLU A CA 1
ATOM 3334 C C . GLU A 1 441 ? 2.351 0.653 -36.292 1.00 95.38 441 GLU A C 1
ATOM 3336 O O . GLU A 1 441 ? 2.834 0.899 -37.403 1.00 95.38 441 GLU A O 1
ATOM 3341 N N . ALA A 1 442 ? 2.669 1.398 -35.223 1.00 95.00 442 ALA A N 1
ATOM 3342 C CA . ALA A 1 442 ? 3.573 2.552 -35.285 1.00 95.00 442 ALA A CA 1
ATOM 3343 C C . ALA A 1 442 ? 5.045 2.170 -35.550 1.00 95.00 442 ALA A C 1
ATOM 3345 O O . ALA A 1 442 ? 5.745 2.878 -36.281 1.00 95.00 442 ALA A O 1
ATOM 3346 N N . PHE A 1 443 ? 5.533 1.059 -34.988 1.00 94.12 443 PHE A N 1
ATOM 3347 C CA . PHE A 1 443 ? 6.867 0.525 -35.272 1.00 94.12 443 PHE A CA 1
ATOM 3348 C C . PHE A 1 443 ? 6.964 0.004 -36.707 1.00 94.12 443 PHE A C 1
ATOM 3350 O O . PHE A 1 443 ? 7.967 0.273 -37.368 1.00 94.12 443 PHE A O 1
ATOM 3357 N N . GLY A 1 444 ? 5.925 -0.670 -37.210 1.00 96.75 444 GLY A N 1
ATOM 3358 C CA . GLY A 1 444 ? 5.849 -1.155 -38.588 1.00 96.75 444 GLY A CA 1
ATOM 3359 C C . GLY A 1 444 ? 5.973 -0.028 -39.614 1.00 96.75 444 GLY A C 1
ATOM 3360 O O . GLY A 1 444 ? 6.852 -0.075 -40.476 1.00 96.75 444 GLY A O 1
ATOM 3361 N N . GLU A 1 445 ? 5.167 1.031 -39.486 1.00 95.94 445 GLU A N 1
ATOM 3362 C CA . GLU A 1 445 ? 5.251 2.182 -40.399 1.00 95.94 445 GLU A CA 1
ATOM 3363 C C . GLU A 1 445 ? 6.578 2.941 -40.248 1.00 95.94 445 GLU A C 1
ATOM 3365 O O . GLU A 1 445 ? 7.196 3.327 -41.243 1.00 95.94 445 GLU A O 1
ATOM 3370 N N . ARG A 1 446 ? 7.095 3.101 -39.021 1.00 92.75 446 ARG A N 1
ATOM 3371 C CA . ARG A 1 446 ? 8.393 3.759 -38.807 1.00 92.75 446 ARG A CA 1
ATOM 3372 C C . ARG A 1 446 ? 9.560 2.958 -39.394 1.00 92.75 446 ARG A C 1
ATOM 3374 O O . ARG A 1 446 ? 10.499 3.566 -39.908 1.00 92.75 446 ARG A O 1
ATOM 3381 N N . LEU A 1 447 ? 9.496 1.626 -39.362 1.00 95.38 447 LEU A N 1
ATOM 3382 C CA . LEU A 1 447 ? 10.466 0.744 -40.014 1.00 95.38 447 LEU A CA 1
ATOM 3383 C C . LEU A 1 447 ? 10.352 0.823 -41.544 1.00 95.38 447 LEU A C 1
ATOM 3385 O O . LEU A 1 447 ? 11.377 0.903 -42.217 1.00 95.38 447 LEU A O 1
ATOM 3389 N N . ARG A 1 448 ? 9.131 0.897 -42.093 1.00 95.50 448 ARG A N 1
ATOM 3390 C CA . ARG A 1 448 ? 8.891 1.097 -43.533 1.00 95.50 448 ARG A CA 1
ATOM 3391 C C . ARG A 1 448 ? 9.475 2.424 -44.033 1.00 95.50 448 ARG A C 1
ATOM 3393 O O . ARG A 1 448 ? 10.169 2.445 -45.045 1.00 95.50 448 ARG A O 1
ATOM 3400 N N . ILE A 1 449 ? 9.249 3.520 -43.303 1.00 96.00 449 ILE A N 1
ATOM 3401 C CA . ILE A 1 449 ? 9.825 4.844 -43.605 1.00 96.00 449 ILE A CA 1
ATOM 3402 C C . ILE A 1 449 ? 11.361 4.815 -43.508 1.00 96.00 449 ILE A C 1
ATOM 3404 O O . ILE A 1 449 ? 12.047 5.456 -44.306 1.00 96.00 449 ILE A O 1
ATOM 3408 N N . PHE A 1 450 ? 11.917 4.075 -42.543 1.00 93.75 450 PHE A N 1
ATOM 3409 C CA . PHE A 1 450 ? 13.363 3.926 -42.377 1.00 93.75 450 PHE A CA 1
ATOM 3410 C C . PHE A 1 450 ? 14.009 3.156 -43.539 1.00 93.75 450 PHE A C 1
ATOM 3412 O O . PHE A 1 450 ? 15.013 3.621 -44.077 1.00 93.75 450 PHE A O 1
ATOM 3419 N N . ASP A 1 451 ? 13.411 2.045 -43.978 1.00 96.19 451 ASP A N 1
ATOM 3420 C CA . ASP A 1 451 ? 13.884 1.279 -45.138 1.00 96.19 451 ASP A CA 1
ATOM 3421 C C . ASP A 1 451 ? 13.791 2.098 -46.437 1.00 96.19 451 ASP A C 1
ATOM 3423 O O . ASP A 1 451 ? 14.770 2.213 -47.173 1.00 96.19 451 ASP A O 1
ATOM 3427 N N . GLU A 1 452 ? 12.673 2.799 -46.665 1.00 95.25 452 GLU A N 1
ATOM 3428 C CA . GLU A 1 452 ? 12.514 3.700 -47.816 1.00 95.25 452 GLU A CA 1
ATOM 3429 C C . GLU A 1 452 ? 13.579 4.818 -47.823 1.00 95.25 452 GLU A C 1
ATOM 3431 O O . GLU A 1 452 ? 14.129 5.170 -48.872 1.00 95.25 452 GLU A O 1
ATOM 3436 N N . SER A 1 453 ? 13.928 5.345 -46.643 1.00 95.25 453 SER A N 1
ATOM 3437 C CA . SER A 1 453 ? 15.001 6.330 -46.464 1.00 95.25 453 SER A CA 1
ATOM 3438 C C . SER A 1 453 ? 16.393 5.743 -46.744 1.00 95.25 453 SER A C 1
ATOM 3440 O O . SER A 1 453 ? 17.208 6.393 -47.407 1.00 95.25 453 SER A O 1
ATOM 3442 N N . ILE A 1 454 ? 16.666 4.504 -46.317 1.00 93.00 454 ILE A N 1
ATOM 3443 C CA . ILE A 1 454 ? 17.914 3.786 -46.631 1.00 93.00 454 ILE A CA 1
ATOM 3444 C C . ILE A 1 454 ? 18.032 3.519 -48.132 1.00 93.00 454 ILE A C 1
ATOM 3446 O O . ILE A 1 454 ? 19.083 3.801 -48.710 1.00 93.00 454 ILE A O 1
ATOM 3450 N N . MET A 1 455 ? 16.977 3.030 -48.786 1.00 94.88 455 MET A N 1
ATOM 3451 C CA . MET A 1 455 ? 16.988 2.752 -50.227 1.00 94.88 455 MET A CA 1
ATOM 3452 C C . MET A 1 455 ? 17.212 4.031 -51.041 1.00 94.88 455 MET A C 1
ATOM 3454 O O . MET A 1 455 ? 18.055 4.060 -51.942 1.00 94.88 455 MET A O 1
ATOM 3458 N N . ARG A 1 456 ? 16.543 5.129 -50.668 1.00 94.81 456 ARG A N 1
ATOM 3459 C CA . ARG A 1 456 ? 16.736 6.450 -51.285 1.00 94.81 456 ARG A CA 1
ATOM 3460 C C . ARG A 1 456 ? 18.155 6.990 -51.066 1.00 94.81 456 ARG A C 1
ATOM 3462 O O . ARG A 1 456 ? 18.752 7.526 -51.996 1.00 94.81 456 ARG A O 1
ATOM 3469 N N . SER A 1 457 ? 18.715 6.805 -49.869 1.00 93.25 457 SER A N 1
ATOM 3470 C CA . SER A 1 457 ? 20.093 7.204 -49.544 1.00 93.25 457 SER A CA 1
ATOM 3471 C C . SER A 1 457 ? 21.125 6.380 -50.319 1.00 93.25 457 SER A C 1
ATOM 3473 O O . SER A 1 457 ? 22.072 6.937 -50.866 1.00 93.25 457 SER A O 1
ATOM 3475 N N . THR A 1 458 ? 20.913 5.068 -50.431 1.00 94.44 458 THR A N 1
ATOM 3476 C CA . THR A 1 458 ? 21.775 4.142 -51.182 1.00 94.44 458 THR A CA 1
ATOM 3477 C C . THR A 1 458 ? 21.761 4.474 -52.674 1.00 94.44 458 THR A C 1
ATOM 3479 O O . THR A 1 458 ? 22.822 4.583 -53.278 1.00 94.44 458 THR A O 1
ATOM 3482 N N . SER A 1 459 ? 20.586 4.739 -53.255 1.00 94.75 459 SER A N 1
ATOM 3483 C CA . SER A 1 459 ? 20.452 5.174 -54.653 1.00 94.75 459 SER A CA 1
ATOM 3484 C C . SER A 1 459 ? 21.122 6.531 -54.920 1.00 94.75 459 SER A C 1
ATOM 3486 O O . SER A 1 459 ? 21.782 6.699 -55.948 1.00 94.75 459 SER A O 1
ATOM 3488 N N . ALA A 1 460 ? 21.030 7.483 -53.985 1.00 93.62 460 ALA A N 1
ATOM 3489 C CA . ALA A 1 460 ? 21.732 8.763 -54.088 1.00 93.62 460 ALA A CA 1
ATOM 3490 C C . ALA A 1 460 ? 23.264 8.608 -53.992 1.00 93.62 460 ALA A C 1
ATOM 3492 O O . ALA A 1 460 ? 23.993 9.278 -54.723 1.00 93.62 460 ALA A O 1
ATOM 3493 N N . ILE A 1 461 ? 23.753 7.706 -53.132 1.00 92.94 461 ILE A N 1
ATOM 3494 C CA . ILE A 1 461 ? 25.180 7.365 -53.024 1.00 92.94 461 ILE A CA 1
ATOM 3495 C C . ILE A 1 461 ? 25.675 6.697 -54.312 1.00 92.94 461 ILE A C 1
ATOM 3497 O O . ILE A 1 461 ? 26.698 7.119 -54.841 1.00 92.94 461 ILE A O 1
ATOM 3501 N N . ASP A 1 462 ? 24.952 5.708 -54.838 1.00 95.25 462 ASP A N 1
ATOM 3502 C CA . ASP A 1 462 ? 25.317 4.991 -56.067 1.00 95.25 462 ASP A CA 1
ATOM 3503 C C . ASP A 1 462 ? 25.383 5.943 -57.272 1.00 95.25 462 ASP A C 1
ATOM 3505 O O . ASP A 1 462 ? 26.404 6.018 -57.957 1.00 95.25 462 ASP A O 1
ATOM 3509 N N . THR A 1 463 ? 24.365 6.796 -57.439 1.00 94.56 463 THR A N 1
ATOM 3510 C CA . THR A 1 463 ? 24.352 7.858 -58.462 1.00 94.56 463 THR A CA 1
ATOM 3511 C C . THR A 1 463 ? 25.564 8.785 -58.320 1.00 94.56 463 THR A C 1
ATOM 3513 O O . THR A 1 463 ? 26.277 9.034 -59.291 1.00 94.56 463 THR A O 1
ATOM 3516 N N . ALA A 1 464 ? 25.867 9.246 -57.100 1.00 94.06 464 ALA A N 1
ATOM 3517 C CA . ALA A 1 464 ? 27.024 10.103 -56.850 1.00 94.06 464 ALA A CA 1
ATOM 3518 C C . ALA A 1 464 ? 28.368 9.389 -57.105 1.00 94.06 464 ALA A C 1
ATOM 3520 O O . ALA A 1 464 ? 29.322 10.026 -57.553 1.00 94.06 464 ALA A O 1
ATOM 3521 N N . VAL A 1 465 ? 28.467 8.080 -56.854 1.00 93.00 465 VAL A N 1
ATOM 3522 C CA . VAL A 1 465 ? 29.657 7.269 -57.163 1.00 93.00 465 VAL A CA 1
ATOM 3523 C C . VAL A 1 465 ? 29.829 7.104 -58.673 1.00 93.00 465 VAL A C 1
ATOM 3525 O O . VAL A 1 465 ? 30.951 7.263 -59.163 1.00 93.00 465 VAL A O 1
ATOM 3528 N N . VAL A 1 466 ? 28.748 6.873 -59.424 1.00 94.50 466 VAL A N 1
ATOM 3529 C CA . VAL A 1 466 ? 28.766 6.823 -60.896 1.00 94.50 466 VAL A CA 1
ATOM 3530 C C . VAL A 1 466 ? 29.193 8.175 -61.475 1.00 94.50 466 VAL A C 1
ATOM 3532 O O . VAL A 1 466 ? 30.159 8.224 -62.237 1.00 94.50 466 VAL A O 1
ATOM 3535 N N . ASP A 1 467 ? 28.579 9.281 -61.043 1.00 93.94 467 ASP A N 1
ATOM 3536 C CA . ASP A 1 467 ? 28.924 10.638 -61.491 1.00 93.94 467 ASP A CA 1
ATOM 3537 C C . ASP A 1 467 ? 30.393 10.987 -61.214 1.00 93.94 467 ASP A C 1
ATOM 3539 O O . ASP A 1 467 ? 31.093 11.527 -62.078 1.00 93.94 467 ASP A O 1
ATOM 3543 N N . LYS A 1 468 ? 30.903 10.666 -60.016 1.00 91.75 468 LYS A N 1
ATOM 3544 C CA . LYS A 1 468 ? 32.314 10.906 -59.670 1.00 91.75 468 LYS A CA 1
ATOM 3545 C C . LYS A 1 468 ? 33.264 9.999 -60.444 1.00 91.75 468 LYS A C 1
ATOM 3547 O O . LYS A 1 468 ? 34.329 10.469 -60.840 1.00 91.75 468 LYS A O 1
ATOM 3552 N N . THR A 1 469 ? 32.880 8.753 -60.712 1.00 93.69 469 THR A N 1
ATOM 3553 C CA . THR A 1 469 ? 33.659 7.832 -61.551 1.00 93.69 469 THR A CA 1
ATOM 3554 C C . THR A 1 469 ? 33.733 8.336 -62.989 1.00 93.69 469 THR A C 1
ATOM 3556 O O . THR A 1 469 ? 34.823 8.414 -63.550 1.00 93.69 469 THR A O 1
ATOM 3559 N N . GLN A 1 470 ? 32.615 8.777 -63.572 1.00 93.00 470 GLN A N 1
ATOM 3560 C CA . GLN A 1 470 ? 32.594 9.325 -64.928 1.00 93.00 470 GLN A CA 1
ATOM 3561 C C . GLN A 1 470 ? 33.368 10.648 -65.025 1.00 93.00 470 GLN A C 1
ATOM 3563 O O . GLN A 1 470 ? 34.140 10.839 -65.964 1.00 93.00 470 GLN A O 1
ATOM 3568 N N . ALA A 1 471 ? 33.226 11.547 -64.044 1.00 92.31 471 ALA A N 1
ATOM 3569 C CA . ALA A 1 471 ? 33.993 12.791 -63.992 1.00 92.31 471 ALA A CA 1
ATOM 3570 C C . ALA A 1 471 ? 35.508 12.534 -63.873 1.00 92.31 471 ALA A C 1
ATOM 3572 O O . ALA A 1 471 ? 36.296 13.203 -64.543 1.00 92.31 471 ALA A O 1
ATOM 3573 N N . LEU A 1 472 ? 35.916 11.542 -63.072 1.00 91.94 472 LEU A N 1
ATOM 3574 C CA . LEU A 1 472 ? 37.310 11.108 -62.960 1.00 91.94 472 LEU A CA 1
ATOM 3575 C C . LEU A 1 472 ? 37.823 10.504 -64.275 1.00 91.94 472 LEU A C 1
ATOM 3577 O O . LEU A 1 472 ? 38.907 10.874 -64.719 1.00 91.94 472 LEU A O 1
ATOM 3581 N N . THR A 1 473 ? 37.048 9.638 -64.932 1.00 94.06 473 THR A N 1
ATOM 3582 C CA . THR A 1 473 ? 37.406 9.056 -66.237 1.00 94.06 473 THR A CA 1
ATOM 3583 C C . THR A 1 473 ? 37.571 10.133 -67.310 1.00 94.06 473 THR A C 1
ATOM 3585 O O . THR A 1 473 ? 38.580 10.143 -68.012 1.00 94.06 473 THR A O 1
ATOM 3588 N N . ASN A 1 474 ? 36.645 11.095 -67.389 1.00 93.38 474 ASN A N 1
ATOM 3589 C CA . ASN A 1 474 ? 36.734 12.221 -68.324 1.00 93.38 474 ASN A CA 1
ATOM 3590 C C . ASN A 1 474 ? 37.976 13.091 -68.052 1.00 93.38 474 ASN A C 1
ATOM 3592 O O . ASN A 1 474 ? 38.657 13.511 -68.987 1.00 93.38 474 ASN A O 1
ATOM 3596 N N . ALA A 1 475 ? 38.298 13.344 -66.778 1.00 92.25 475 ALA A N 1
ATOM 3597 C CA . ALA A 1 475 ? 39.495 14.091 -66.394 1.00 92.25 475 ALA A CA 1
ATOM 3598 C C . ALA A 1 475 ? 40.792 13.331 -66.727 1.00 92.25 475 ALA A C 1
ATOM 3600 O O . ALA A 1 475 ? 41.760 13.944 -67.178 1.00 92.25 475 ALA A O 1
ATOM 3601 N N . LEU A 1 476 ? 40.811 12.006 -66.549 1.00 91.75 476 LEU A N 1
ATOM 3602 C CA . LEU A 1 476 ? 41.950 11.153 -66.895 1.00 91.75 476 LEU A CA 1
ATOM 3603 C C . LEU A 1 476 ? 42.187 11.084 -68.409 1.00 91.75 476 LEU A C 1
ATOM 3605 O O . LEU A 1 476 ? 43.340 11.177 -68.824 1.00 91.75 476 LEU A O 1
ATOM 3609 N N . ASP A 1 477 ? 41.141 10.981 -69.234 1.00 93.81 477 ASP A N 1
ATOM 3610 C CA . ASP A 1 477 ? 41.296 10.989 -70.697 1.00 93.81 477 ASP A CA 1
ATOM 3611 C C . ASP A 1 477 ? 41.737 12.367 -71.217 1.00 93.81 477 ASP A C 1
ATOM 3613 O O . ASP A 1 477 ? 42.700 12.462 -71.978 1.00 93.81 477 ASP A O 1
ATOM 3617 N N . ALA A 1 478 ? 41.148 13.459 -70.714 1.00 91.56 478 ALA A N 1
ATOM 3618 C CA . ALA A 1 478 ? 41.608 14.815 -71.022 1.00 91.56 478 ALA A CA 1
ATOM 3619 C C . ALA A 1 478 ? 43.089 15.025 -70.641 1.00 91.56 478 ALA A C 1
ATOM 3621 O O . ALA A 1 478 ? 43.862 15.603 -71.410 1.00 91.56 478 ALA A O 1
ATOM 3622 N N . HIS A 1 479 ? 43.517 14.499 -69.488 1.00 91.62 479 HIS A N 1
ATOM 3623 C CA . HIS A 1 479 ? 44.917 14.533 -69.066 1.00 91.62 479 HIS A CA 1
ATOM 3624 C C . HIS A 1 479 ? 45.812 13.635 -69.940 1.00 91.62 479 HIS A C 1
ATOM 3626 O O . HIS A 1 479 ? 46.927 14.030 -70.275 1.00 91.62 479 HIS A O 1
ATOM 3632 N N . ALA A 1 480 ? 45.330 12.470 -70.386 1.00 91.00 480 ALA A N 1
ATOM 3633 C CA . ALA A 1 480 ? 46.047 11.592 -71.312 1.00 91.00 480 ALA A CA 1
ATOM 3634 C C . ALA A 1 480 ? 46.204 12.213 -72.713 1.00 91.00 480 ALA A C 1
ATOM 3636 O O . ALA A 1 480 ? 47.257 12.060 -73.333 1.00 91.00 480 ALA A O 1
ATOM 3637 N N . ILE A 1 481 ? 45.201 12.952 -73.199 1.00 91.50 481 ILE A N 1
ATOM 3638 C CA . ILE A 1 481 ? 45.276 13.745 -74.435 1.00 91.50 481 ILE A CA 1
ATOM 3639 C C . ILE A 1 481 ? 46.296 14.878 -74.274 1.00 91.50 481 ILE A C 1
ATOM 3641 O O . ILE A 1 481 ? 47.219 14.971 -75.082 1.00 91.50 481 ILE A O 1
ATOM 3645 N N . SER A 1 482 ? 46.197 15.676 -73.205 1.00 91.50 482 SER A N 1
ATOM 3646 C CA . SER A 1 482 ? 47.138 16.771 -72.922 1.00 91.50 482 SER A CA 1
ATOM 3647 C C . SER A 1 482 ? 48.580 16.272 -72.768 1.00 91.50 482 SER A C 1
ATOM 3649 O O . SER A 1 482 ? 49.516 16.912 -73.251 1.00 91.50 482 SER A O 1
ATOM 3651 N N . PHE A 1 483 ? 48.781 15.119 -72.125 1.00 90.12 483 PHE A N 1
ATOM 3652 C CA . PHE A 1 483 ? 50.089 14.479 -71.997 1.00 90.12 483 PHE A CA 1
ATOM 3653 C C . PHE A 1 483 ? 50.614 14.003 -73.357 1.00 90.12 483 PHE A C 1
ATOM 3655 O O . PHE A 1 483 ? 51.762 14.280 -73.694 1.00 90.12 483 PHE A O 1
ATOM 3662 N N . ARG A 1 484 ? 49.771 13.364 -74.181 1.00 92.19 484 ARG A N 1
ATOM 3663 C CA . ARG A 1 484 ? 50.126 12.931 -75.543 1.00 92.19 484 ARG A CA 1
ATOM 3664 C C . ARG A 1 484 ? 50.506 14.110 -76.443 1.00 92.19 484 ARG A C 1
ATOM 3666 O O . ARG A 1 484 ? 51.476 14.005 -77.184 1.00 92.19 484 ARG A O 1
ATOM 3673 N N . GLU A 1 485 ? 49.790 15.229 -76.356 1.00 91.00 485 GLU A N 1
ATOM 3674 C CA . GLU A 1 485 ? 50.116 16.460 -77.088 1.00 91.00 485 GLU A CA 1
ATOM 3675 C C . GLU A 1 485 ? 51.428 17.086 -76.591 1.00 91.00 485 GLU A C 1
ATOM 3677 O O . GLU A 1 485 ? 52.257 17.503 -77.396 1.00 91.00 485 GLU A O 1
ATOM 3682 N N . THR A 1 486 ? 51.657 17.102 -75.273 1.00 90.50 486 THR A N 1
ATOM 3683 C CA . THR A 1 486 ? 52.892 17.635 -74.670 1.00 90.50 486 THR A CA 1
ATOM 3684 C C . THR A 1 486 ? 54.113 16.797 -75.050 1.00 90.50 486 THR A C 1
ATOM 3686 O O . THR A 1 486 ? 55.127 17.356 -75.455 1.00 90.50 486 THR A O 1
ATOM 3689 N N . ILE A 1 487 ? 54.008 15.466 -74.992 1.00 88.69 487 ILE A N 1
ATOM 3690 C CA . ILE A 1 487 ? 55.049 14.540 -75.460 1.00 88.69 487 ILE A CA 1
ATOM 3691 C C . ILE A 1 487 ? 55.248 14.662 -76.977 1.00 88.69 487 ILE A C 1
ATOM 3693 O O . ILE A 1 487 ? 56.384 14.638 -77.437 1.00 88.69 487 ILE A O 1
ATOM 3697 N N . GLY A 1 488 ? 54.175 14.852 -77.752 1.00 91.25 488 GLY A N 1
ATOM 3698 C CA . GLY A 1 488 ? 54.254 15.106 -79.193 1.00 91.25 488 GLY A CA 1
ATOM 3699 C C . GLY A 1 488 ? 55.052 16.370 -79.520 1.00 91.25 488 GLY A C 1
ATOM 3700 O O . GLY A 1 488 ? 55.977 16.305 -80.323 1.00 91.25 488 GLY A O 1
ATOM 3701 N N . LYS A 1 489 ? 54.758 17.486 -78.838 1.00 89.62 489 LYS A N 1
ATOM 3702 C CA . LYS A 1 489 ? 55.512 18.745 -78.960 1.00 89.62 489 LYS A CA 1
ATOM 3703 C C . LYS A 1 489 ? 56.963 18.580 -78.521 1.00 89.62 489 LYS A C 1
ATOM 3705 O O . LYS A 1 489 ? 57.862 18.903 -79.280 1.00 89.62 489 LYS A O 1
ATOM 3710 N N . GLN A 1 490 ? 57.215 17.972 -77.362 1.00 87.69 490 GLN A N 1
ATOM 3711 C CA . GLN A 1 490 ? 58.583 17.696 -76.907 1.00 87.69 490 GLN A CA 1
ATOM 3712 C C . GLN A 1 490 ? 59.361 16.796 -77.879 1.00 87.69 490 GLN A C 1
ATOM 3714 O O . GLN A 1 490 ? 60.568 16.968 -78.016 1.00 87.69 490 GLN A O 1
ATOM 3719 N N . ALA A 1 491 ? 58.697 15.870 -78.577 1.00 86.06 491 ALA A N 1
ATOM 3720 C CA . ALA A 1 491 ? 59.319 15.050 -79.611 1.00 86.06 491 ALA A CA 1
ATOM 3721 C C . ALA A 1 491 ? 59.617 15.841 -80.897 1.00 86.06 491 ALA A C 1
ATOM 3723 O O . ALA A 1 491 ? 60.686 15.645 -81.467 1.00 86.06 491 ALA A O 1
ATOM 3724 N N . THR A 1 492 ? 58.739 16.754 -81.336 1.00 89.75 492 THR A N 1
ATOM 3725 C CA . THR A 1 492 ? 59.024 17.631 -82.490 1.00 89.75 492 THR A CA 1
ATOM 3726 C C . THR A 1 492 ? 60.083 18.681 -82.174 1.00 89.75 492 THR A C 1
ATOM 3728 O O . THR A 1 492 ? 60.969 18.899 -82.992 1.00 89.75 492 THR A O 1
ATOM 3731 N N . ASP A 1 493 ? 60.051 19.271 -80.979 1.00 88.44 493 ASP A N 1
ATOM 3732 C CA . ASP A 1 493 ? 61.053 20.233 -80.510 1.00 88.44 493 ASP A CA 1
ATOM 3733 C C . ASP A 1 493 ? 62.427 19.551 -80.384 1.00 88.44 493 ASP A C 1
ATOM 3735 O O . ASP A 1 493 ? 63.457 20.131 -80.731 1.00 88.44 493 ASP A O 1
ATOM 3739 N N . LEU A 1 494 ? 62.450 18.290 -79.926 1.00 85.06 494 LEU A N 1
ATOM 3740 C CA . LEU A 1 494 ? 63.654 17.463 -79.881 1.00 85.06 494 LEU A CA 1
ATOM 3741 C C . LEU A 1 494 ? 64.148 17.088 -81.282 1.00 85.06 494 LEU A C 1
ATOM 3743 O O . LEU A 1 494 ? 65.354 17.134 -81.496 1.00 85.06 494 LEU A O 1
ATOM 3747 N N . ASP A 1 495 ? 63.270 16.730 -82.223 1.00 87.81 495 ASP A N 1
ATOM 3748 C CA . ASP A 1 495 ? 63.668 16.398 -83.598 1.00 87.81 495 ASP A CA 1
ATOM 3749 C C . ASP A 1 495 ? 64.168 17.636 -84.358 1.00 87.81 495 ASP A C 1
ATOM 3751 O O . ASP A 1 495 ? 65.211 17.569 -85.003 1.00 87.81 495 ASP A O 1
ATOM 3755 N N . GLU A 1 496 ? 63.536 18.806 -84.197 1.00 87.00 496 GLU A N 1
ATOM 3756 C CA . GLU A 1 496 ? 64.058 20.065 -84.741 1.00 87.00 496 GLU A CA 1
ATOM 3757 C C . GLU A 1 496 ? 65.406 20.423 -84.100 1.00 87.00 496 GLU A C 1
ATOM 3759 O O . GLU A 1 496 ? 66.360 20.732 -84.817 1.00 87.00 496 GLU A O 1
ATOM 3764 N N . ALA A 1 497 ? 65.547 20.312 -82.774 1.00 84.44 497 ALA A N 1
ATOM 3765 C CA . ALA A 1 497 ? 66.823 20.532 -82.094 1.00 84.44 497 ALA A CA 1
ATOM 3766 C C . ALA A 1 497 ? 67.902 19.522 -82.529 1.00 84.44 497 ALA A C 1
ATOM 3768 O O . ALA A 1 497 ? 69.064 19.900 -82.699 1.00 84.44 497 ALA A O 1
ATOM 3769 N N . LEU A 1 498 ? 67.538 18.258 -82.771 1.00 84.19 498 LEU A N 1
ATOM 3770 C CA . LEU A 1 498 ? 68.437 17.220 -83.273 1.00 84.19 498 LEU A CA 1
ATOM 3771 C C . LEU A 1 498 ? 68.818 17.487 -84.732 1.00 84.19 498 LEU A C 1
ATOM 3773 O O . LEU A 1 498 ? 69.987 17.356 -85.080 1.00 84.19 498 LEU A O 1
ATOM 3777 N N . MET A 1 499 ? 67.886 17.925 -85.579 1.00 87.94 499 MET A N 1
ATOM 3778 C CA . MET A 1 499 ? 68.144 18.278 -86.974 1.00 87.94 499 MET A CA 1
ATOM 3779 C C . MET A 1 499 ? 68.977 19.562 -87.079 1.00 87.94 499 MET A C 1
ATOM 3781 O O . MET A 1 499 ? 69.868 19.655 -87.926 1.00 87.94 499 MET A O 1
ATOM 3785 N N . HIS A 1 500 ? 68.765 20.537 -86.193 1.00 84.00 500 HIS A N 1
ATOM 3786 C CA . HIS A 1 500 ? 69.620 21.716 -86.052 1.00 84.00 500 HIS A CA 1
ATOM 3787 C C . HIS A 1 500 ? 71.001 21.329 -85.500 1.00 84.00 500 HIS A C 1
ATOM 3789 O O . HIS A 1 500 ? 72.018 21.858 -85.952 1.00 84.00 500 HIS A O 1
ATOM 3795 N N . GLY A 1 501 ? 71.069 20.343 -84.603 1.00 83.38 501 GLY A N 1
ATOM 3796 C CA . GLY A 1 501 ? 72.297 19.692 -84.144 1.00 83.38 501 GLY A CA 1
ATOM 3797 C C . GLY A 1 501 ? 73.059 19.020 -85.287 1.00 83.38 501 GLY A C 1
ATOM 3798 O O . GLY A 1 501 ? 74.217 19.335 -85.524 1.00 83.38 501 GLY A O 1
ATOM 3799 N N . ILE A 1 502 ? 72.405 18.172 -86.079 1.00 81.25 502 ILE A N 1
ATOM 3800 C CA . ILE A 1 502 ? 72.985 17.491 -87.245 1.00 81.25 502 ILE A CA 1
ATOM 3801 C C . ILE A 1 502 ? 73.425 18.506 -88.305 1.00 81.25 502 ILE A C 1
ATOM 3803 O O . ILE A 1 502 ? 74.513 18.373 -88.860 1.00 81.25 502 ILE A O 1
ATOM 3807 N N . ASN A 1 503 ? 72.642 19.556 -88.569 1.00 83.75 503 ASN A N 1
ATOM 3808 C CA . ASN A 1 503 ? 73.012 20.599 -89.527 1.00 83.75 503 ASN A CA 1
ATOM 3809 C C . ASN A 1 503 ? 74.142 21.505 -89.019 1.00 83.75 503 ASN A C 1
ATOM 3811 O O . ASN A 1 503 ? 75.000 21.897 -89.810 1.00 83.75 503 ASN A O 1
ATOM 3815 N N . SER A 1 504 ? 74.195 21.820 -87.723 1.00 80.12 504 SER A N 1
ATOM 3816 C CA . SER A 1 504 ? 75.306 22.574 -87.128 1.00 80.12 504 SER A CA 1
ATOM 3817 C C . SER A 1 504 ? 76.575 21.728 -87.022 1.00 80.12 504 SER A C 1
ATOM 3819 O O . SER A 1 504 ? 77.636 22.234 -87.365 1.00 80.12 504 SER A O 1
ATOM 3821 N N . VAL A 1 505 ? 76.483 20.433 -86.703 1.00 79.12 505 VAL A N 1
ATOM 3822 C CA . VAL A 1 505 ? 77.594 19.464 -86.773 1.00 79.12 505 VAL A CA 1
ATOM 3823 C C . VAL A 1 505 ? 78.050 19.241 -88.215 1.00 79.12 505 VAL A C 1
ATOM 3825 O O . VAL A 1 505 ? 79.250 19.179 -88.459 1.00 79.12 505 VAL A O 1
ATOM 3828 N N . ARG A 1 506 ? 77.146 19.198 -89.201 1.00 80.12 506 ARG A N 1
ATOM 3829 C CA . ARG A 1 506 ? 77.498 19.112 -90.629 1.00 80.12 506 ARG A CA 1
ATOM 3830 C C . ARG A 1 506 ? 78.205 20.378 -91.108 1.00 80.12 506 ARG A C 1
ATOM 3832 O O . ARG A 1 506 ? 79.260 20.274 -91.724 1.00 80.12 506 ARG A O 1
ATOM 3839 N N . ARG A 1 507 ? 77.684 21.565 -90.777 1.00 77.12 507 ARG A N 1
ATOM 3840 C CA . ARG A 1 507 ? 78.353 22.852 -91.047 1.00 77.12 507 ARG A CA 1
ATOM 3841 C C . ARG A 1 507 ? 79.688 22.956 -90.313 1.00 77.12 507 ARG A C 1
ATOM 3843 O O . ARG A 1 507 ? 80.651 23.429 -90.900 1.00 77.12 507 ARG A O 1
ATOM 3850 N N . ALA A 1 508 ? 79.773 22.485 -89.070 1.00 75.94 508 ALA A N 1
ATOM 3851 C CA . ALA A 1 508 ? 81.011 22.441 -88.302 1.00 75.94 508 ALA A CA 1
ATOM 3852 C C . ALA A 1 508 ? 82.008 21.444 -88.900 1.00 75.94 508 ALA A C 1
ATOM 3854 O O . ALA A 1 508 ? 83.178 21.769 -88.963 1.00 75.94 508 ALA A O 1
ATOM 3855 N N . SER A 1 509 ? 81.572 20.290 -89.409 1.00 71.12 509 SER A N 1
ATOM 3856 C CA . SER A 1 509 ? 82.409 19.305 -90.108 1.00 71.12 509 SER A CA 1
ATOM 3857 C C . SER A 1 509 ? 82.917 19.839 -91.452 1.00 71.12 509 SER A C 1
ATOM 3859 O O . SER A 1 509 ? 84.103 19.730 -91.761 1.00 71.12 509 SER A O 1
ATOM 3861 N N . GLU A 1 510 ? 82.061 20.503 -92.226 1.00 75.06 510 GLU A N 1
ATOM 3862 C CA . GLU A 1 510 ? 82.437 21.154 -93.482 1.00 75.06 510 GLU A CA 1
ATOM 3863 C C . GLU A 1 510 ? 83.373 22.353 -93.240 1.00 75.06 510 GLU A C 1
ATOM 3865 O O . GLU A 1 510 ? 84.357 22.540 -93.961 1.00 75.06 510 GLU A O 1
ATOM 3870 N N . ASN A 1 511 ? 83.136 23.120 -92.172 1.00 72.12 511 ASN A N 1
ATOM 3871 C CA . ASN A 1 511 ? 84.035 24.176 -91.717 1.00 72.12 511 ASN A CA 1
ATOM 3872 C C . ASN A 1 511 ? 85.350 23.605 -91.169 1.00 72.12 511 ASN A C 1
ATOM 3874 O O . ASN A 1 511 ? 86.397 24.131 -91.508 1.00 72.12 511 ASN A O 1
ATOM 3878 N N . ILE A 1 512 ? 85.333 22.494 -90.424 1.00 61.47 512 ILE A N 1
ATOM 3879 C CA . ILE A 1 512 ? 86.522 21.759 -89.958 1.00 61.47 512 ILE A CA 1
ATOM 3880 C C . ILE A 1 512 ? 87.300 21.194 -91.144 1.00 61.47 512 ILE A C 1
ATOM 3882 O O . ILE A 1 512 ? 88.519 21.184 -91.096 1.00 61.47 512 ILE A O 1
ATOM 3886 N N . THR A 1 513 ? 86.652 20.800 -92.240 1.00 69.56 513 THR A N 1
ATOM 3887 C CA . THR A 1 513 ? 87.350 20.354 -93.457 1.00 69.56 513 THR A CA 1
ATOM 3888 C C . THR A 1 513 ? 88.085 21.532 -94.107 1.00 69.56 513 THR A C 1
ATOM 3890 O O . THR A 1 513 ? 89.285 21.454 -94.363 1.00 69.56 513 THR A O 1
ATOM 3893 N N . ARG A 1 514 ? 87.410 22.679 -94.275 1.00 63.81 514 ARG A N 1
ATOM 3894 C CA . ARG A 1 514 ? 88.015 23.929 -94.785 1.00 63.81 514 ARG A CA 1
ATOM 3895 C C . ARG A 1 514 ? 89.094 24.486 -93.839 1.00 63.81 514 ARG A C 1
ATOM 3897 O O . ARG A 1 514 ? 90.113 24.999 -94.295 1.00 63.81 514 ARG A O 1
ATOM 3904 N N . GLN A 1 515 ? 88.894 24.359 -92.529 1.00 57.09 515 GLN A N 1
ATOM 3905 C CA . GLN A 1 515 ? 89.816 24.772 -91.472 1.00 57.09 515 GLN A CA 1
ATOM 3906 C C . GLN A 1 515 ? 90.981 23.793 -91.315 1.00 57.09 515 GLN A C 1
ATOM 3908 O O . GLN A 1 515 ? 92.060 24.234 -90.960 1.00 57.09 515 GLN A O 1
ATOM 3913 N N . SER A 1 516 ? 90.812 22.504 -91.616 1.00 54.78 516 SER A N 1
ATOM 3914 C CA . SER A 1 516 ? 91.880 21.497 -91.613 1.00 54.78 516 SER A CA 1
ATOM 3915 C C . SER A 1 516 ? 92.805 21.691 -92.810 1.00 54.78 516 SER A C 1
ATOM 3917 O O . SER A 1 516 ? 94.018 21.698 -92.626 1.00 54.78 516 SER A O 1
ATOM 3919 N N . ILE A 1 517 ? 92.254 22.001 -93.992 1.00 62.00 517 ILE A N 1
ATOM 3920 C CA . ILE A 1 517 ? 93.035 22.471 -95.148 1.00 62.00 517 ILE A CA 1
ATOM 3921 C C . ILE A 1 517 ? 93.838 23.727 -94.757 1.00 62.00 517 ILE A C 1
ATOM 3923 O O . ILE A 1 517 ? 95.063 23.730 -94.861 1.00 62.00 517 ILE A O 1
ATOM 3927 N N . LYS A 1 518 ? 93.184 24.744 -94.173 1.00 54.81 518 LYS A N 1
ATOM 3928 C CA . LYS A 1 518 ? 93.874 25.938 -93.645 1.00 54.81 518 LYS A CA 1
ATOM 3929 C C . LYS A 1 518 ? 94.799 25.678 -92.448 1.00 54.81 518 LYS A C 1
ATOM 3931 O O . LYS A 1 518 ? 95.655 26.509 -92.177 1.00 54.81 518 LYS A O 1
ATOM 3936 N N . ALA A 1 519 ? 94.657 24.574 -91.718 1.00 50.09 519 ALA A N 1
ATOM 3937 C CA . ALA A 1 519 ? 95.528 24.212 -90.599 1.00 50.09 519 ALA A CA 1
ATOM 3938 C C . ALA A 1 519 ? 96.763 23.438 -91.071 1.00 50.09 519 ALA A C 1
ATOM 3940 O O . ALA A 1 519 ? 97.811 23.562 -90.448 1.00 50.09 519 ALA A O 1
ATOM 3941 N N . MET A 1 520 ? 96.689 22.720 -92.196 1.00 46.78 520 MET A N 1
ATOM 3942 C CA . MET A 1 520 ? 97.885 22.197 -92.863 1.00 46.78 520 MET A CA 1
ATOM 3943 C C . MET A 1 520 ? 98.766 23.331 -93.416 1.00 46.78 520 MET A C 1
ATOM 3945 O O . MET A 1 520 ? 99.985 23.212 -93.369 1.00 46.78 520 MET A O 1
ATOM 3949 N N . GLU A 1 521 ? 98.182 24.466 -93.824 1.00 53.41 521 GLU A N 1
ATOM 3950 C CA . GLU A 1 521 ? 98.929 25.720 -94.050 1.00 53.41 521 GLU A CA 1
ATOM 3951 C C . GLU A 1 521 ? 99.273 26.462 -92.735 1.00 53.41 521 GLU A C 1
ATOM 3953 O O . GLU A 1 521 ? 100.302 27.125 -92.630 1.00 53.41 521 GLU A O 1
ATOM 3958 N N . GLY A 1 522 ? 98.421 26.350 -91.710 1.00 51.41 522 GLY A N 1
ATOM 3959 C CA . GLY A 1 522 ? 98.491 27.111 -90.455 1.00 51.41 522 GLY A CA 1
ATOM 3960 C C . GLY A 1 522 ? 99.388 26.537 -89.350 1.00 51.41 522 GLY A C 1
ATOM 3961 O O . GLY A 1 522 ? 99.637 27.228 -88.361 1.00 51.41 522 GLY A O 1
ATOM 3962 N N . LEU A 1 523 ? 99.915 25.317 -89.498 1.00 51.38 523 LEU A N 1
ATOM 3963 C CA . LEU A 1 523 ? 100.807 24.671 -88.518 1.00 51.38 523 LEU A CA 1
ATOM 3964 C C . LEU A 1 523 ? 102.168 25.379 -88.335 1.00 51.38 523 LEU A C 1
ATOM 3966 O O . LEU A 1 523 ? 102.927 25.024 -87.438 1.00 51.38 523 LEU A O 1
ATOM 3970 N N . ALA A 1 524 ? 102.451 26.427 -89.116 1.00 48.91 524 ALA A N 1
ATOM 3971 C CA . ALA A 1 524 ? 103.573 27.344 -88.900 1.00 48.91 524 ALA A CA 1
ATOM 3972 C C . ALA A 1 524 ? 103.288 28.479 -87.880 1.00 48.91 524 ALA A C 1
ATOM 3974 O O . ALA A 1 524 ? 104.197 29.241 -87.558 1.00 48.91 524 ALA A O 1
ATOM 3975 N N . GLY A 1 525 ? 102.050 28.626 -87.383 1.00 57.75 525 GLY A N 1
ATOM 3976 C CA . GLY A 1 525 ? 101.605 29.773 -86.567 1.00 57.75 525 GLY A CA 1
ATOM 3977 C C . GLY A 1 525 ? 101.257 29.481 -85.098 1.00 57.75 525 GLY A C 1
ATOM 3978 O O . GLY A 1 525 ? 100.621 30.308 -84.443 1.00 57.75 525 GLY A O 1
ATOM 3979 N N . GLN A 1 526 ? 101.602 28.307 -84.562 1.00 53.62 526 GLN A N 1
ATOM 3980 C CA . GLN A 1 526 ? 101.100 27.840 -83.262 1.00 53.62 526 GLN A CA 1
ATOM 3981 C C . GLN A 1 526 ? 1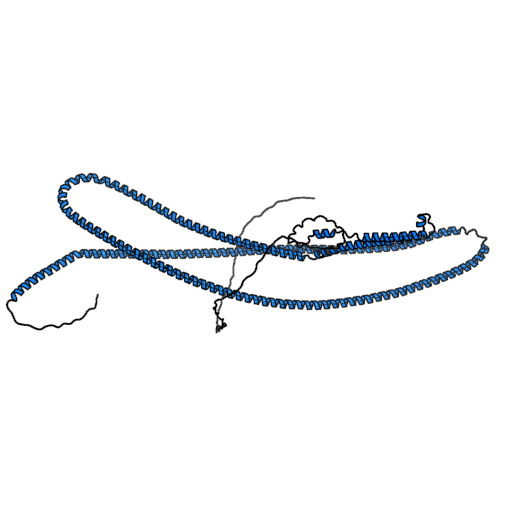01.837 28.461 -82.053 1.00 53.62 526 GLN A C 1
ATOM 3983 O O . GLN A 1 526 ? 102.679 27.815 -81.437 1.00 53.62 526 GLN A O 1
ATOM 3988 N N . SER A 1 527 ? 101.483 29.701 -81.681 1.00 45.25 527 SER A N 1
ATOM 3989 C CA . SER A 1 527 ? 102.011 30.376 -80.474 1.00 45.25 527 SER A CA 1
ATOM 3990 C C . SER A 1 527 ? 100.931 30.941 -79.526 1.00 45.25 527 SER A C 1
ATOM 3992 O O . SER A 1 527 ? 101.046 30.793 -78.312 1.00 45.25 527 SER A O 1
ATOM 3994 N N . ASP A 1 528 ? 99.817 31.489 -80.035 1.00 52.56 528 ASP A N 1
ATOM 3995 C CA . ASP A 1 528 ? 98.754 32.074 -79.183 1.00 52.56 528 ASP A CA 1
ATOM 3996 C C . ASP A 1 528 ? 97.834 31.041 -78.491 1.00 52.56 528 ASP A C 1
ATOM 3998 O O . ASP A 1 528 ? 97.094 31.383 -77.569 1.00 52.56 528 ASP A O 1
ATOM 4002 N N . LEU A 1 529 ? 97.860 29.758 -78.881 1.00 58.12 529 LEU A N 1
ATOM 4003 C CA . LEU A 1 529 ? 96.882 28.764 -78.395 1.00 58.12 529 LEU A CA 1
ATOM 4004 C C . LEU A 1 529 ? 96.961 28.506 -76.873 1.00 58.12 529 LEU A C 1
ATOM 4006 O O . LEU A 1 529 ? 95.965 28.126 -76.261 1.00 58.12 529 LEU A O 1
ATOM 4010 N N . LEU A 1 530 ? 98.116 28.757 -76.246 1.00 53.41 530 LEU A N 1
ATOM 4011 C CA . LEU A 1 530 ? 98.298 28.647 -74.790 1.00 53.41 530 LEU A CA 1
ATOM 4012 C C . LEU A 1 530 ? 97.671 29.808 -73.996 1.00 53.41 530 LEU A C 1
ATOM 4014 O O . LEU A 1 530 ? 97.500 29.693 -72.785 1.00 53.41 530 LEU A O 1
ATOM 4018 N N . LYS A 1 531 ? 97.293 30.908 -74.656 1.00 54.81 531 LYS A N 1
ATOM 4019 C CA . LYS A 1 531 ? 96.706 32.096 -74.022 1.00 54.81 531 LYS A CA 1
ATOM 4020 C C . LYS A 1 531 ? 95.214 31.911 -73.728 1.00 54.81 531 LYS A C 1
ATOM 4022 O O . LYS A 1 531 ? 94.767 32.138 -72.605 1.00 54.81 531 LYS A O 1
ATOM 4027 N N . ASN A 1 532 ? 94.461 31.403 -74.704 1.00 54.56 532 ASN A N 1
ATOM 4028 C CA . ASN A 1 532 ? 92.995 31.305 -74.640 1.00 54.56 532 ASN A CA 1
ATOM 4029 C C . ASN A 1 532 ? 92.493 30.241 -73.639 1.00 54.56 532 ASN A C 1
ATOM 4031 O O . ASN A 1 532 ? 91.350 30.297 -73.187 1.00 54.56 532 ASN A O 1
ATOM 4035 N N . ILE A 1 533 ? 93.347 29.288 -73.244 1.00 55.56 533 ILE A N 1
ATOM 4036 C CA . ILE A 1 533 ? 93.038 28.310 -72.184 1.00 55.56 533 ILE A CA 1
ATOM 4037 C C . ILE A 1 533 ? 92.856 29.020 -70.826 1.00 55.56 533 ILE A C 1
ATOM 4039 O O . ILE A 1 533 ? 92.024 28.603 -70.021 1.00 55.56 533 ILE A O 1
ATOM 4043 N N . SER A 1 534 ? 93.564 30.135 -70.603 1.00 48.44 534 SER A N 1
ATOM 4044 C CA . SER A 1 534 ? 93.431 30.967 -69.399 1.00 48.44 534 SER A CA 1
ATOM 4045 C C . SER A 1 534 ? 92.069 31.677 -69.329 1.00 48.44 534 SER A C 1
ATOM 4047 O O . SER A 1 534 ? 91.427 31.707 -68.280 1.00 48.44 534 SER A O 1
ATOM 4049 N N . GLU A 1 535 ? 91.568 32.183 -70.462 1.00 54.72 535 GLU A N 1
ATOM 4050 C CA . GLU A 1 535 ? 90.270 32.875 -70.530 1.00 54.72 535 GLU A CA 1
ATOM 4051 C C . GLU A 1 535 ? 89.080 31.927 -70.302 1.00 54.72 535 GLU A C 1
ATOM 4053 O O . GLU A 1 535 ? 88.081 32.322 -69.695 1.00 54.72 535 GLU A O 1
ATOM 4058 N N . ASN A 1 536 ? 89.181 30.658 -70.720 1.00 55.88 536 ASN A N 1
ATOM 4059 C CA . ASN A 1 536 ? 88.093 29.691 -70.543 1.00 55.88 536 ASN A CA 1
ATOM 4060 C C . ASN A 1 536 ? 87.773 29.427 -69.059 1.00 55.88 536 ASN A C 1
ATOM 4062 O O . ASN A 1 536 ? 86.601 29.357 -68.686 1.00 55.88 536 ASN A O 1
ATOM 4066 N N . LEU A 1 537 ? 88.799 29.351 -68.203 1.00 56.34 537 LEU A N 1
ATOM 4067 C CA . LEU A 1 537 ? 88.630 29.176 -66.756 1.00 56.34 537 LEU A CA 1
ATOM 4068 C C . LEU A 1 537 ? 87.913 30.366 -66.100 1.00 56.34 537 LEU A C 1
ATOM 4070 O O . LEU A 1 537 ? 87.134 30.170 -65.168 1.00 56.34 537 LEU A O 1
ATOM 4074 N N . LEU A 1 538 ? 88.104 31.584 -66.615 1.00 56.59 538 LEU A N 1
ATOM 4075 C CA . LEU A 1 538 ? 87.414 32.777 -66.119 1.00 56.59 538 LEU A CA 1
ATOM 4076 C C . LEU A 1 538 ? 85.918 32.771 -66.494 1.00 56.59 538 LEU A C 1
ATOM 4078 O O . LEU A 1 538 ? 85.069 33.144 -65.683 1.00 56.59 538 LEU A O 1
ATOM 4082 N N . GLY A 1 539 ? 85.576 32.273 -67.689 1.00 61.00 539 GLY A N 1
ATOM 4083 C CA . GLY A 1 539 ? 84.187 32.132 -68.146 1.00 61.00 539 GLY A CA 1
ATOM 4084 C C . GLY A 1 539 ? 83.355 31.118 -67.348 1.00 61.00 539 GLY A C 1
ATOM 4085 O O . GLY A 1 539 ? 82.146 31.288 -67.198 1.00 61.00 539 GLY A O 1
ATOM 4086 N N . GLN A 1 540 ? 83.979 30.087 -66.772 1.00 55.88 540 GLN A N 1
ATOM 4087 C CA . GLN A 1 540 ? 83.256 29.110 -65.945 1.00 55.88 540 GLN A CA 1
ATOM 4088 C C . GLN A 1 540 ? 82.814 29.690 -64.588 1.00 55.88 540 GLN A C 1
ATOM 4090 O O . GLN A 1 540 ? 81.816 29.232 -64.025 1.00 55.88 540 GLN A O 1
ATOM 4095 N N . ILE A 1 541 ? 83.489 30.739 -64.098 1.00 53.78 541 ILE A N 1
ATOM 4096 C CA . ILE A 1 541 ? 83.153 31.425 -62.840 1.00 53.78 541 ILE A CA 1
ATOM 4097 C C . ILE A 1 541 ? 81.886 32.284 -62.996 1.00 53.78 541 ILE A C 1
ATOM 4099 O O . ILE A 1 541 ? 81.003 32.218 -62.142 1.00 53.78 541 ILE A O 1
ATOM 4103 N N . SER A 1 542 ? 81.709 33.018 -64.103 1.00 59.25 542 SER A N 1
ATOM 4104 C CA . SER A 1 542 ? 80.469 33.787 -64.335 1.00 59.25 542 SER A CA 1
ATOM 4105 C C . SER A 1 542 ? 79.241 32.881 -64.515 1.00 59.25 542 SER A C 1
ATOM 4107 O O . SER A 1 542 ? 78.141 33.209 -64.062 1.00 59.25 542 SER A O 1
ATOM 4109 N N . GLY A 1 543 ? 79.440 31.680 -65.070 1.00 65.50 543 GLY A N 1
ATOM 4110 C CA . GLY A 1 543 ? 78.428 30.626 -65.128 1.00 65.50 543 GLY A CA 1
ATOM 4111 C C . GLY A 1 543 ? 77.995 30.078 -63.759 1.00 65.50 543 GLY A C 1
ATOM 4112 O O . GLY A 1 543 ? 76.989 29.374 -63.681 1.00 65.50 543 GLY A O 1
ATOM 4113 N N . VAL A 1 544 ? 78.713 30.357 -62.666 1.00 57.72 544 VAL A N 1
ATOM 4114 C CA . VAL A 1 544 ? 78.256 30.054 -61.295 1.00 57.72 544 VAL A CA 1
ATOM 4115 C C . VAL A 1 544 ? 77.294 31.141 -60.797 1.00 57.72 544 VAL A C 1
ATOM 4117 O O . VAL A 1 544 ? 76.234 30.811 -60.267 1.00 57.72 544 VAL A O 1
ATOM 4120 N N . THR A 1 545 ? 77.576 32.419 -61.066 1.00 63.38 545 THR A N 1
ATOM 4121 C CA . THR A 1 545 ? 76.708 33.553 -60.691 1.00 63.38 545 THR A CA 1
ATOM 4122 C C . THR A 1 545 ? 75.291 33.422 -61.261 1.00 63.38 545 THR A C 1
ATOM 4124 O O . THR A 1 545 ? 74.319 33.555 -60.523 1.00 63.38 545 THR A O 1
ATOM 4127 N N . GLY A 1 546 ? 75.144 33.060 -62.542 1.00 69.81 546 GLY A N 1
ATOM 4128 C CA . GLY A 1 546 ? 73.822 32.860 -63.166 1.00 69.81 546 GLY A CA 1
ATOM 4129 C C . GLY A 1 546 ? 73.008 31.680 -62.602 1.00 69.81 546 GLY A C 1
ATOM 4130 O O . GLY A 1 546 ? 71.782 31.641 -62.744 1.00 69.81 546 GLY A O 1
ATOM 4131 N N . ARG A 1 547 ? 73.671 30.727 -61.929 1.00 68.81 547 ARG A N 1
ATOM 4132 C CA . ARG A 1 547 ? 73.016 29.630 -61.196 1.00 68.81 547 ARG A CA 1
ATOM 4133 C C . ARG A 1 547 ? 72.603 30.061 -59.789 1.00 68.81 547 ARG A C 1
ATOM 4135 O O . ARG A 1 547 ? 71.496 29.719 -59.381 1.00 68.81 547 ARG A O 1
ATOM 4142 N N . PHE A 1 548 ? 73.410 30.878 -59.107 1.00 67.06 548 PHE A N 1
ATOM 4143 C CA . PHE A 1 548 ? 73.001 31.520 -57.853 1.00 67.06 548 PHE A CA 1
ATOM 4144 C C . PHE A 1 548 ? 71.818 32.478 -58.038 1.00 67.06 548 PHE A C 1
ATOM 4146 O O . PHE A 1 548 ? 70.931 32.473 -57.195 1.00 67.06 548 PHE A O 1
ATOM 4153 N N . GLU A 1 549 ? 71.735 33.220 -59.146 1.00 73.88 549 GLU A N 1
ATOM 4154 C CA . GLU A 1 549 ? 70.566 34.060 -59.466 1.00 73.88 549 GLU A CA 1
ATOM 4155 C C . GLU A 1 549 ? 69.284 33.215 -59.610 1.00 73.88 549 GLU A C 1
ATOM 4157 O O . GLU A 1 549 ? 68.273 33.477 -58.959 1.00 73.88 549 GLU A O 1
ATOM 4162 N N . ASN A 1 550 ? 69.336 32.121 -60.382 1.00 73.75 550 ASN A N 1
ATOM 4163 C CA . ASN A 1 550 ? 68.198 31.205 -60.526 1.00 73.75 550 ASN A CA 1
ATOM 4164 C C . ASN A 1 550 ? 67.806 30.524 -59.204 1.00 73.75 550 ASN A C 1
ATOM 4166 O O . ASN A 1 550 ? 66.617 30.414 -58.901 1.00 73.75 550 ASN A O 1
ATOM 4170 N N . GLN A 1 551 ? 68.780 30.089 -58.396 1.00 71.50 551 GLN A N 1
ATOM 4171 C CA . GLN A 1 551 ? 68.497 29.550 -57.063 1.00 71.50 551 GLN A CA 1
ATOM 4172 C C . GLN A 1 551 ? 67.950 30.627 -56.121 1.00 71.50 551 GLN A C 1
ATOM 4174 O O . GLN A 1 551 ? 67.028 30.335 -55.370 1.00 71.50 551 GLN A O 1
ATOM 4179 N N . GLY A 1 552 ? 68.422 31.872 -56.207 1.00 73.25 552 GLY A N 1
ATOM 4180 C CA . GLY A 1 552 ? 67.880 33.017 -55.479 1.00 73.25 552 GLY A CA 1
ATOM 4181 C C . GLY A 1 552 ? 66.405 33.244 -55.798 1.00 73.25 552 GLY A C 1
ATOM 4182 O O . GLY A 1 552 ? 65.586 33.324 -54.887 1.00 73.25 552 GLY A O 1
ATOM 4183 N N . GLN A 1 553 ? 66.021 33.228 -57.077 1.00 74.38 553 GLN A N 1
ATOM 4184 C CA . GLN A 1 553 ? 64.614 33.351 -57.477 1.00 74.38 553 GLN A CA 1
ATOM 4185 C C . GLN A 1 553 ? 63.753 32.146 -57.056 1.00 74.38 553 GLN A C 1
ATOM 4187 O O . GLN A 1 553 ? 62.580 32.321 -56.722 1.00 74.38 553 GLN A O 1
ATOM 4192 N N . GLN A 1 554 ? 64.308 30.930 -57.020 1.00 75.31 554 GLN A N 1
ATOM 4193 C CA . GLN A 1 554 ? 63.608 29.756 -56.478 1.00 75.31 554 GLN A CA 1
ATOM 4194 C C . GLN A 1 554 ? 63.456 29.828 -54.950 1.00 75.31 554 GLN A C 1
ATOM 4196 O O . GLN A 1 554 ? 62.377 29.535 -54.439 1.00 75.31 554 GLN A O 1
ATOM 4201 N N . ILE A 1 555 ? 64.480 30.292 -54.230 1.00 75.12 555 ILE A N 1
ATOM 4202 C CA . ILE A 1 555 ? 64.444 30.529 -52.780 1.00 75.12 555 ILE A CA 1
ATOM 4203 C C . ILE A 1 555 ? 63.451 31.646 -52.443 1.00 75.12 555 ILE A C 1
ATOM 4205 O O . ILE A 1 555 ? 62.667 31.478 -51.519 1.00 75.12 555 ILE A O 1
ATOM 4209 N N . MET A 1 556 ? 63.392 32.732 -53.218 1.00 74.38 556 MET A N 1
ATOM 4210 C CA . MET A 1 556 ? 62.400 33.801 -53.033 1.00 74.38 556 MET A CA 1
ATOM 4211 C C . MET A 1 556 ? 60.968 33.313 -53.297 1.00 74.38 556 MET A C 1
ATOM 4213 O O . MET A 1 556 ? 60.060 33.654 -52.541 1.00 74.38 556 MET A O 1
ATOM 4217 N N . LYS A 1 557 ? 60.748 32.458 -54.308 1.00 75.62 557 LYS A N 1
ATOM 4218 C CA . LYS A 1 557 ? 59.443 31.801 -54.526 1.00 75.62 557 LYS A CA 1
ATOM 4219 C C . LYS A 1 557 ? 59.079 30.852 -53.381 1.00 75.62 557 LYS A C 1
ATOM 4221 O O . LYS A 1 557 ? 57.934 30.859 -52.939 1.00 75.62 557 LYS A O 1
ATOM 4226 N N . ALA A 1 558 ? 60.037 30.078 -52.871 1.00 73.00 558 ALA A N 1
ATOM 4227 C CA . ALA A 1 558 ? 59.832 29.205 -51.717 1.00 73.00 558 ALA A CA 1
ATOM 4228 C C . ALA A 1 558 ? 59.555 30.004 -50.431 1.00 73.00 558 ALA A C 1
ATOM 4230 O O . ALA A 1 558 ? 58.655 29.642 -49.681 1.00 73.00 558 ALA A O 1
ATOM 4231 N N . ALA A 1 559 ? 60.260 31.115 -50.205 1.00 72.00 559 ALA A N 1
ATOM 4232 C CA . ALA A 1 559 ? 60.057 32.011 -49.071 1.00 72.00 559 ALA A CA 1
ATOM 4233 C C . ALA A 1 559 ? 58.682 32.690 -49.120 1.00 72.00 559 ALA A C 1
ATOM 4235 O O . ALA A 1 559 ? 57.976 32.683 -48.120 1.00 72.00 559 ALA A O 1
ATOM 4236 N N . ASN A 1 560 ? 58.250 33.183 -50.284 1.00 76.00 560 ASN A N 1
ATOM 4237 C CA . ASN A 1 560 ? 56.926 33.790 -50.456 1.00 76.00 560 ASN A CA 1
ATOM 4238 C C . ASN A 1 560 ? 55.789 32.747 -50.325 1.00 76.00 560 ASN A C 1
ATOM 4240 O O . ASN A 1 560 ? 54.737 33.021 -49.746 1.00 76.00 560 ASN A O 1
ATOM 4244 N N . ALA A 1 561 ? 56.021 31.501 -50.759 1.00 78.19 561 ALA A N 1
ATOM 4245 C CA . ALA A 1 561 ? 55.124 30.381 -50.468 1.00 78.19 561 ALA A CA 1
ATOM 4246 C C . ALA A 1 561 ? 55.092 30.027 -48.966 1.00 78.19 561 ALA A C 1
ATOM 4248 O O . ALA A 1 561 ? 54.025 29.713 -48.439 1.00 78.19 561 ALA A O 1
ATOM 4249 N N . LEU A 1 562 ? 56.226 30.122 -48.261 1.00 72.50 562 LEU A N 1
ATOM 4250 C CA . LEU A 1 562 ? 56.320 29.929 -46.809 1.00 72.50 562 LEU A CA 1
ATOM 4251 C C . LEU A 1 562 ? 55.634 31.068 -46.036 1.00 72.50 562 LEU A C 1
ATOM 4253 O O . LEU A 1 562 ? 54.984 30.823 -45.027 1.00 72.50 562 LEU A O 1
ATOM 4257 N N . GLU A 1 563 ? 55.734 32.303 -46.518 1.00 77.56 563 GLU A N 1
ATOM 4258 C CA . GLU A 1 563 ? 55.050 33.488 -45.993 1.00 77.56 563 GLU A CA 1
ATOM 4259 C C . GLU A 1 563 ? 53.532 33.378 -46.197 1.00 77.56 563 GLU A C 1
ATOM 4261 O O . GLU A 1 563 ? 52.765 33.541 -45.250 1.00 77.56 563 GLU A O 1
ATOM 4266 N N . THR A 1 564 ? 53.094 32.952 -47.386 1.00 78.00 564 THR A N 1
ATOM 4267 C CA . THR A 1 564 ? 51.690 32.617 -47.678 1.00 78.00 564 THR A CA 1
ATOM 4268 C C . THR A 1 564 ? 51.180 31.479 -46.785 1.00 78.00 564 THR A C 1
ATOM 4270 O O . THR A 1 564 ? 50.051 31.531 -46.292 1.00 78.00 564 THR A O 1
ATOM 4273 N N . ALA A 1 565 ? 52.002 30.452 -46.540 1.00 74.31 565 ALA A N 1
ATOM 4274 C CA . ALA A 1 565 ? 51.668 29.356 -45.634 1.00 74.31 565 ALA A CA 1
ATOM 4275 C C . ALA A 1 565 ? 51.561 29.834 -44.178 1.00 74.31 565 ALA A C 1
ATOM 4277 O O . ALA A 1 565 ? 50.577 29.509 -43.519 1.00 74.31 565 ALA A O 1
ATOM 4278 N N . ASN A 1 566 ? 52.502 30.654 -43.700 1.00 76.06 566 ASN A N 1
ATOM 4279 C CA . ASN A 1 566 ? 52.460 31.253 -42.365 1.00 76.06 566 ASN A CA 1
ATOM 4280 C C . ASN A 1 566 ? 51.239 32.163 -42.193 1.00 76.06 566 ASN A C 1
ATOM 4282 O O . ASN A 1 566 ? 50.511 31.992 -41.225 1.00 76.06 566 ASN A O 1
ATOM 4286 N N . PHE A 1 567 ? 50.930 33.045 -43.1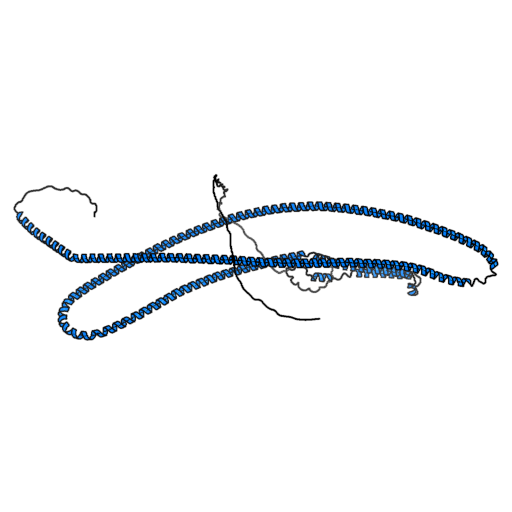48 1.00 82.69 567 PHE A N 1
ATOM 4287 C CA . PHE A 1 567 ? 49.723 33.880 -43.101 1.00 82.69 567 PHE A CA 1
ATOM 4288 C C . PHE A 1 567 ? 48.435 33.041 -43.080 1.00 82.69 567 PHE A C 1
ATOM 4290 O O . PHE A 1 567 ? 47.478 33.364 -42.375 1.00 82.69 567 PHE A O 1
ATOM 4297 N N . LYS A 1 568 ? 48.403 31.919 -43.813 1.00 77.81 568 LYS A N 1
ATOM 4298 C CA . LYS A 1 568 ? 47.272 30.981 -43.791 1.00 77.81 568 LYS A CA 1
ATOM 4299 C C . LYS A 1 568 ? 47.178 30.209 -42.469 1.00 77.81 568 LYS A C 1
ATOM 4301 O O . LYS A 1 568 ? 46.064 29.986 -41.997 1.00 77.81 568 LYS A O 1
ATOM 4306 N N . ILE A 1 569 ? 48.304 29.823 -41.869 1.00 79.19 569 ILE A N 1
ATOM 4307 C CA . ILE A 1 569 ? 48.366 29.206 -40.536 1.00 79.19 569 ILE A CA 1
ATOM 4308 C C . ILE A 1 569 ? 47.893 30.207 -39.483 1.00 79.19 569 ILE A C 1
ATOM 4310 O O . ILE A 1 569 ? 46.981 29.881 -38.734 1.00 79.19 569 ILE A O 1
ATOM 4314 N N . ASP A 1 570 ? 48.421 31.429 -39.480 1.00 80.94 570 ASP A N 1
ATOM 4315 C CA . ASP A 1 570 ? 48.077 32.466 -38.508 1.00 80.94 570 ASP A CA 1
ATOM 4316 C C . ASP A 1 570 ? 46.595 32.848 -38.601 1.00 80.94 570 ASP A C 1
ATOM 4318 O O . ASP A 1 570 ? 45.884 32.812 -37.602 1.00 80.94 570 ASP A O 1
ATOM 4322 N N . LYS A 1 571 ? 46.055 33.030 -39.814 1.00 79.06 571 LYS A N 1
ATOM 4323 C CA . LYS A 1 571 ? 44.608 33.211 -40.021 1.00 79.06 571 LYS A CA 1
ATOM 4324 C C . LYS A 1 571 ? 43.777 32.002 -39.566 1.00 79.06 571 LYS A C 1
ATOM 4326 O O . LYS A 1 571 ? 42.660 32.174 -39.085 1.00 79.06 571 LYS A O 1
ATOM 4331 N N . THR A 1 572 ? 44.301 30.780 -39.682 1.00 78.81 572 THR A N 1
ATOM 4332 C CA . THR A 1 572 ? 43.630 29.573 -39.165 1.00 78.81 572 THR A CA 1
ATOM 4333 C C . THR A 1 572 ? 43.681 29.517 -37.635 1.00 78.81 572 THR A C 1
ATOM 4335 O O . THR A 1 572 ? 42.695 29.125 -37.019 1.00 78.81 572 THR A O 1
ATOM 4338 N N . LEU A 1 573 ? 44.784 29.947 -37.014 1.00 78.88 573 LEU A N 1
ATOM 4339 C CA . LEU A 1 573 ? 44.940 30.049 -35.562 1.00 78.88 573 LEU A CA 1
ATOM 4340 C C . LEU A 1 573 ? 44.063 31.161 -34.977 1.00 78.88 573 LEU A C 1
ATOM 4342 O O . LEU A 1 573 ? 43.402 30.923 -33.974 1.00 78.88 573 LEU A O 1
ATOM 4346 N N . GLN A 1 574 ? 43.978 32.327 -35.622 1.00 80.62 574 GLN A N 1
ATOM 4347 C CA . GLN A 1 574 ? 43.073 33.415 -35.241 1.00 80.62 574 GLN A CA 1
ATOM 4348 C C . GLN A 1 574 ? 41.604 32.980 -35.342 1.00 80.62 574 GLN A C 1
ATOM 4350 O O . GLN A 1 574 ? 40.856 33.144 -34.379 1.00 80.62 574 GLN A O 1
ATOM 4355 N N . ASN A 1 575 ? 41.200 32.342 -36.450 1.00 80.81 575 ASN A N 1
ATOM 4356 C CA . ASN A 1 575 ? 39.855 31.770 -36.585 1.00 80.81 575 ASN A CA 1
ATOM 4357 C C . ASN A 1 575 ? 39.577 30.721 -35.494 1.00 80.81 575 ASN A C 1
ATOM 4359 O O . ASN A 1 575 ? 38.546 30.794 -34.834 1.00 80.81 575 ASN A O 1
ATOM 4363 N N . ARG A 1 576 ? 40.511 29.791 -35.246 1.00 76.88 576 ARG A N 1
ATOM 4364 C CA . ARG A 1 576 ? 40.402 28.787 -34.173 1.00 76.88 576 ARG A CA 1
ATOM 4365 C C . ARG A 1 576 ? 40.354 29.409 -32.780 1.00 76.88 576 ARG A C 1
ATOM 4367 O O . ARG A 1 576 ? 39.648 28.886 -31.930 1.00 76.88 576 ARG A O 1
ATOM 4374 N N . HIS A 1 577 ? 41.065 30.506 -32.527 1.00 81.62 577 HIS A N 1
ATOM 4375 C CA . HIS A 1 577 ? 40.979 31.239 -31.264 1.00 81.62 577 HIS A CA 1
ATOM 4376 C C . HIS A 1 577 ? 39.624 31.930 -31.100 1.00 81.62 577 HIS A C 1
ATOM 4378 O O . HIS A 1 577 ? 39.080 31.900 -30.001 1.00 81.62 577 HIS A O 1
ATOM 4384 N N . ALA A 1 578 ? 39.052 32.491 -32.169 1.00 78.69 578 ALA A N 1
ATOM 4385 C CA . ALA A 1 578 ? 37.705 33.057 -32.148 1.00 78.69 578 ALA A CA 1
ATOM 4386 C C . ALA A 1 578 ? 36.630 31.972 -31.945 1.00 78.69 578 ALA A C 1
ATOM 4388 O O . ALA A 1 578 ? 35.752 32.139 -31.103 1.00 78.69 578 ALA A O 1
ATOM 4389 N N . GLU A 1 579 ? 36.731 30.836 -32.645 1.00 78.00 579 GLU A N 1
ATOM 4390 C CA . GLU A 1 579 ? 35.871 29.660 -32.446 1.00 78.00 579 GLU A CA 1
ATOM 4391 C C . GLU A 1 579 ? 35.979 29.130 -31.010 1.00 78.00 579 GLU A C 1
ATOM 4393 O O . GLU A 1 579 ? 34.961 28.967 -30.339 1.00 78.00 579 GLU A O 1
ATOM 4398 N N . LEU A 1 580 ? 37.199 28.917 -30.501 1.00 76.81 580 LEU A N 1
ATOM 4399 C CA . LEU A 1 580 ? 37.427 28.430 -29.139 1.00 76.81 580 LEU A CA 1
ATOM 4400 C C . LEU A 1 580 ? 36.904 29.414 -28.091 1.00 76.81 580 LEU A C 1
ATOM 4402 O O . LEU A 1 580 ? 36.199 28.985 -27.181 1.00 76.81 580 LEU A O 1
ATOM 4406 N N . ALA A 1 581 ? 37.169 30.715 -28.241 1.00 79.69 581 ALA A N 1
ATOM 4407 C CA . ALA A 1 581 ? 36.614 31.745 -27.368 1.00 79.69 581 ALA A CA 1
ATOM 4408 C C . ALA A 1 581 ? 35.080 31.735 -27.396 1.00 79.69 581 ALA A C 1
ATOM 4410 O O . ALA A 1 581 ? 34.466 31.738 -26.337 1.00 79.69 581 ALA A O 1
ATOM 4411 N N . GLN A 1 582 ? 34.451 31.616 -28.571 1.00 80.81 582 GLN A N 1
ATOM 4412 C CA . GLN A 1 582 ? 32.991 31.544 -28.686 1.00 80.81 582 GLN A CA 1
ATOM 4413 C C . GLN A 1 582 ? 32.407 30.230 -28.130 1.00 80.81 582 GLN A C 1
ATOM 4415 O O . GLN A 1 582 ? 31.267 30.212 -27.664 1.00 80.81 582 GLN A O 1
ATOM 4420 N N . THR A 1 583 ? 33.154 29.120 -28.149 1.00 81.00 583 THR A N 1
ATOM 4421 C CA . THR A 1 583 ? 32.744 27.891 -27.445 1.00 81.00 583 THR A CA 1
ATOM 4422 C C . THR A 1 583 ? 32.931 27.991 -25.935 1.00 81.00 583 THR A C 1
ATOM 4424 O O . THR A 1 583 ? 32.101 27.457 -25.209 1.00 81.00 583 THR A O 1
ATOM 4427 N N . LEU A 1 584 ? 33.963 28.694 -25.458 1.00 83.00 584 LEU A N 1
ATOM 4428 C CA . LEU A 1 584 ? 34.203 28.928 -24.033 1.00 83.00 584 LEU A CA 1
ATOM 4429 C C . LEU A 1 584 ? 33.151 29.881 -23.451 1.00 83.00 584 LEU A C 1
ATOM 4431 O O . LEU A 1 584 ? 32.606 29.606 -22.392 1.00 83.00 584 LEU A O 1
ATOM 4435 N N . ASP A 1 585 ? 32.815 30.938 -24.188 1.00 81.81 585 ASP A N 1
ATOM 4436 C CA . ASP A 1 585 ? 31.741 31.894 -23.903 1.00 81.81 585 ASP A CA 1
ATOM 4437 C C . ASP A 1 585 ? 30.373 31.196 -23.841 1.00 81.81 585 ASP A C 1
ATOM 4439 O O . ASP A 1 585 ? 29.671 31.295 -22.838 1.00 81.81 585 ASP A O 1
ATOM 4443 N N . ARG A 1 586 ? 30.039 30.353 -24.832 1.00 79.25 586 ARG A N 1
ATOM 4444 C CA . ARG A 1 586 ? 28.834 29.501 -24.777 1.00 79.25 586 ARG A CA 1
ATOM 4445 C C . ARG A 1 586 ? 28.851 28.467 -23.651 1.00 79.25 586 ARG A C 1
ATOM 4447 O O . ARG A 1 586 ? 27.781 28.086 -23.181 1.00 79.25 586 ARG A O 1
ATOM 4454 N N . LEU A 1 587 ? 30.021 27.972 -23.249 1.00 75.38 587 LEU A N 1
ATOM 4455 C CA . LEU A 1 587 ? 30.143 27.019 -22.146 1.00 75.38 587 LEU A CA 1
ATOM 4456 C C . LEU A 1 587 ? 30.004 27.719 -20.787 1.00 75.38 587 LEU A C 1
ATOM 4458 O O . LEU A 1 587 ? 29.354 27.157 -19.912 1.00 75.38 587 LEU A O 1
ATOM 4462 N N . SER A 1 588 ? 30.533 28.941 -20.641 1.00 80.31 588 SER A N 1
ATOM 4463 C CA . SER A 1 588 ? 30.271 29.809 -19.486 1.00 80.31 588 SER A CA 1
ATOM 4464 C C . SER A 1 588 ? 28.794 30.150 -19.430 1.00 80.31 588 SER A C 1
ATOM 4466 O O . SER A 1 588 ? 28.150 29.768 -18.471 1.00 80.31 588 SER A O 1
ATOM 4468 N N . GLY A 1 589 ? 28.213 30.695 -20.505 1.00 83.06 589 GLY A N 1
ATOM 4469 C CA . GLY A 1 589 ? 26.786 31.013 -20.569 1.00 83.06 589 GLY A CA 1
ATOM 4470 C C . GLY A 1 589 ? 25.888 29.829 -20.201 1.00 83.06 589 GLY A C 1
ATOM 4471 O O . GLY A 1 589 ? 24.929 30.012 -19.465 1.00 83.06 589 GLY A O 1
ATOM 4472 N N . LYS A 1 590 ? 26.237 28.596 -20.599 1.00 76.56 590 LYS A N 1
ATOM 4473 C CA . LYS A 1 590 ? 25.534 27.384 -20.141 1.00 76.56 590 LYS A CA 1
ATOM 4474 C C . LYS A 1 590 ? 25.797 26.992 -18.686 1.00 76.56 590 LYS A C 1
ATOM 4476 O O . LYS A 1 590 ? 24.915 26.412 -18.058 1.00 76.56 590 LYS A O 1
ATOM 4481 N N . ALA A 1 591 ? 26.988 27.247 -18.154 1.00 77.31 591 ALA A N 1
ATOM 4482 C CA . ALA A 1 591 ? 27.285 27.059 -16.737 1.00 77.31 591 ALA A CA 1
ATOM 4483 C C . ALA A 1 591 ? 26.573 28.113 -15.871 1.00 77.31 591 ALA A C 1
ATOM 4485 O O . ALA A 1 591 ? 26.102 27.780 -14.790 1.00 77.31 591 ALA A O 1
ATOM 4486 N N . ASP A 1 592 ? 26.426 29.336 -16.376 1.00 79.69 592 ASP A N 1
ATOM 4487 C CA . ASP A 1 592 ? 25.715 30.451 -15.755 1.00 79.69 592 ASP A CA 1
ATOM 4488 C C . ASP A 1 592 ? 24.186 30.246 -15.840 1.00 79.69 592 ASP A C 1
ATOM 4490 O O . ASP A 1 592 ? 23.502 30.399 -14.832 1.00 79.69 592 ASP A O 1
ATOM 4494 N N . GLU A 1 593 ? 23.649 29.767 -16.973 1.00 78.75 593 GLU A N 1
ATOM 4495 C CA . GLU A 1 593 ? 22.266 29.261 -17.102 1.00 78.75 593 GLU A CA 1
ATOM 4496 C C . GLU A 1 593 ? 21.995 28.108 -16.123 1.00 78.75 593 GLU A C 1
ATOM 4498 O O . GLU A 1 593 ? 20.952 28.082 -15.474 1.00 78.75 593 GLU A O 1
ATOM 4503 N N . PHE A 1 594 ? 22.928 27.158 -15.984 1.00 78.81 594 PHE A N 1
ATOM 4504 C CA . PHE A 1 594 ? 22.805 26.050 -15.032 1.00 78.81 594 PHE A CA 1
ATOM 4505 C C . PHE A 1 594 ? 22.903 26.525 -13.575 1.00 78.81 594 PHE A C 1
ATOM 4507 O O . PHE A 1 594 ? 22.165 26.037 -12.724 1.00 78.81 594 PHE A O 1
ATOM 4514 N N . SER A 1 595 ? 23.770 27.497 -13.286 1.00 80.12 595 SER A N 1
ATOM 4515 C CA . SER A 1 595 ? 23.908 28.115 -11.964 1.00 80.12 595 SER A CA 1
ATOM 4516 C C . SER A 1 595 ? 22.649 28.901 -11.584 1.00 80.12 595 SER A C 1
ATOM 4518 O O . SER A 1 595 ? 22.154 28.743 -10.469 1.00 80.12 595 SER A O 1
ATOM 4520 N N . SER A 1 596 ? 22.061 29.651 -12.530 1.00 80.31 596 SER A N 1
ATOM 4521 C CA . SER A 1 596 ? 20.740 30.271 -12.365 1.00 80.31 596 SER A CA 1
ATOM 4522 C C . SER A 1 596 ? 19.683 29.204 -12.133 1.00 80.31 596 SER A C 1
ATOM 4524 O O . SER A 1 596 ? 19.026 29.251 -11.110 1.00 80.31 596 SER A O 1
ATOM 4526 N N . PHE A 1 597 ? 19.587 28.173 -12.979 1.00 81.19 597 PHE A N 1
ATOM 4527 C CA . PHE A 1 597 ? 18.607 27.097 -12.807 1.00 81.19 597 PHE A CA 1
ATOM 4528 C C . PHE A 1 597 ? 18.716 26.403 -11.439 1.00 81.19 597 PHE A C 1
ATOM 4530 O O . PHE A 1 597 ? 17.696 26.111 -10.823 1.00 81.19 597 PHE A O 1
ATOM 4537 N N . VAL A 1 598 ? 19.928 26.169 -10.926 1.00 81.94 598 VAL A N 1
ATOM 4538 C CA . VAL A 1 598 ? 20.145 25.625 -9.573 1.00 81.94 598 VAL A CA 1
ATOM 4539 C C . VAL A 1 598 ? 19.761 26.641 -8.488 1.00 81.94 598 VAL A C 1
ATOM 4541 O O . VAL A 1 598 ? 19.169 26.246 -7.486 1.00 81.94 598 VAL A O 1
ATOM 4544 N N . GLY A 1 599 ? 20.033 27.933 -8.683 1.00 80.88 599 GLY A N 1
ATOM 4545 C CA . GLY A 1 599 ? 19.604 29.013 -7.788 1.00 80.88 599 GLY A CA 1
ATOM 4546 C C . GLY A 1 599 ? 18.084 29.204 -7.754 1.00 80.88 599 GLY A C 1
ATOM 4547 O O . GLY A 1 599 ? 17.501 29.255 -6.677 1.00 80.88 599 GLY A O 1
ATOM 4548 N N . ASP A 1 600 ? 17.434 29.221 -8.915 1.00 78.06 600 ASP A N 1
ATOM 4549 C CA . ASP A 1 600 ? 15.987 29.324 -9.118 1.00 78.06 600 ASP A CA 1
ATOM 4550 C C . ASP A 1 600 ? 15.266 28.072 -8.594 1.00 78.06 600 ASP A C 1
ATOM 4552 O O . ASP A 1 600 ? 14.222 28.173 -7.947 1.00 78.06 600 ASP A O 1
ATOM 4556 N N . TYR A 1 601 ? 15.843 26.880 -8.792 1.00 73.69 601 TYR A N 1
ATOM 4557 C CA . TYR A 1 601 ? 15.347 25.634 -8.202 1.00 73.69 601 TYR A CA 1
ATOM 4558 C C . TYR A 1 601 ? 15.528 25.619 -6.679 1.00 73.69 601 TYR A C 1
ATOM 4560 O O . TYR A 1 601 ? 14.613 25.222 -5.966 1.00 73.69 601 TYR A O 1
ATOM 4568 N N . SER A 1 602 ? 16.655 26.107 -6.149 1.00 78.50 602 SER A N 1
ATOM 4569 C CA . SER A 1 602 ? 16.843 26.262 -4.700 1.00 78.50 602 SER A CA 1
ATOM 4570 C C . SER A 1 602 ? 15.862 27.284 -4.120 1.00 78.50 602 SER A C 1
ATOM 4572 O O . SER A 1 602 ? 15.252 27.016 -3.093 1.00 78.50 602 SER A O 1
ATOM 4574 N N . SER A 1 603 ? 15.651 28.413 -4.801 1.00 76.69 603 SER A N 1
ATOM 4575 C CA . SER A 1 603 ? 14.724 29.477 -4.404 1.00 76.69 603 SER A CA 1
ATOM 4576 C C . SER A 1 603 ? 13.267 29.012 -4.428 1.00 76.69 603 SER A C 1
ATOM 4578 O O . SER A 1 603 ? 12.521 29.278 -3.489 1.00 76.69 603 SER A O 1
ATOM 4580 N N . THR A 1 604 ? 12.853 28.264 -5.454 1.00 77.19 604 THR A N 1
ATOM 4581 C CA . THR A 1 604 ? 11.502 27.683 -5.515 1.00 77.19 604 THR A CA 1
ATOM 4582 C C . THR A 1 604 ? 11.334 26.492 -4.577 1.00 77.19 604 THR A C 1
ATOM 4584 O O . THR A 1 604 ? 10.250 26.328 -4.022 1.00 77.19 604 THR A O 1
ATOM 4587 N N . MET A 1 605 ? 12.380 25.705 -4.311 1.00 69.38 605 MET A N 1
ATOM 4588 C CA . MET A 1 605 ? 12.332 24.639 -3.310 1.00 69.38 605 MET A CA 1
ATOM 4589 C C . MET A 1 605 ? 12.237 25.218 -1.893 1.00 69.38 605 MET A C 1
ATOM 4591 O O . MET A 1 605 ? 11.345 24.819 -1.151 1.00 69.38 605 MET A O 1
ATOM 4595 N N . GLU A 1 606 ? 13.061 26.206 -1.541 1.00 76.75 606 GLU A N 1
ATOM 4596 C CA . GLU A 1 606 ? 13.009 26.934 -0.266 1.00 76.75 606 GLU A CA 1
ATOM 4597 C C . GLU A 1 606 ? 11.700 27.722 -0.115 1.00 76.75 606 GLU A C 1
ATOM 4599 O O . GLU A 1 606 ? 11.068 27.661 0.937 1.00 76.75 606 GLU A O 1
ATOM 4604 N N . GLY A 1 607 ? 11.212 28.351 -1.188 1.00 74.50 607 GLY A N 1
ATOM 4605 C CA . GLY A 1 607 ? 9.889 28.970 -1.246 1.00 74.50 607 GLY A CA 1
ATOM 4606 C C . GLY A 1 607 ? 8.756 27.964 -1.028 1.00 74.50 607 GLY A C 1
ATOM 4607 O O . GLY A 1 607 ? 7.857 28.227 -0.238 1.00 74.50 607 GLY A O 1
ATOM 4608 N N . SER A 1 608 ? 8.816 26.779 -1.645 1.00 74.94 608 SER A N 1
ATOM 4609 C CA . SER A 1 608 ? 7.818 25.715 -1.448 1.00 74.94 608 SER A CA 1
ATOM 4610 C C . SER A 1 608 ? 7.887 25.083 -0.054 1.00 74.94 608 SER A C 1
ATOM 4612 O O . SER A 1 608 ? 6.856 24.697 0.493 1.00 74.94 608 SER A O 1
ATOM 4614 N N . LEU A 1 609 ? 9.081 25.014 0.546 1.00 69.00 609 LEU A N 1
ATOM 4615 C CA . LEU A 1 609 ? 9.296 24.512 1.900 1.00 69.00 609 LEU A CA 1
ATOM 4616 C C . LEU A 1 609 ? 8.815 25.533 2.938 1.00 69.00 609 LEU A C 1
ATOM 4618 O O . LEU A 1 609 ? 8.161 25.153 3.903 1.00 69.00 609 LEU A O 1
ATOM 4622 N N . SER A 1 610 ? 9.066 26.822 2.698 1.00 74.62 610 SER A N 1
ATOM 4623 C CA . SER A 1 610 ? 8.531 27.938 3.478 1.00 74.62 610 SER A CA 1
ATOM 4624 C C . SER A 1 610 ? 7.007 28.004 3.369 1.00 74.62 610 SER A C 1
ATOM 4626 O O . SER A 1 610 ? 6.330 28.082 4.387 1.00 74.62 610 SER A O 1
ATOM 4628 N N . GLU A 1 611 ? 6.437 27.855 2.170 1.00 69.19 611 GLU A N 1
ATOM 4629 C CA . GLU A 1 611 ? 4.987 27.805 1.978 1.00 69.19 611 GLU A CA 1
ATOM 4630 C C . GLU A 1 611 ? 4.371 26.538 2.605 1.00 69.19 611 GLU A C 1
ATOM 4632 O O . GLU A 1 611 ? 3.266 26.588 3.138 1.00 69.19 611 GLU A O 1
ATOM 4637 N N . ALA A 1 612 ? 5.073 25.400 2.613 1.00 65.88 612 ALA A N 1
ATOM 4638 C CA . ALA A 1 612 ? 4.645 24.198 3.332 1.00 65.88 612 ALA A CA 1
ATOM 4639 C C . ALA A 1 612 ? 4.703 24.379 4.863 1.00 65.88 612 ALA A C 1
ATOM 4641 O O . ALA A 1 612 ? 3.757 24.010 5.558 1.00 65.88 612 ALA A O 1
ATOM 4642 N N . ASP A 1 613 ? 5.762 24.986 5.400 1.00 68.75 613 ASP A N 1
ATOM 4643 C CA . ASP A 1 613 ? 5.909 25.325 6.824 1.00 68.75 613 ASP A CA 1
ATOM 4644 C C . ASP A 1 613 ? 4.870 26.381 7.259 1.00 68.75 613 ASP A C 1
ATOM 4646 O O . ASP A 1 613 ? 4.246 26.276 8.312 1.00 68.75 613 ASP A O 1
ATOM 4650 N N . GLN A 1 614 ? 4.567 27.354 6.399 1.00 70.88 614 GLN A N 1
ATOM 4651 C CA . GLN A 1 614 ? 3.551 28.378 6.640 1.00 70.88 614 GLN A CA 1
ATOM 4652 C C . GLN A 1 614 ? 2.119 27.830 6.504 1.00 70.88 614 GLN A C 1
ATOM 4654 O O . GLN A 1 614 ? 1.256 28.191 7.306 1.00 70.88 614 GLN A O 1
ATOM 4659 N N . ARG A 1 615 ? 1.861 26.894 5.574 1.00 68.50 615 ARG A N 1
ATOM 4660 C CA . ARG A 1 615 ? 0.604 26.124 5.530 1.00 68.50 615 ARG A CA 1
ATOM 4661 C C . ARG A 1 615 ? 0.458 25.233 6.760 1.00 68.50 615 ARG A C 1
ATOM 4663 O O . ARG A 1 615 ? -0.605 25.245 7.363 1.00 68.50 615 ARG A O 1
ATOM 4670 N N . THR A 1 616 ? 1.491 24.495 7.169 1.00 65.56 616 THR A N 1
ATOM 4671 C CA . THR A 1 616 ? 1.409 23.616 8.352 1.00 65.56 616 THR A CA 1
ATOM 4672 C C . THR A 1 616 ? 1.291 24.396 9.657 1.00 65.56 616 THR A C 1
ATOM 4674 O O . THR A 1 616 ? 0.508 23.981 10.506 1.00 65.56 616 THR A O 1
ATOM 4677 N N . ARG A 1 617 ? 1.943 25.560 9.813 1.00 66.25 617 ARG A N 1
ATOM 4678 C CA . ARG A 1 617 ? 1.654 26.479 10.932 1.00 66.25 617 ARG A CA 1
ATOM 4679 C C . ARG A 1 617 ? 0.229 27.007 10.874 1.00 66.25 617 ARG A C 1
ATOM 4681 O O . ARG A 1 617 ? -0.490 26.855 11.853 1.00 66.25 617 ARG A O 1
ATOM 4688 N N . GLY A 1 618 ? -0.211 27.538 9.733 1.00 72.44 618 GLY A N 1
ATOM 4689 C CA . GLY A 1 618 ? -1.571 28.055 9.578 1.00 72.44 618 GLY A CA 1
ATOM 4690 C C . GLY A 1 618 ? -2.655 26.990 9.782 1.00 72.44 618 GLY A C 1
ATOM 4691 O O . GLY A 1 618 ? -3.741 27.305 10.259 1.00 72.44 618 GLY A O 1
ATOM 4692 N N . GLU A 1 619 ? -2.389 25.730 9.443 1.00 64.44 619 GLU A N 1
ATOM 4693 C CA . GLU A 1 619 ? -3.309 24.614 9.680 1.00 64.44 619 GLU A CA 1
ATOM 4694 C C . GLU A 1 619 ? -3.233 24.100 11.122 1.00 64.44 619 GLU A C 1
ATOM 4696 O O . GLU A 1 619 ? -4.260 23.760 11.695 1.00 64.44 619 GLU A O 1
ATOM 4701 N N . LEU A 1 620 ? -2.061 24.129 11.764 1.00 63.66 62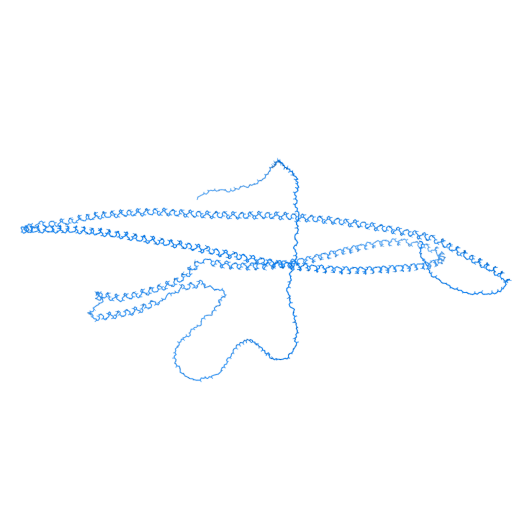0 LEU A N 1
ATOM 4702 C CA . LEU A 1 620 ? -1.908 23.830 13.191 1.00 63.66 620 LEU A CA 1
ATOM 4703 C C . LEU A 1 620 ? -2.519 24.928 14.082 1.00 63.66 620 LEU A C 1
ATOM 4705 O O . LEU A 1 620 ? -3.011 24.632 15.169 1.00 63.66 620 LEU A O 1
ATOM 4709 N N . GLU A 1 621 ? -2.529 26.181 13.629 1.00 70.69 621 GLU A N 1
ATOM 4710 C CA . GLU A 1 621 ? -3.235 27.301 14.259 1.00 70.69 621 GLU A CA 1
ATOM 4711 C C . GLU A 1 621 ? -4.751 27.177 14.080 1.00 70.69 621 GLU A C 1
ATOM 4713 O O . GLU A 1 621 ? -5.476 27.293 15.068 1.00 70.69 621 GLU A O 1
ATOM 4718 N N . ARG A 1 622 ? -5.245 26.836 12.877 1.00 68.25 622 ARG A N 1
ATOM 4719 C CA . ARG A 1 622 ? -6.666 26.491 12.670 1.00 68.25 622 ARG A CA 1
ATOM 4720 C C . ARG A 1 622 ? -7.087 25.286 13.503 1.00 68.25 622 ARG A C 1
ATOM 4722 O O . ARG A 1 622 ? -8.133 25.336 14.135 1.00 68.25 622 ARG A O 1
ATOM 4729 N N . MET A 1 623 ? -6.271 24.235 13.549 1.00 66.94 623 MET A N 1
ATOM 4730 C CA . MET A 1 623 ? -6.528 23.036 14.344 1.00 66.94 623 MET A CA 1
ATOM 4731 C C . MET A 1 623 ? -6.535 23.366 15.839 1.00 66.94 623 MET A C 1
ATOM 4733 O O . MET A 1 623 ? -7.450 22.947 16.537 1.00 66.94 623 MET A O 1
ATOM 4737 N N . ARG A 1 624 ? -5.600 24.192 16.334 1.00 70.44 624 ARG A N 1
ATOM 4738 C CA . ARG A 1 624 ? -5.652 24.708 17.713 1.00 70.44 624 ARG A CA 1
ATOM 4739 C C . ARG A 1 624 ? -6.904 25.535 17.979 1.00 70.44 624 ARG A C 1
ATOM 4741 O O . ARG A 1 624 ? -7.515 25.323 19.015 1.00 70.44 624 ARG A O 1
ATOM 4748 N N . ALA A 1 625 ? -7.295 26.430 17.072 1.00 73.75 625 ALA A N 1
ATOM 4749 C CA . ALA A 1 625 ? -8.488 27.263 17.223 1.00 73.75 625 ALA A CA 1
ATOM 4750 C C . ALA A 1 625 ? -9.792 26.446 17.163 1.00 73.75 625 ALA A C 1
ATOM 4752 O O . ALA A 1 625 ? -10.749 26.764 17.867 1.00 73.75 625 ALA A O 1
ATOM 4753 N N . HIS A 1 626 ? -9.832 25.375 16.363 1.00 69.00 626 HIS A N 1
ATOM 4754 C CA . HIS A 1 626 ? -10.957 24.443 16.330 1.00 69.00 626 HIS A CA 1
ATOM 4755 C C . HIS A 1 626 ? -11.009 23.627 17.622 1.00 69.00 626 HIS A C 1
ATOM 4757 O O . HIS A 1 626 ? -12.026 23.650 18.305 1.00 69.00 626 HIS A O 1
ATOM 4763 N N . THR A 1 627 ? -9.895 23.006 18.023 1.00 69.81 627 THR A N 1
ATOM 4764 C CA . THR A 1 627 ? -9.789 22.242 19.273 1.00 69.81 627 THR A CA 1
ATOM 4765 C C . THR A 1 627 ? -10.051 23.108 20.505 1.00 69.81 627 THR A C 1
ATOM 4767 O O . THR A 1 627 ? -10.665 22.617 21.446 1.00 69.81 627 THR A O 1
ATOM 4770 N N . SER A 1 628 ? -9.654 24.387 20.527 1.00 71.06 628 SER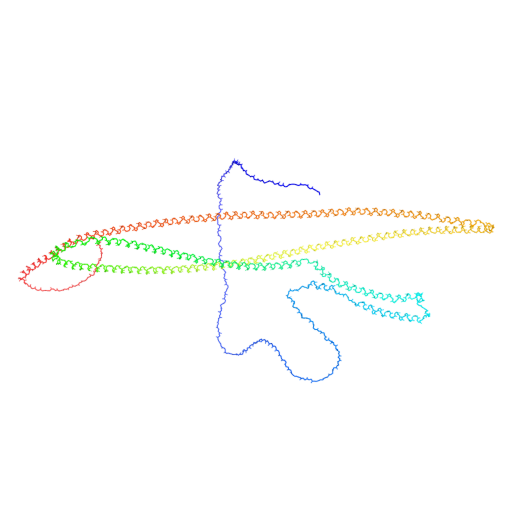 A N 1
ATOM 4771 C CA . SER A 1 628 ? -9.992 25.294 21.631 1.00 71.06 628 SER A CA 1
ATOM 4772 C C . SER A 1 628 ? -11.475 25.647 21.615 1.00 71.06 628 SER A C 1
ATOM 4774 O O . SER A 1 628 ? -12.133 25.433 22.621 1.00 71.06 628 SER A O 1
ATOM 4776 N N . ALA A 1 629 ? -12.047 26.051 20.474 1.00 73.88 629 ALA A N 1
ATOM 4777 C CA . ALA A 1 629 ? -13.483 26.333 20.375 1.00 73.88 629 ALA A CA 1
ATOM 4778 C C . ALA A 1 629 ? -14.363 25.100 20.670 1.00 73.88 629 ALA A C 1
ATOM 4780 O O . ALA A 1 629 ? -15.501 25.235 21.110 1.00 73.88 629 ALA A O 1
ATOM 4781 N N . GLU A 1 630 ? -13.856 23.893 20.429 1.00 68.69 630 GLU A N 1
ATOM 4782 C CA . GLU A 1 630 ? -14.504 22.617 20.736 1.00 68.69 630 GLU A CA 1
ATOM 4783 C C . GLU A 1 630 ? -14.309 22.211 22.209 1.00 68.69 630 GLU A C 1
ATOM 4785 O O . GLU A 1 630 ? -15.252 21.731 22.840 1.00 68.69 630 GLU A O 1
ATOM 4790 N N . SER A 1 631 ? -13.151 22.518 22.804 1.00 63.94 631 SER A N 1
ATOM 4791 C CA . SER A 1 631 ? -12.912 22.410 24.253 1.00 63.94 631 SER A CA 1
ATOM 4792 C C . SER A 1 631 ? -13.789 23.387 25.041 1.00 63.94 631 SER A C 1
ATOM 4794 O O . SER A 1 631 ? -14.429 22.990 26.005 1.00 63.94 631 SER A O 1
ATOM 4796 N N . ASP A 1 632 ? -13.899 24.640 24.601 1.00 75.38 632 ASP A N 1
ATOM 4797 C CA . ASP A 1 632 ? -14.735 25.665 25.231 1.00 75.38 632 ASP A CA 1
ATOM 4798 C C . ASP A 1 632 ? -16.225 25.289 25.146 1.00 75.38 632 ASP A C 1
ATOM 4800 O O . ASP A 1 632 ? -16.952 25.390 26.133 1.00 75.38 632 ASP A O 1
ATOM 4804 N N . ARG A 1 633 ? -16.684 24.764 23.997 1.00 73.88 633 ARG A N 1
ATOM 4805 C CA . ARG A 1 633 ? -18.059 24.247 23.835 1.00 73.88 633 ARG A CA 1
ATOM 4806 C C . ARG A 1 633 ? -18.341 23.021 24.701 1.00 73.88 633 ARG A C 1
ATOM 4808 O O . ARG A 1 633 ? -19.430 22.926 25.258 1.00 73.88 633 ARG A O 1
ATOM 4815 N N . THR A 1 634 ? -17.401 22.082 24.814 1.00 74.94 634 THR A N 1
ATOM 4816 C CA . THR A 1 634 ? -17.587 20.875 25.642 1.00 74.94 634 THR A CA 1
ATOM 4817 C C . THR A 1 634 ? -17.479 21.176 27.136 1.00 74.94 634 THR A C 1
ATOM 4819 O O . THR A 1 634 ? -18.221 20.586 27.920 1.00 74.94 634 THR A O 1
ATOM 4822 N N . LEU A 1 635 ? -16.649 22.144 27.538 1.00 77.62 635 LEU A N 1
ATOM 4823 C CA . LEU A 1 635 ? -16.625 22.690 28.896 1.00 77.62 635 LEU A CA 1
ATOM 4824 C C . LEU A 1 635 ? -17.929 23.423 29.236 1.00 77.62 635 LEU A C 1
ATOM 4826 O O . LEU A 1 635 ? -18.451 23.223 30.332 1.00 77.62 635 LEU A O 1
ATOM 4830 N N . GLU A 1 636 ? -18.492 24.212 28.317 1.00 76.75 636 GLU A N 1
ATOM 4831 C CA . GLU A 1 636 ? -19.763 24.906 28.557 1.00 76.75 636 GLU A CA 1
ATOM 4832 C C . GLU A 1 636 ? -20.968 23.944 28.540 1.00 76.75 636 GLU A C 1
ATOM 4834 O O . GLU A 1 636 ? -21.868 24.094 29.363 1.00 76.75 636 GLU A O 1
ATOM 4839 N N . ASP A 1 637 ? -20.968 22.886 27.716 1.00 76.75 637 ASP A N 1
ATOM 4840 C CA . ASP A 1 637 ? -21.970 21.806 27.801 1.00 76.75 637 ASP A CA 1
ATOM 4841 C C . ASP A 1 637 ? -21.846 21.024 29.123 1.00 76.75 637 ASP A C 1
ATOM 4843 O O . ASP A 1 637 ? -22.844 20.800 29.807 1.00 76.75 637 ASP A O 1
ATOM 4847 N N . LEU A 1 638 ? -20.628 20.688 29.571 1.00 75.94 638 LEU A N 1
ATOM 4848 C CA . LEU A 1 638 ? -20.397 20.105 30.902 1.00 75.94 638 LEU A CA 1
ATOM 4849 C C . LEU A 1 638 ? -20.878 21.028 32.031 1.00 75.94 638 LEU A C 1
ATOM 4851 O O . LEU A 1 638 ? -21.504 20.560 32.983 1.00 75.94 638 LEU A O 1
ATOM 4855 N N . ARG A 1 639 ? -20.636 22.338 31.920 1.00 80.81 639 ARG A N 1
ATOM 4856 C CA . ARG A 1 639 ? -21.077 23.362 32.879 1.00 80.81 639 ARG A CA 1
ATOM 4857 C C . ARG A 1 639 ? -22.601 23.503 32.905 1.00 80.81 639 ARG A C 1
ATOM 4859 O O . ARG A 1 639 ? -23.188 23.555 33.991 1.00 80.81 639 ARG A O 1
ATOM 4866 N N . HIS A 1 640 ? -23.249 23.506 31.741 1.00 80.94 640 HIS A N 1
ATOM 4867 C CA . HIS A 1 640 ? -24.705 23.494 31.612 1.00 80.94 640 HIS A CA 1
ATOM 4868 C C . HIS A 1 640 ? -25.314 22.205 32.170 1.00 80.94 640 HIS A C 1
ATOM 4870 O O . HIS A 1 640 ? -26.280 22.286 32.928 1.00 80.94 640 HIS A O 1
ATOM 4876 N N . ARG A 1 641 ? -24.733 21.031 31.890 1.00 81.00 641 ARG A N 1
ATOM 4877 C CA . ARG A 1 641 ? -25.163 19.746 32.469 1.00 81.00 641 ARG A CA 1
ATOM 4878 C C . ARG A 1 641 ? -25.014 19.729 33.984 1.00 81.00 641 ARG A C 1
ATOM 4880 O O . ARG A 1 641 ? -25.974 19.390 34.664 1.00 81.00 641 ARG A O 1
ATOM 4887 N N . LEU A 1 642 ? -23.873 20.158 34.528 1.00 79.81 642 LEU A N 1
ATOM 4888 C CA . LEU A 1 642 ? -23.665 20.270 35.978 1.00 79.81 642 LEU A CA 1
ATOM 4889 C C . LEU A 1 642 ? -24.667 21.228 36.629 1.00 79.81 642 LEU A C 1
ATOM 4891 O O . LEU A 1 642 ? -25.223 20.912 37.677 1.00 79.81 642 LEU A O 1
ATOM 4895 N N . THR A 1 643 ? -24.957 22.362 35.989 1.00 84.81 643 THR A N 1
ATOM 4896 C CA . THR A 1 643 ? -25.934 23.340 36.491 1.00 84.81 643 THR A CA 1
ATOM 4897 C C . THR A 1 643 ? -27.367 22.808 36.387 1.00 84.81 643 THR A C 1
ATOM 4899 O O . THR A 1 643 ? -28.156 22.988 37.312 1.00 84.81 643 THR A O 1
ATOM 4902 N N . SER A 1 644 ? -27.708 22.090 35.314 1.00 82.31 644 SER A N 1
ATOM 4903 C CA . SER A 1 644 ? -29.010 21.438 35.123 1.00 82.31 644 SER A CA 1
ATOM 4904 C C . SER A 1 644 ? -29.232 20.302 36.129 1.00 82.31 644 SER A C 1
ATOM 4906 O O . SER A 1 644 ? -30.271 20.268 36.788 1.00 82.31 644 SER A O 1
ATOM 4908 N N . VAL A 1 645 ? -28.237 19.432 36.333 1.00 79.62 645 VAL A N 1
ATOM 4909 C CA . VAL A 1 645 ? -28.258 18.366 37.349 1.00 79.62 645 VAL A CA 1
ATOM 4910 C C . VAL A 1 645 ? -28.324 18.962 38.753 1.00 79.62 645 VAL A C 1
ATOM 4912 O O . VAL A 1 645 ? -29.157 18.532 39.542 1.00 79.62 645 VAL A O 1
ATOM 4915 N N . SER A 1 646 ? -27.532 19.993 39.061 1.00 81.38 646 SER A N 1
ATOM 4916 C CA . SER A 1 646 ? -27.587 20.694 40.351 1.00 81.38 646 SER A CA 1
ATOM 4917 C C . SER A 1 646 ? -28.954 21.343 40.598 1.00 81.38 646 SER A C 1
ATOM 4919 O O . SER A 1 646 ? -29.503 21.213 41.692 1.00 81.38 646 SER A O 1
ATOM 4921 N N . THR A 1 647 ? -29.552 21.964 39.576 1.00 84.69 647 THR A N 1
ATOM 4922 C CA . THR A 1 647 ? -30.901 22.547 39.660 1.00 84.69 647 THR A CA 1
ATOM 4923 C C . THR A 1 647 ? -31.944 21.455 39.883 1.00 84.69 647 THR A C 1
ATOM 4925 O O . THR A 1 647 ? -32.714 21.549 40.829 1.00 84.69 647 THR A O 1
ATOM 4928 N N . THR A 1 648 ? -31.912 20.374 39.097 1.00 85.38 648 THR A N 1
ATOM 4929 C CA . THR A 1 648 ? -32.819 19.219 39.230 1.00 85.38 648 THR A CA 1
ATOM 4930 C C . THR A 1 648 ? -32.698 18.568 40.606 1.00 85.38 648 THR A C 1
ATOM 4932 O O . THR A 1 648 ? -33.703 18.312 41.258 1.00 85.38 648 THR A O 1
ATOM 4935 N N . MET A 1 649 ? -31.475 18.363 41.099 1.00 76.31 649 MET A N 1
ATOM 4936 C CA . MET A 1 649 ? -31.214 17.786 42.417 1.00 76.31 649 MET A CA 1
ATOM 4937 C C . MET A 1 649 ? -31.647 18.729 43.548 1.00 76.31 649 MET A C 1
ATOM 4939 O O . MET A 1 649 ? -32.157 18.264 44.561 1.00 76.31 649 MET A O 1
ATOM 4943 N N . THR A 1 650 ? -31.535 20.048 43.363 1.00 84.31 650 THR A N 1
ATOM 4944 C CA . THR A 1 650 ? -32.081 21.052 44.294 1.00 84.31 650 THR A CA 1
ATOM 4945 C C . THR A 1 650 ? -33.613 21.057 44.277 1.00 84.31 650 THR A C 1
ATOM 4947 O O . THR A 1 650 ? -34.236 21.127 45.335 1.00 84.31 650 THR A O 1
ATOM 4950 N N . THR A 1 651 ? -34.238 20.927 43.102 1.00 86.88 651 THR A N 1
ATOM 4951 C CA . THR A 1 651 ? -35.693 20.784 42.957 1.00 86.88 651 THR A CA 1
ATOM 4952 C C . THR A 1 651 ? -36.188 19.498 43.610 1.00 86.88 651 THR A C 1
ATOM 4954 O O . THR A 1 651 ? -37.166 19.555 44.349 1.00 86.88 651 THR A O 1
ATOM 4957 N N . GLU A 1 652 ? -35.503 18.367 43.425 1.00 82.00 652 GLU A N 1
ATOM 4958 C CA . GLU A 1 652 ? -35.872 17.101 44.063 1.00 82.00 652 GLU A CA 1
ATOM 4959 C C . GLU A 1 652 ? -35.622 17.096 45.569 1.00 82.00 652 GLU A C 1
ATOM 4961 O O . GLU A 1 652 ? -36.483 16.648 46.316 1.00 82.00 652 GLU A O 1
ATOM 4966 N N . LEU A 1 653 ? -34.521 17.669 46.064 1.00 85.06 653 LEU A N 1
ATOM 4967 C CA . LEU A 1 653 ? -34.321 17.856 47.506 1.00 85.06 653 LEU A CA 1
ATOM 4968 C C . LEU A 1 653 ? -35.382 18.794 48.107 1.00 85.06 653 LEU A C 1
ATOM 4970 O O . LEU A 1 653 ? -35.860 18.550 49.214 1.00 85.06 653 LEU A O 1
ATOM 4974 N N . GLY A 1 654 ? -35.814 19.821 47.367 1.00 86.94 654 GLY A N 1
ATOM 4975 C CA . GLY A 1 654 ? -36.961 20.658 47.724 1.00 86.94 654 GLY A CA 1
ATOM 4976 C C . GLY A 1 654 ? -38.289 19.889 47.714 1.00 86.94 654 GLY A C 1
ATOM 4977 O O . GLY A 1 654 ? -39.098 20.058 48.626 1.00 86.94 654 GLY A O 1
ATOM 4978 N N . SER A 1 655 ? -38.498 19.002 46.734 1.00 85.44 655 SER A N 1
ATOM 4979 C CA . SER A 1 655 ? -39.657 18.102 46.637 1.00 85.44 655 SER A CA 1
ATOM 4980 C C . SER A 1 655 ? -39.697 17.147 47.835 1.00 85.44 655 SER A C 1
ATOM 4982 O O . SER A 1 655 ? -40.718 17.051 48.518 1.00 85.44 655 SER A O 1
ATOM 4984 N N . LEU A 1 656 ? -38.562 16.525 48.163 1.00 83.31 656 LEU A N 1
ATOM 4985 C CA . LEU A 1 656 ? -38.400 15.601 49.279 1.00 83.31 656 LEU A CA 1
ATOM 4986 C C . LEU A 1 656 ? -38.599 16.308 50.624 1.00 83.31 656 LEU A C 1
ATOM 4988 O O . LEU A 1 656 ? -39.305 15.788 51.482 1.00 83.31 656 LEU A O 1
ATOM 4992 N N . SER A 1 657 ? -38.035 17.509 50.785 1.00 87.25 657 SER A N 1
ATOM 4993 C CA . SER A 1 657 ? -38.186 18.342 51.984 1.00 87.25 657 SER A CA 1
ATOM 4994 C C . SER A 1 657 ? -39.641 18.769 52.198 1.00 87.25 657 SER A C 1
ATOM 4996 O O . SER A 1 657 ? -40.187 18.568 53.281 1.00 87.25 657 SER A O 1
ATOM 4998 N N . ASN A 1 658 ? -40.322 19.251 51.152 1.00 87.19 658 ASN A N 1
ATOM 4999 C CA . ASN A 1 658 ? -41.741 19.612 51.225 1.00 87.19 658 ASN A CA 1
ATOM 5000 C C . ASN A 1 658 ? -42.636 18.393 51.503 1.00 87.19 658 ASN A C 1
ATOM 5002 O O . ASN A 1 658 ? -43.568 18.487 52.301 1.00 87.19 658 ASN A O 1
ATOM 5006 N N . ARG A 1 659 ? -42.343 17.230 50.904 1.00 85.06 659 ARG A N 1
ATOM 5007 C CA . ARG A 1 659 ? -43.057 15.972 51.188 1.00 85.06 659 ARG A CA 1
ATOM 5008 C C . ARG A 1 659 ? -42.807 15.490 52.616 1.00 85.06 659 ARG A C 1
ATOM 5010 O O . ARG A 1 659 ? -43.754 15.071 53.276 1.00 85.06 659 ARG A O 1
ATOM 5017 N N . PHE A 1 660 ? -41.578 15.586 53.119 1.00 82.75 660 PHE A N 1
ATOM 5018 C CA . PHE A 1 660 ? -41.240 15.245 54.501 1.00 82.75 660 PHE A CA 1
ATOM 5019 C C . PHE A 1 660 ? -41.926 16.189 55.497 1.00 82.75 660 PHE A C 1
ATOM 5021 O O . PHE A 1 660 ? -42.510 15.721 56.470 1.00 82.75 660 PHE A O 1
ATOM 5028 N N . ALA A 1 661 ? -41.945 17.497 55.226 1.00 83.56 661 ALA A N 1
ATOM 5029 C CA . ALA A 1 661 ? -42.672 18.480 56.026 1.00 83.56 661 ALA A CA 1
ATOM 5030 C C . ALA A 1 661 ? -44.186 18.202 56.036 1.00 83.56 661 ALA A C 1
ATOM 5032 O O . ALA A 1 661 ? -44.787 18.177 57.107 1.00 83.56 661 ALA A O 1
ATOM 5033 N N . ALA A 1 662 ? -44.785 17.907 54.877 1.00 81.62 662 ALA A N 1
ATOM 5034 C CA . ALA A 1 662 ? -46.196 17.533 54.775 1.00 81.62 662 ALA A CA 1
ATOM 5035 C C . ALA A 1 662 ? -46.512 16.227 55.526 1.00 81.62 662 ALA A C 1
ATOM 5037 O O . ALA A 1 662 ? -47.480 16.181 56.274 1.00 81.62 662 ALA A O 1
ATOM 5038 N N . THR A 1 663 ? -45.667 15.197 55.400 1.00 84.56 663 THR A N 1
ATOM 5039 C CA . THR A 1 663 ? -45.837 13.912 56.111 1.00 84.56 663 THR A CA 1
ATOM 5040 C C . THR A 1 663 ? -45.638 14.073 57.624 1.00 84.56 663 THR A C 1
ATOM 5042 O O . THR A 1 663 ? -46.309 13.416 58.413 1.00 84.56 663 THR A O 1
ATOM 5045 N N . SER A 1 664 ? -44.737 14.962 58.050 1.00 84.88 664 SER A N 1
ATOM 5046 C CA . SER A 1 664 ? -44.494 15.279 59.462 1.00 84.88 664 SER A CA 1
ATOM 5047 C C . SER A 1 664 ? -45.653 16.074 60.075 1.00 84.88 664 SER A C 1
ATOM 5049 O O . SER A 1 664 ? -46.078 15.784 61.192 1.00 84.88 664 SER A O 1
ATOM 5051 N N . GLU A 1 665 ? -46.239 17.015 59.329 1.00 83.88 665 GLU A N 1
ATOM 5052 C CA . GLU A 1 665 ? -47.463 17.716 59.734 1.00 83.88 665 GLU A CA 1
ATOM 5053 C C . GLU A 1 665 ? -48.686 16.782 59.719 1.00 83.88 665 GLU A C 1
ATOM 5055 O O . GLU A 1 665 ? -49.491 16.819 60.645 1.00 83.88 665 GLU A O 1
ATOM 5060 N N . GLU A 1 666 ? -48.800 15.867 58.752 1.00 82.94 666 GLU A N 1
ATOM 5061 C CA . GLU A 1 666 ? -49.837 14.828 58.758 1.00 82.94 666 GLU A CA 1
ATOM 5062 C C . GLU A 1 666 ? -49.681 13.887 59.962 1.00 82.94 666 GLU A C 1
ATOM 5064 O O . GLU A 1 666 ? -50.655 13.643 60.671 1.00 82.94 666 GLU A O 1
ATOM 5069 N N . MET A 1 667 ? -48.464 13.429 60.270 1.00 79.88 667 MET A N 1
ATOM 5070 C CA . MET A 1 667 ? -48.171 12.641 61.473 1.00 79.88 667 MET A CA 1
ATOM 5071 C C . MET A 1 667 ? -48.512 13.422 62.750 1.00 79.88 667 MET A C 1
ATOM 5073 O O . MET A 1 667 ? -49.101 12.867 63.675 1.00 79.88 667 MET A O 1
ATOM 5077 N N . ARG A 1 668 ? -48.207 14.725 62.796 1.00 83.50 668 ARG A N 1
ATOM 5078 C CA . ARG A 1 668 ? -48.558 15.622 63.906 1.00 83.50 668 ARG A CA 1
ATOM 5079 C C . ARG A 1 668 ? -50.073 15.802 64.048 1.00 83.50 668 ARG A C 1
ATOM 5081 O O . ARG A 1 668 ? -50.563 15.866 65.175 1.00 83.50 668 ARG A O 1
ATOM 5088 N N . GLN A 1 669 ? -50.820 15.830 62.945 1.00 86.06 669 GLN A N 1
ATOM 5089 C CA . GLN A 1 669 ? -52.285 15.867 62.948 1.00 86.06 669 GLN A CA 1
ATOM 5090 C C . GLN A 1 669 ? -52.916 14.517 63.302 1.00 86.06 669 GLN A C 1
ATOM 5092 O O . GLN A 1 669 ? -53.917 14.488 64.012 1.00 86.06 669 GLN A O 1
ATOM 5097 N N . GLN A 1 670 ? -52.341 13.393 62.873 1.00 81.44 670 GLN A N 1
ATOM 5098 C CA . GLN A 1 670 ? -52.773 12.065 63.317 1.00 81.44 670 GLN A CA 1
ATOM 5099 C C . GLN A 1 670 ? -52.508 11.884 64.819 1.00 81.44 670 GLN A C 1
ATOM 5101 O O . GLN A 1 670 ? -53.388 11.422 65.538 1.00 81.44 670 GLN A O 1
ATOM 5106 N N . ALA A 1 671 ? -51.354 12.335 65.320 1.00 80.94 671 ALA A N 1
ATOM 5107 C CA . ALA A 1 671 ? -51.034 12.327 66.745 1.00 80.94 671 ALA A CA 1
ATOM 5108 C C . ALA A 1 671 ? -51.952 13.252 67.564 1.00 80.94 671 ALA A C 1
ATOM 5110 O O . ALA A 1 671 ? -52.372 12.872 68.655 1.00 80.94 671 ALA A O 1
ATOM 5111 N N . SER A 1 672 ? -52.309 14.440 67.056 1.00 81.19 672 SER A N 1
ATOM 5112 C CA . SER A 1 672 ? -53.233 15.344 67.757 1.00 81.19 672 SER A CA 1
ATOM 5113 C C . SER A 1 672 ? -54.681 14.847 67.736 1.00 81.19 672 SER A C 1
ATOM 5115 O O . SER A 1 672 ? -55.370 14.991 68.745 1.00 81.19 672 SER A O 1
ATOM 5117 N N . ARG A 1 673 ? -55.124 14.192 66.651 1.00 84.38 673 ARG A N 1
ATOM 5118 C CA . ARG A 1 673 ? -56.411 13.474 66.598 1.00 84.38 673 ARG A CA 1
ATOM 5119 C C . ARG A 1 673 ? -56.424 12.303 67.573 1.00 84.38 673 ARG A C 1
ATOM 5121 O O . ARG A 1 673 ? -57.279 12.287 68.442 1.00 84.38 673 ARG A O 1
ATOM 5128 N N . ALA A 1 674 ? -55.423 11.424 67.543 1.00 79.06 674 ALA A N 1
ATOM 5129 C CA . ALA A 1 674 ? -55.318 10.314 68.491 1.00 79.06 674 ALA A CA 1
ATOM 5130 C C . ALA A 1 674 ? -55.284 10.792 69.957 1.00 79.06 674 ALA A C 1
ATOM 5132 O O . ALA A 1 674 ? -55.913 10.184 70.818 1.00 79.06 674 ALA A O 1
ATOM 5133 N N . ALA A 1 675 ? -54.607 11.908 70.254 1.00 77.94 675 ALA A N 1
ATOM 5134 C CA . ALA A 1 675 ? -54.629 12.519 71.583 1.00 77.94 675 ALA A CA 1
ATOM 5135 C C . ALA A 1 675 ? -56.014 13.082 71.960 1.00 77.94 675 ALA A C 1
ATOM 5137 O O . ALA A 1 675 ? -56.428 12.946 73.111 1.00 77.94 675 ALA A O 1
ATOM 5138 N N . ALA A 1 676 ? -56.743 13.682 71.013 1.00 81.06 676 ALA A N 1
ATOM 5139 C CA . ALA A 1 676 ? -58.113 14.152 71.219 1.00 81.06 676 ALA A CA 1
ATOM 5140 C C . ALA A 1 676 ? -59.106 12.989 71.395 1.00 81.06 676 ALA A C 1
ATOM 5142 O O . ALA A 1 676 ? -59.943 13.042 72.294 1.00 81.06 676 ALA A O 1
ATOM 5143 N N . ASP A 1 677 ? -58.966 11.918 70.613 1.00 80.56 677 ASP A N 1
ATOM 5144 C CA . ASP A 1 677 ? -59.774 10.701 70.706 1.00 80.56 677 ASP A CA 1
ATOM 5145 C C . ASP A 1 677 ? -59.546 10.019 72.064 1.00 80.56 677 ASP A C 1
ATOM 5147 O O . ASP A 1 677 ? -60.508 9.754 72.785 1.00 80.56 677 ASP A O 1
ATOM 5151 N N . ILE A 1 678 ? -58.285 9.847 72.488 1.00 81.06 678 ILE A N 1
ATOM 5152 C CA . ILE A 1 678 ? -57.924 9.332 73.823 1.00 81.06 678 ILE A CA 1
ATOM 5153 C C . ILE A 1 678 ? -58.478 10.233 74.936 1.00 81.06 678 ILE A C 1
ATOM 5155 O O . ILE A 1 678 ? -59.008 9.719 75.921 1.00 81.06 678 ILE A O 1
ATOM 5159 N N . ALA A 1 679 ? -58.401 11.560 74.799 1.00 78.06 679 ALA A N 1
ATOM 5160 C CA . ALA A 1 679 ? -58.986 12.483 75.773 1.00 78.06 679 ALA A CA 1
ATOM 5161 C C . ALA A 1 679 ? -60.522 12.380 75.819 1.00 78.06 679 ALA A C 1
ATOM 5163 O O . ALA A 1 679 ? -61.109 12.455 76.901 1.00 78.06 679 ALA A O 1
ATOM 5164 N N . SER A 1 680 ? -61.175 12.159 74.674 1.00 80.94 680 SER A N 1
ATOM 5165 C CA . SER A 1 680 ? -62.623 11.952 74.592 1.00 80.94 680 SER A CA 1
ATOM 5166 C C . SER A 1 680 ? -63.048 10.626 75.227 1.00 80.94 680 SER A C 1
ATOM 5168 O O . SER A 1 680 ? -64.012 10.604 75.991 1.00 80.94 680 SER A O 1
ATOM 5170 N N . GLU A 1 681 ? -62.280 9.552 75.028 1.00 78.06 681 GLU A N 1
ATOM 5171 C CA . GLU A 1 681 ? -62.575 8.240 75.603 1.00 78.06 681 GLU A CA 1
ATOM 5172 C C . GLU A 1 681 ? -62.243 8.200 77.105 1.00 78.06 681 GLU A C 1
ATOM 5174 O O . GLU A 1 681 ? -62.975 7.590 77.879 1.00 78.06 681 GLU A O 1
ATOM 5179 N N . GLN A 1 682 ? -61.230 8.943 77.571 1.00 77.94 682 GLN A N 1
ATOM 5180 C CA . GLN A 1 682 ? -61.016 9.186 79.004 1.00 77.94 682 GLN A CA 1
ATOM 5181 C C . GLN A 1 682 ? -62.153 10.009 79.630 1.00 77.94 682 GLN A C 1
ATOM 5183 O O . GLN A 1 682 ? -62.597 9.687 80.733 1.00 77.94 682 GLN A O 1
ATOM 5188 N N . ALA A 1 683 ? -62.663 11.039 78.947 1.00 76.94 683 ALA A N 1
ATOM 5189 C CA . ALA A 1 683 ? -63.822 11.802 79.416 1.00 76.94 683 ALA A CA 1
ATOM 5190 C C . ALA A 1 683 ? -65.092 10.933 79.453 1.00 76.94 683 ALA A C 1
ATOM 5192 O O . ALA A 1 683 ? -65.852 10.982 80.425 1.00 76.94 683 ALA A O 1
ATOM 5193 N N . ARG A 1 684 ? -65.289 10.078 78.443 1.00 76.19 684 ARG A N 1
ATOM 5194 C CA . ARG A 1 684 ? -66.359 9.081 78.396 1.00 76.19 684 ARG A CA 1
ATOM 5195 C C . ARG A 1 684 ? -66.249 8.106 79.567 1.00 76.19 684 ARG A C 1
ATOM 5197 O O . ARG A 1 684 ? -67.179 8.049 80.364 1.00 76.19 684 ARG A O 1
ATOM 5204 N N . LEU A 1 685 ? -65.108 7.428 79.724 1.00 74.44 685 LEU A N 1
ATOM 5205 C CA . LEU A 1 685 ? -64.836 6.488 80.819 1.00 74.44 685 LEU A CA 1
ATOM 5206 C C . LEU A 1 685 ? -65.022 7.135 82.193 1.00 74.44 685 LEU A C 1
ATOM 5208 O O . LEU A 1 685 ? -65.622 6.529 83.074 1.00 74.44 685 LEU A O 1
ATOM 5212 N N . ARG A 1 686 ? -64.583 8.385 82.378 1.00 76.75 686 ARG A N 1
ATOM 5213 C CA . ARG A 1 686 ? -64.818 9.146 83.612 1.00 76.75 686 ARG A CA 1
ATOM 5214 C C . ARG A 1 686 ? -66.307 9.375 83.871 1.00 76.75 686 ARG A C 1
ATOM 5216 O O . ARG A 1 686 ? -66.777 9.126 84.977 1.00 76.75 686 ARG A O 1
ATOM 5223 N N . THR A 1 687 ? -67.061 9.779 82.851 1.00 76.38 687 THR A N 1
ATOM 5224 C CA . THR A 1 687 ? -68.517 9.961 82.970 1.00 76.38 687 THR A CA 1
ATOM 5225 C C . THR A 1 687 ? -69.234 8.619 83.197 1.00 76.38 687 THR A C 1
ATOM 5227 O O . THR A 1 687 ? -70.280 8.567 83.834 1.00 76.38 687 THR A O 1
ATOM 5230 N N . GLU A 1 688 ? -68.679 7.514 82.699 1.00 64.50 688 GLU A N 1
ATOM 5231 C CA . GLU A 1 688 ? -69.185 6.148 82.877 1.00 64.50 688 GLU A CA 1
ATOM 5232 C C . GLU A 1 688 ? -68.891 5.621 84.299 1.00 64.50 688 GLU A C 1
ATOM 5234 O O . GLU A 1 688 ? -69.774 5.051 84.942 1.00 64.50 688 GLU A O 1
ATOM 5239 N N . MET A 1 689 ? -67.724 5.953 84.867 1.00 62.59 689 MET A N 1
ATOM 5240 C CA . MET A 1 689 ? -67.399 5.751 86.288 1.00 62.59 689 MET A CA 1
ATOM 5241 C C . MET A 1 689 ? -68.296 6.576 87.224 1.00 62.59 689 MET A C 1
ATOM 5243 O O . MET A 1 689 ? -68.721 6.071 88.260 1.00 62.59 689 MET A O 1
ATOM 5247 N N . GLU A 1 690 ? -68.647 7.809 86.852 1.00 66.38 690 GLU A N 1
ATOM 5248 C CA . GLU A 1 690 ? -69.587 8.650 87.612 1.00 66.38 690 GLU A CA 1
ATOM 5249 C C . GLU A 1 690 ? -71.043 8.118 87.554 1.00 66.38 690 GLU A C 1
ATOM 5251 O O . GLU A 1 690 ? -71.840 8.400 88.450 1.00 66.38 690 GLU A O 1
ATOM 5256 N N . ARG A 1 691 ? -71.392 7.275 86.563 1.00 63.84 691 ARG A N 1
ATOM 5257 C CA . ARG A 1 691 ? -72.714 6.613 86.432 1.00 63.84 691 ARG A CA 1
ATOM 5258 C C . ARG A 1 691 ? -72.821 5.268 87.162 1.00 63.84 691 ARG A C 1
ATOM 5260 O O . ARG A 1 691 ? -73.926 4.881 87.558 1.00 63.84 691 ARG A O 1
ATOM 5267 N N . LEU A 1 692 ? -71.710 4.557 87.367 1.00 62.03 692 LEU A N 1
ATOM 5268 C CA . LEU A 1 692 ? -71.675 3.281 88.101 1.00 62.03 692 LEU A CA 1
ATOM 5269 C C . LEU A 1 692 ? -72.378 3.311 89.479 1.00 62.03 692 LEU A C 1
ATOM 5271 O O . LEU A 1 692 ? -73.200 2.428 89.725 1.00 62.03 692 LEU A O 1
ATOM 5275 N N . PRO A 1 693 ? -72.163 4.298 90.378 1.00 60.53 693 PRO A N 1
ATOM 5276 C CA . PRO A 1 693 ? -72.846 4.312 91.677 1.00 60.53 693 PRO A CA 1
ATOM 5277 C C . PRO A 1 693 ? -74.366 4.536 91.578 1.00 60.53 693 PRO A C 1
ATOM 5279 O O . PRO A 1 693 ? -75.106 4.059 92.441 1.00 60.53 693 PRO A O 1
ATOM 5282 N N . VAL A 1 694 ? -74.846 5.218 90.530 1.00 63.16 694 VAL A N 1
ATOM 5283 C CA . VAL A 1 694 ? -76.283 5.455 90.299 1.00 63.16 694 VAL A CA 1
ATOM 5284 C C . VAL A 1 694 ? -76.957 4.185 89.782 1.00 63.16 694 VAL A C 1
ATOM 5286 O O . VAL A 1 694 ? -77.957 3.749 90.346 1.00 63.16 694 VAL A O 1
ATOM 5289 N N . THR A 1 695 ? -76.361 3.521 88.790 1.00 58.88 695 THR A N 1
ATOM 5290 C CA . THR A 1 695 ? -76.870 2.237 88.265 1.00 58.88 695 THR A CA 1
ATOM 5291 C C . THR A 1 695 ? -76.793 1.102 89.300 1.00 58.88 695 THR A C 1
ATOM 5293 O O . THR A 1 695 ? -77.667 0.231 89.338 1.00 58.88 695 THR A O 1
ATOM 5296 N N . ALA A 1 696 ? -75.825 1.145 90.223 1.00 59.38 696 ALA A N 1
ATOM 5297 C CA . ALA A 1 696 ? -75.793 0.280 91.407 1.00 59.38 696 ALA A CA 1
ATOM 5298 C C . ALA A 1 696 ? -76.945 0.569 92.397 1.00 59.38 696 ALA A C 1
ATOM 5300 O O . ALA A 1 696 ? -77.475 -0.354 93.018 1.00 59.38 696 ALA A O 1
ATOM 5301 N N . HIS A 1 697 ? -77.382 1.827 92.529 1.00 60.72 697 HIS A N 1
ATOM 5302 C CA . HIS A 1 697 ? -78.569 2.179 93.319 1.00 60.72 697 HIS A CA 1
ATOM 5303 C C . HIS A 1 697 ? -79.876 1.751 92.639 1.00 60.72 697 HIS A C 1
ATOM 5305 O O . HIS A 1 697 ? -80.735 1.173 93.303 1.00 60.72 697 HIS A O 1
ATOM 5311 N N . GLU A 1 698 ? -80.027 1.963 91.330 1.00 58.47 698 GLU A N 1
ATOM 5312 C CA . GLU A 1 698 ? -81.233 1.559 90.590 1.00 58.47 698 GLU A CA 1
ATOM 5313 C C . GLU A 1 698 ? -81.410 0.035 90.545 1.00 58.47 698 GLU A C 1
ATOM 5315 O O . GLU A 1 698 ? -82.518 -0.466 90.736 1.00 58.47 698 GLU A O 1
ATOM 5320 N N . SER A 1 699 ? -80.325 -0.728 90.375 1.00 55.94 699 SER A N 1
ATOM 5321 C CA . SER A 1 699 ? -80.371 -2.197 90.453 1.00 55.94 699 SER A CA 1
ATOM 5322 C C . SER A 1 699 ? -80.658 -2.709 91.873 1.00 55.94 699 SER A C 1
ATOM 5324 O O . SER A 1 699 ? -81.379 -3.698 92.030 1.00 55.94 699 SER A O 1
ATOM 5326 N N . SER A 1 700 ? -80.195 -2.003 92.913 1.00 57.84 700 SER A N 1
ATOM 5327 C CA . SER A 1 700 ? -80.568 -2.264 94.311 1.00 57.84 700 SER A CA 1
ATOM 5328 C C . SER A 1 700 ? -82.061 -1.998 94.572 1.00 57.84 700 SER A C 1
ATOM 5330 O O . SER A 1 700 ? -82.760 -2.875 95.079 1.00 57.84 700 SER A O 1
ATOM 5332 N N . GLU A 1 701 ? -82.592 -0.844 94.145 1.00 63.31 701 GLU A N 1
ATOM 5333 C CA . GLU A 1 701 ? -84.030 -0.504 94.167 1.00 63.31 701 GLU A CA 1
ATOM 5334 C C . GLU A 1 701 ? -84.882 -1.512 93.369 1.00 63.31 701 GLU A C 1
ATOM 5336 O O . GLU A 1 701 ? -85.975 -1.890 93.803 1.00 63.31 701 GLU A O 1
ATOM 5341 N N . GLY A 1 702 ? -84.384 -1.971 92.216 1.00 62.06 702 GLY A N 1
ATOM 5342 C CA . GLY A 1 702 ? -85.026 -2.970 91.361 1.00 62.06 702 GLY A CA 1
ATOM 5343 C C . GLY A 1 702 ? -85.141 -4.334 92.041 1.00 62.06 702 GLY A C 1
ATOM 5344 O O . GLY A 1 702 ? -86.239 -4.888 92.124 1.00 62.06 702 GLY A O 1
ATOM 5345 N N . MET A 1 703 ? -84.045 -4.839 92.620 1.00 56.03 703 MET A N 1
ATOM 5346 C CA . MET A 1 703 ? -84.074 -6.053 93.447 1.00 56.03 703 MET A CA 1
ATOM 5347 C C . MET A 1 703 ? -84.972 -5.888 94.680 1.00 56.03 703 MET A C 1
ATOM 5349 O O . MET A 1 703 ? -85.695 -6.819 95.034 1.00 56.03 703 MET A O 1
ATOM 5353 N N . ARG A 1 704 ? -85.005 -4.700 95.302 1.00 63.75 704 ARG A N 1
ATOM 5354 C CA . ARG A 1 704 ? -85.897 -4.411 96.437 1.00 63.75 704 ARG A CA 1
ATOM 5355 C C . ARG A 1 704 ? -87.376 -4.485 96.055 1.00 63.75 704 ARG A C 1
ATOM 5357 O O . ARG A 1 704 ? -88.145 -5.080 96.806 1.00 63.75 704 ARG A O 1
ATOM 5364 N N . ARG A 1 705 ? -87.773 -3.941 94.896 1.00 67.62 705 ARG A N 1
ATOM 5365 C CA . ARG A 1 705 ? -89.145 -4.084 94.368 1.00 67.62 705 ARG A CA 1
ATOM 5366 C C . ARG A 1 705 ? -89.470 -5.539 94.034 1.00 67.62 705 ARG A C 1
ATOM 5368 O O . ARG A 1 705 ? -90.488 -6.036 94.501 1.00 67.62 705 ARG A O 1
ATOM 5375 N N . ALA A 1 706 ? -88.587 -6.238 93.319 1.00 65.31 706 ALA A N 1
ATOM 5376 C CA . ALA A 1 706 ? -88.800 -7.635 92.937 1.00 65.31 706 ALA A CA 1
ATOM 5377 C C . ALA A 1 706 ? -88.981 -8.565 94.154 1.00 65.31 706 ALA A C 1
ATOM 5379 O O . ALA A 1 706 ? -89.901 -9.382 94.176 1.00 65.31 706 ALA A O 1
ATOM 5380 N N . LEU A 1 707 ? -88.161 -8.405 95.200 1.00 65.31 707 LEU A N 1
ATOM 5381 C CA . LEU A 1 707 ? -88.309 -9.150 96.457 1.00 65.31 707 LEU A CA 1
ATOM 5382 C C . LEU A 1 707 ? -89.589 -8.767 97.216 1.00 65.31 707 LEU A C 1
ATOM 5384 O O . LEU A 1 707 ? -90.242 -9.636 97.793 1.00 65.31 707 LEU A O 1
ATOM 5388 N N . HIS A 1 708 ? -89.983 -7.490 97.202 1.00 70.94 708 HIS A N 1
ATOM 5389 C CA . HIS A 1 708 ? -91.217 -7.043 97.848 1.00 70.94 708 HIS A CA 1
ATOM 5390 C C . HIS A 1 708 ? -92.468 -7.624 97.166 1.00 70.94 708 HIS A C 1
ATOM 5392 O O . HIS A 1 708 ? -93.359 -8.117 97.857 1.00 70.94 708 HIS A O 1
ATOM 5398 N N . ASP A 1 709 ? -92.514 -7.655 95.831 1.00 66.69 709 ASP A N 1
ATOM 5399 C CA . ASP A 1 709 ? -93.619 -8.277 95.091 1.00 66.69 709 ASP A CA 1
ATOM 5400 C C . ASP A 1 709 ? -93.626 -9.812 95.212 1.00 66.69 709 ASP A C 1
ATOM 5402 O O . ASP A 1 709 ? -94.704 -10.401 95.291 1.00 66.69 709 ASP A O 1
ATOM 5406 N N . GLN A 1 710 ? -92.470 -10.478 95.340 1.00 63.41 710 GLN A N 1
ATOM 5407 C CA . GLN A 1 710 ? -92.421 -11.916 95.660 1.00 63.41 710 GLN A CA 1
ATOM 5408 C C . GLN A 1 710 ? -93.014 -12.233 97.044 1.00 63.41 710 GLN A C 1
ATOM 5410 O O . GLN A 1 710 ? -93.780 -13.190 97.180 1.00 63.41 710 GLN A O 1
ATOM 5415 N N . ILE A 1 711 ? -92.734 -11.411 98.062 1.00 66.00 711 ILE A N 1
ATOM 5416 C CA . ILE A 1 711 ? -93.356 -11.535 99.394 1.00 66.00 711 ILE A CA 1
ATOM 5417 C C . ILE A 1 711 ? -94.876 -11.317 99.302 1.00 66.00 711 ILE A C 1
ATOM 5419 O O . ILE A 1 711 ? -95.656 -12.059 99.900 1.00 66.00 711 ILE A O 1
ATOM 5423 N N . LYS A 1 712 ? -95.309 -10.342 98.496 1.00 64.25 712 LYS A N 1
ATOM 5424 C CA . LYS A 1 712 ? -96.725 -10.021 98.259 1.00 64.25 712 LYS A CA 1
ATOM 5425 C C . LYS A 1 712 ? -97.471 -11.143 97.526 1.00 64.25 712 LYS A C 1
ATOM 5427 O O . LYS A 1 712 ? -98.616 -11.441 97.859 1.00 64.25 712 LYS A O 1
ATOM 5432 N N . ALA A 1 713 ? -96.817 -11.804 96.570 1.00 61.88 713 ALA A N 1
ATOM 5433 C CA . ALA A 1 713 ? -97.354 -12.965 95.864 1.00 61.88 713 ALA A CA 1
ATOM 5434 C C . ALA A 1 713 ? -97.514 -14.187 96.789 1.00 61.88 713 ALA A C 1
ATOM 5436 O O . ALA A 1 713 ? -98.518 -14.894 96.697 1.00 61.88 713 ALA A O 1
ATOM 5437 N N . LEU A 1 714 ? -96.572 -14.409 97.716 1.00 57.91 714 LEU A N 1
ATOM 5438 C CA . LEU A 1 714 ? -96.653 -15.483 98.714 1.00 57.91 714 LEU A CA 1
ATOM 5439 C C . LEU A 1 714 ? -97.843 -15.310 99.673 1.00 57.91 714 LEU A C 1
ATOM 5441 O O . LEU A 1 714 ? -98.572 -16.276 99.908 1.00 57.91 714 LEU A O 1
ATOM 5445 N N . ASP A 1 715 ? -98.095 -14.091 100.162 1.00 60.25 715 ASP A N 1
ATOM 5446 C CA . ASP A 1 715 ? -99.303 -13.792 100.948 1.00 60.25 715 ASP A CA 1
ATOM 5447 C C . ASP A 1 715 ? -100.578 -14.078 100.134 1.00 60.25 715 ASP A C 1
ATOM 5449 O O . ASP A 1 715 ? -101.459 -14.823 100.578 1.00 60.25 715 ASP A O 1
ATOM 5453 N N . HIS A 1 716 ? -100.635 -13.603 98.885 1.00 58.59 716 HIS A N 1
ATOM 5454 C CA . HIS A 1 716 ? -101.800 -13.800 98.019 1.00 58.59 716 HIS A CA 1
ATOM 5455 C C . HIS A 1 716 ? -102.095 -15.284 97.723 1.00 58.59 716 HIS A C 1
ATOM 5457 O O . HIS A 1 716 ? -103.262 -15.687 97.701 1.00 58.59 716 HIS A O 1
ATOM 5463 N N . HIS A 1 717 ? -101.056 -16.112 97.553 1.00 56.56 717 HIS A N 1
ATOM 5464 C CA . HIS A 1 717 ? -101.187 -17.565 97.407 1.00 56.56 717 HIS A CA 1
ATOM 5465 C C . HIS A 1 717 ? -101.707 -18.245 98.685 1.00 56.56 717 HIS A C 1
ATOM 5467 O O . HIS A 1 717 ? -102.514 -19.174 98.588 1.00 56.56 717 HIS A O 1
ATOM 5473 N N . SER A 1 718 ? -101.324 -17.769 99.876 1.00 56.91 718 SER A N 1
ATOM 5474 C CA . SER A 1 718 ? -101.850 -18.301 101.144 1.00 56.91 718 SER A CA 1
ATOM 5475 C C . SER A 1 718 ? -103.363 -18.063 101.287 1.00 56.91 718 SER A C 1
ATOM 5477 O O . SER A 1 718 ? -104.117 -18.966 101.661 1.00 56.91 718 SER A O 1
ATOM 5479 N N . GLN A 1 719 ? -103.835 -16.881 100.880 1.00 56.00 719 GLN A N 1
ATOM 5480 C CA . GLN A 1 719 ? -105.246 -16.492 100.954 1.00 56.00 719 GLN A CA 1
ATOM 5481 C C . GLN A 1 719 ? -106.114 -17.198 99.893 1.00 56.00 719 GLN A C 1
ATOM 5483 O O . GLN A 1 719 ? -107.305 -17.426 100.117 1.00 56.00 719 GLN A O 1
ATOM 5488 N N . LEU A 1 720 ? -105.524 -17.598 98.760 1.00 53.81 720 LEU A N 1
ATOM 5489 C CA . LEU A 1 720 ? -106.169 -18.454 97.756 1.00 53.81 720 LEU A CA 1
ATOM 5490 C C . LEU A 1 720 ? -106.291 -19.913 98.225 1.00 53.81 720 LEU A C 1
ATOM 5492 O O . LEU A 1 720 ? -107.353 -20.514 98.056 1.00 53.81 720 LEU A O 1
ATOM 5496 N N . ALA A 1 721 ? -105.262 -20.461 98.882 1.00 52.22 721 ALA A N 1
ATOM 5497 C CA . ALA A 1 721 ? -105.307 -21.811 99.452 1.00 52.22 721 ALA A CA 1
ATOM 5498 C C . ALA A 1 721 ? -106.410 -21.969 100.520 1.00 52.22 721 ALA A C 1
ATOM 5500 O O . ALA A 1 721 ? -107.053 -23.013 100.601 1.00 52.22 721 ALA A O 1
ATOM 5501 N N . ALA A 1 722 ? -106.697 -20.913 101.289 1.00 50.41 722 ALA A N 1
ATOM 5502 C CA . ALA A 1 722 ? -107.765 -20.911 102.291 1.00 50.41 722 ALA A CA 1
ATOM 5503 C C . ALA A 1 722 ? -109.199 -20.928 101.709 1.00 50.41 722 ALA A C 1
ATOM 5505 O O . ALA A 1 722 ? -110.149 -21.188 102.447 1.00 50.41 722 ALA A O 1
ATOM 5506 N N . ARG A 1 723 ? -109.388 -20.653 100.406 1.00 51.41 723 ARG A N 1
ATOM 5507 C CA . ARG A 1 723 ? -110.717 -20.584 99.758 1.00 51.41 723 ARG A CA 1
ATOM 5508 C C . ARG A 1 723 ? -111.062 -21.771 98.853 1.00 51.41 723 ARG A C 1
ATOM 5510 O O . ARG A 1 723 ? -112.231 -21.928 98.512 1.00 51.41 723 ARG A O 1
ATOM 5517 N N . SER A 1 724 ? -110.104 -22.621 98.488 1.00 50.12 724 SER A N 1
ATOM 5518 C CA . SER A 1 724 ? -110.327 -23.748 97.562 1.00 50.12 724 SER A CA 1
ATOM 5519 C C . SER A 1 724 ? -110.857 -25.035 98.218 1.00 50.12 724 SER A C 1
ATOM 5521 O O . SER A 1 724 ? -111.200 -25.985 97.520 1.00 50.12 724 SER A O 1
ATOM 5523 N N . ALA A 1 725 ? -110.975 -25.085 99.549 1.00 45.88 725 ALA A N 1
ATOM 5524 C CA . ALA A 1 725 ? -111.241 -26.318 100.301 1.00 45.88 725 ALA A CA 1
ATOM 5525 C C . ALA A 1 725 ? -112.716 -26.794 100.355 1.00 45.88 725 ALA A C 1
ATOM 5527 O O . ALA A 1 725 ? -112.999 -27.783 101.029 1.00 45.88 725 ALA A O 1
ATOM 5528 N N . VAL A 1 726 ? -113.666 -26.105 99.704 1.00 50.41 726 VAL A N 1
ATOM 5529 C CA . VAL A 1 726 ? -115.118 -26.276 99.972 1.00 50.41 726 VAL A CA 1
ATOM 5530 C C . VAL A 1 726 ? -115.915 -26.947 98.838 1.00 50.41 726 VAL A C 1
ATOM 5532 O O . VAL A 1 726 ? -116.999 -27.462 99.104 1.00 50.41 726 VAL A O 1
ATOM 5535 N N . GLN A 1 727 ? -115.410 -27.016 97.599 1.00 42.62 727 GLN A N 1
ATOM 5536 C CA . GLN A 1 727 ? -116.116 -27.682 96.487 1.00 42.62 727 GLN A CA 1
ATOM 5537 C C . GLN A 1 727 ? -115.200 -28.606 95.666 1.00 42.62 727 GLN A C 1
ATOM 5539 O O . GLN A 1 727 ? -114.397 -28.159 94.852 1.00 42.62 727 GLN A O 1
ATOM 5544 N N . ARG A 1 728 ? -115.376 -29.920 95.872 1.00 37.34 728 ARG A N 1
ATOM 5545 C CA . ARG A 1 728 ? -115.142 -30.966 94.854 1.00 37.34 728 ARG A CA 1
ATOM 5546 C C . ARG A 1 728 ? -116.336 -30.939 93.854 1.00 37.34 728 ARG A C 1
ATOM 5548 O O . ARG A 1 728 ? -117.320 -30.266 94.145 1.00 37.34 728 ARG A O 1
ATOM 5555 N N . ASP A 1 729 ? -116.382 -31.622 92.706 1.00 35.34 729 ASP A N 1
ATOM 5556 C CA . ASP A 1 729 ? -115.750 -32.888 92.287 1.00 35.34 729 ASP A CA 1
ATOM 5557 C C . ASP A 1 729 ? -115.949 -33.129 90.748 1.00 35.34 729 ASP A C 1
ATOM 5559 O O . ASP A 1 729 ? -116.532 -32.289 90.068 1.00 35.34 729 ASP A O 1
ATOM 5563 N N . VAL A 1 730 ? -115.585 -34.323 90.246 1.00 36.44 730 VAL A N 1
ATOM 5564 C CA . VAL A 1 730 ? -116.069 -35.035 89.021 1.00 36.44 730 VAL A CA 1
ATOM 5565 C C . VAL A 1 730 ? -115.465 -34.748 87.603 1.00 36.44 730 VAL A C 1
ATOM 5567 O O . VAL A 1 730 ? -115.990 -33.974 86.810 1.00 36.44 730 VAL A O 1
ATOM 5570 N N . THR A 1 731 ? -114.508 -35.614 87.206 1.00 39.25 731 THR A N 1
ATOM 5571 C CA . THR A 1 731 ? -114.247 -36.252 85.861 1.00 39.25 731 THR A CA 1
ATOM 5572 C C . THR A 1 731 ? -113.431 -35.618 84.680 1.00 39.25 731 THR A C 1
ATOM 5574 O O . THR A 1 731 ? -113.464 -34.409 84.480 1.00 39.25 731 THR A O 1
ATOM 5577 N N . PRO A 1 732 ? -112.706 -36.461 83.873 1.00 60.06 732 PRO A N 1
ATOM 5578 C CA . PRO A 1 732 ? -111.930 -36.149 82.629 1.00 60.06 732 PRO A CA 1
ATOM 5579 C C . PRO A 1 732 ? -112.697 -36.573 81.326 1.00 60.06 732 PRO A C 1
ATOM 5581 O O . PRO A 1 732 ? -113.885 -36.866 81.485 1.00 60.06 732 PRO A O 1
ATOM 5584 N N . PRO A 1 733 ? -112.141 -36.724 80.073 1.00 50.81 733 PRO A N 1
ATOM 5585 C CA . PRO A 1 733 ? -110.773 -36.592 79.475 1.00 50.81 733 PRO A CA 1
ATOM 5586 C C . PRO A 1 733 ? -110.776 -35.572 78.270 1.00 50.81 733 PRO A C 1
ATOM 5588 O O . PRO A 1 733 ? -111.486 -34.587 78.474 1.00 50.81 733 PRO A O 1
ATOM 5591 N N . PRO A 1 734 ? -110.112 -35.652 77.059 1.00 52.12 734 PRO A N 1
ATOM 5592 C CA . PRO A 1 734 ? -109.113 -36.548 76.390 1.00 52.12 734 PRO A CA 1
ATOM 5593 C C . PRO A 1 734 ? -107.794 -35.835 75.894 1.00 52.12 734 PRO A C 1
ATOM 5595 O O . PRO A 1 734 ? -107.590 -34.678 76.257 1.00 52.12 734 PRO A O 1
ATOM 5598 N N . PRO A 1 735 ? -106.865 -36.477 75.117 1.00 58.75 735 PRO A N 1
ATOM 5599 C CA . PRO A 1 735 ? -105.494 -35.952 74.905 1.00 58.75 735 PRO A CA 1
ATOM 5600 C C . PRO A 1 735 ? -105.010 -35.636 73.455 1.00 58.75 735 PRO A C 1
ATOM 5602 O O . PRO A 1 735 ? -105.497 -36.197 72.481 1.00 58.75 735 PRO A O 1
ATOM 5605 N N . LEU A 1 736 ? -103.923 -34.841 73.399 1.00 51.72 736 LEU A N 1
ATOM 5606 C CA . LEU A 1 736 ? -102.785 -34.804 72.440 1.00 51.72 736 LEU A CA 1
ATOM 5607 C C . LEU A 1 736 ? -102.989 -34.651 70.911 1.00 51.72 736 LEU A C 1
ATOM 5609 O O . LEU A 1 736 ? -103.429 -35.573 70.227 1.00 51.72 736 LEU A O 1
ATOM 5613 N N . GLN A 1 737 ? -102.365 -33.600 70.354 1.00 41.53 737 GLN A N 1
ATOM 5614 C CA . GLN A 1 737 ? -101.534 -33.704 69.138 1.00 41.53 737 GLN A CA 1
ATOM 5615 C C . GLN A 1 737 ? -100.480 -32.576 69.061 1.00 41.53 737 GLN A C 1
ATOM 5617 O O . GLN A 1 737 ? -100.467 -31.688 69.913 1.00 41.53 737 GLN A O 1
ATOM 5622 N N . SER A 1 738 ? -99.545 -32.664 68.109 1.00 49.06 738 SER A N 1
ATOM 5623 C CA . SER A 1 738 ? -98.271 -31.920 68.087 1.00 49.06 738 SER A CA 1
ATOM 5624 C C . SER A 1 738 ? -97.916 -31.406 66.692 1.00 49.06 738 SER A C 1
ATOM 5626 O O . SER A 1 738 ? -98.070 -32.165 65.738 1.00 49.06 738 SER A O 1
ATOM 5628 N N . GLU A 1 739 ? -97.315 -30.218 66.577 1.00 39.69 739 GLU A N 1
ATOM 5629 C CA . GLU A 1 739 ? -96.701 -29.769 65.318 1.00 39.69 739 GLU A CA 1
ATOM 5630 C C . GLU A 1 739 ? -95.488 -28.842 65.540 1.00 39.69 739 GLU A C 1
ATOM 5632 O O . GLU A 1 739 ? -95.238 -28.368 66.650 1.00 39.69 739 GLU A O 1
ATOM 5637 N N . THR A 1 740 ? -94.687 -28.652 64.490 1.00 44.94 740 THR A N 1
ATOM 5638 C CA . THR A 1 740 ? -93.370 -27.989 64.480 1.00 44.94 740 THR A CA 1
ATOM 5639 C C . THR A 1 740 ? -93.329 -26.881 63.420 1.00 44.94 740 THR A C 1
ATOM 5641 O O . THR A 1 740 ? -94.134 -26.925 62.499 1.00 44.94 740 THR A O 1
ATOM 5644 N N . VAL A 1 741 ? -92.386 -25.921 63.509 1.00 38.72 741 VAL A N 1
ATOM 5645 C CA . VAL A 1 741 ? -91.576 -25.398 62.373 1.00 38.72 741 VAL A CA 1
ATOM 5646 C C . VAL A 1 741 ? -90.654 -24.220 62.766 1.00 38.72 741 VAL A C 1
ATOM 5648 O O . VAL A 1 741 ? -90.949 -23.391 63.618 1.00 38.72 741 VAL A O 1
ATOM 5651 N N . THR A 1 742 ? -89.506 -24.246 62.095 1.00 44.91 742 THR A N 1
ATOM 5652 C CA . THR A 1 742 ? -88.255 -23.462 62.018 1.00 44.91 742 THR A CA 1
ATOM 5653 C C . THR A 1 742 ? -88.323 -21.917 61.770 1.00 44.91 742 THR A C 1
ATOM 5655 O O . THR A 1 742 ? -89.417 -21.369 61.685 1.00 44.91 742 THR A O 1
ATOM 5658 N N . PRO A 1 743 ? -87.176 -21.173 61.723 1.00 58.91 743 PRO A N 1
ATOM 5659 C CA . PRO A 1 743 ? -87.100 -19.795 62.264 1.00 58.91 743 PRO A CA 1
ATOM 5660 C C . PRO A 1 743 ? -86.520 -18.673 61.350 1.00 58.91 743 PRO A C 1
ATOM 5662 O O . PRO A 1 743 ? -86.007 -18.937 60.266 1.00 58.91 743 PRO A O 1
ATOM 5665 N N . ARG A 1 744 ? -86.412 -17.457 61.939 1.00 45.12 744 ARG A N 1
ATOM 5666 C CA . ARG A 1 744 ? -85.577 -16.279 61.551 1.00 45.12 744 ARG A CA 1
ATOM 5667 C C . ARG A 1 744 ? -86.049 -15.478 60.312 1.00 45.12 744 ARG A C 1
ATOM 5669 O O . ARG A 1 744 ? -86.683 -16.043 59.430 1.00 45.12 744 ARG A O 1
ATOM 5676 N N . PRO A 1 745 ? -85.820 -14.141 60.284 1.00 50.91 745 PRO A N 1
ATOM 5677 C CA . PRO A 1 745 ? -84.494 -13.581 59.965 1.00 50.91 745 PRO A CA 1
ATOM 5678 C C . PRO A 1 745 ? -83.993 -12.486 60.947 1.00 50.91 745 PRO A C 1
ATOM 5680 O O . PRO A 1 745 ? -84.274 -12.549 62.141 1.00 50.91 745 PRO A O 1
ATOM 5683 N N . GLN A 1 746 ? -83.135 -11.580 60.456 1.00 44.16 746 GLN A N 1
ATOM 5684 C CA . GLN A 1 746 ? -82.213 -10.695 61.193 1.00 44.16 746 GLN A CA 1
ATOM 5685 C C . GLN A 1 746 ? -82.513 -9.188 60.879 1.00 44.16 746 GLN A C 1
ATOM 5687 O O . GLN A 1 746 ? -83.660 -8.894 60.551 1.00 44.16 746 GLN A O 1
ATOM 5692 N N . PRO A 1 747 ? -81.595 -8.214 61.076 1.00 58.88 747 PRO A N 1
ATOM 5693 C CA . PRO A 1 747 ? -81.695 -7.157 62.091 1.00 58.88 747 PRO A CA 1
ATOM 5694 C C . PRO A 1 747 ? -82.107 -5.761 61.572 1.00 58.88 747 PRO A C 1
ATOM 5696 O O . PRO A 1 747 ? -82.075 -5.503 60.372 1.00 58.88 747 PRO A O 1
ATOM 5699 N N . ALA A 1 748 ? -82.366 -4.835 62.505 1.00 40.03 748 ALA A N 1
ATOM 5700 C CA . ALA A 1 748 ? -82.230 -3.378 62.342 1.00 40.03 748 ALA A CA 1
ATOM 5701 C C . ALA A 1 748 ? -82.336 -2.669 63.716 1.00 40.03 748 ALA A C 1
ATOM 5703 O O . ALA A 1 748 ? -82.971 -3.235 64.612 1.00 40.03 748 ALA A O 1
ATOM 5704 N N . PRO A 1 749 ? -81.887 -1.407 63.853 1.00 48.88 749 PRO A N 1
ATOM 5705 C CA . PRO A 1 749 ? -80.742 -0.760 63.201 1.00 48.88 749 PRO A CA 1
ATOM 5706 C C . PRO A 1 749 ? -79.627 -0.363 64.196 1.00 48.88 749 PRO A C 1
ATOM 5708 O O . PRO A 1 749 ? -79.907 -0.261 65.412 1.00 48.88 749 PRO A O 1
#

pLDDT: mean 70.02, std 19.45, range [27.05, 97.0]

Secondary structure (DSSP, 8-state):
---------------------------------------------PPP---PPPPPPPP---------------------------------------------PPPPPPPPPPSS--S--HHHHHHHTTPPPPSHHHHHHHHHHHHHHHHHHHHHHHHHHTSSPP--HHHHHHSHHHHHHHHHHHHHHHHHHHHHHHHHHHHHHHHHHHHHHHHHHHTS--HHHHHHHHHHHHHHHHHHHHHHHHHHHHHHHHHHHHHHHHHHHHHHHHHHHHHHHHHHHHHHHHHHHHHHHHHHHHHHHHHHHHHHTTSGGGHHHHHHHHHHHHHHHHHHHHHHHHHHHHHHHHHHHHHHHHHHHHHHHHHHHHHHHHHHHHHHHHHHHHHHHHHHHHHHHHHHHHHHHHHHHHHHHHHHHHHHHHHHHHHHHHHHHHHHHHHHHHHHHHHHHHHHHHHHHHHHHHHHHHHHHHHHHHHHHHHHHHHHHHHHHHHHHHHHHHHHHHHHHHHHHHHHHHHHHHHHHHHHHHTT-TTTHHHHHHHHHHHHHHHHHHHHHHHHHHHHHHHHHHHHHHHHHHHHHHHHHHHHHHHHHHHHHHHHHHHHHHHHHHHHHHHHHHHHHHHHHHHHHHHHHHHHHHHHHHHHHHHHHHHHHHHHHHHHHHHHHHHHHHHHHHHHHHHHHHHHHHHHHHHHHHHHHHHHHHHHHHHHHHHHHHHHHHHHHHHHHHHHHTTSTT-----------------------

Foldseek 3Di:
DYDDDDDDDDDDDDDDDDDDDDDDDDDDDDDDDDDDDDDDDDDDDDDDDDDDDDDDDDDDDDDDDDDDDDDDDDDDDDDDDDDDDDDDDDDDDDDDDDDDDDDDDDDDDDDDDDPPDPDPDPVVLVVLLPDQFDPVLVVVLVVVLVVLLVVLVVVVVVVCVVDDPDPDPVVCVVDPVNVVSVCSSVVVSVVSVVVSVVVRVVRVVVSVVVSVVVVVVVVVDDVPVVVVVCVVVVVVVVVVVVVVVVVVVVVVVVVVVVVVVVVVVVVVVVVVVVVVVVVVVVVVVVVVVVVVVVVVVVVVVVVVVVVVVPDPPPVPPVVVVVPVVCVVVVVVVVVVVVVVVVVVVVVVVVVVVVVVVVVVVVVVVVVVVVVVVVVVVVVVVVVVVVVVVVVVVVVVVVVVVVVVVVVVVVVVVVVVVVVVVVVVVVVVVVVVVVVVVVVVVVVVVVVVVVVVVVVVVVVVVVVVVVVVVVVVVVVVVVVVVVVVVVVVVVVVVVVVVVVVVVVVVVVVVVVVVVVVVVVVVVVVPPDCPVVVVVVVVVVVVVVVVVVVVVVVVVVVVVVVVVVVVVVVVVVVVVVVVVVVVVVVVVVVVVVVVVVVVVVVVVVVVVVVVVVVVVVVVVVVVVVVVVVVVVVVVVVVVVVVVVVVVVVVVVVVVVVVVVVVVVVVVVVVVVVVVVVVVVVVVVVVVVVVVVCVVVVVVVVVVVVVVVVVVVVVVVVVVVVVVVPPPPDDDDDDDDDDDDDDDDDDDDDDD

Radius of gyration: 79.74 Å; chains: 1; bounding box: 220×126×218 Å